Protein AF-A0A976MBS7-F1 (afdb_monomer)

Structure (mmCIF, N/CA/C/O backbone):
data_AF-A0A976MBS7-F1
#
_entry.id   AF-A0A976MBS7-F1
#
loop_
_atom_site.group_PDB
_atom_site.id
_atom_site.type_symbol
_atom_site.label_atom_id
_atom_site.label_alt_id
_atom_site.label_comp_id
_atom_site.label_asym_id
_atom_site.label_entity_id
_atom_site.label_seq_id
_atom_site.pdbx_PDB_ins_code
_atom_site.Cartn_x
_atom_site.Cartn_y
_atom_site.Cartn_z
_atom_site.occupancy
_atom_site.B_iso_or_equiv
_atom_site.auth_seq_id
_atom_site.auth_comp_id
_atom_site.auth_asym_id
_atom_site.auth_atom_id
_atom_site.pdbx_PDB_model_num
ATOM 1 N N . MET A 1 1 ? -6.441 -20.162 18.521 1.00 56.44 1 MET A N 1
ATOM 2 C CA . MET A 1 1 ? -5.835 -18.874 18.130 1.00 56.44 1 MET A CA 1
ATOM 3 C C . MET A 1 1 ? -5.917 -18.747 16.623 1.00 56.44 1 MET A C 1
ATOM 5 O O . MET A 1 1 ? -5.759 -19.756 15.942 1.00 56.44 1 MET A O 1
ATOM 9 N N . VAL A 1 2 ? -6.228 -17.555 16.116 1.00 63.91 2 VAL A N 1
ATOM 10 C CA . VAL A 1 2 ? -6.140 -17.270 14.678 1.00 63.91 2 VAL A CA 1
ATOM 11 C C . VAL A 1 2 ? -4.655 -17.136 14.343 1.00 63.91 2 VAL A C 1
ATOM 13 O O . VAL A 1 2 ? -3.927 -16.467 15.068 1.00 63.91 2 VAL A O 1
ATOM 16 N N . LYS A 1 3 ? -4.183 -17.809 13.291 1.00 85.62 3 LYS A N 1
ATOM 17 C CA . LYS A 1 3 ? -2.804 -17.638 12.819 1.00 85.62 3 LYS A CA 1
ATOM 18 C C . LYS A 1 3 ? -2.683 -16.241 12.200 1.00 85.62 3 LYS A C 1
ATOM 20 O O . LYS A 1 3 ? -3.357 -15.978 11.205 1.00 85.62 3 LYS A O 1
ATOM 25 N N . THR A 1 4 ? -1.820 -15.391 12.754 1.00 92.75 4 THR A N 1
ATOM 26 C CA . THR A 1 4 ? -1.431 -14.120 12.128 1.00 92.75 4 THR A CA 1
ATOM 27 C C . THR A 1 4 ? -0.795 -14.405 10.771 1.00 92.75 4 THR A C 1
ATOM 29 O O . THR A 1 4 ? 0.198 -15.126 10.680 1.00 92.75 4 THR A O 1
ATOM 32 N N . GLN A 1 5 ? -1.384 -13.869 9.707 1.00 95.19 5 GLN A N 1
ATOM 33 C CA . GLN A 1 5 ? -0.867 -14.032 8.351 1.00 95.19 5 GLN A CA 1
ATOM 34 C C . GLN A 1 5 ? 0.217 -12.997 8.063 1.00 95.19 5 GLN A C 1
ATOM 36 O O . GLN A 1 5 ? 0.127 -11.854 8.507 1.00 95.19 5 GLN A O 1
ATOM 41 N N . VAL A 1 6 ? 1.217 -13.377 7.277 1.00 94.25 6 VAL A N 1
ATOM 42 C CA . VAL A 1 6 ? 2.341 -12.508 6.915 1.00 94.25 6 VAL A CA 1
ATOM 43 C C . VAL A 1 6 ? 2.214 -12.119 5.455 1.00 94.25 6 VAL A C 1
ATOM 45 O O . VAL A 1 6 ? 2.270 -12.980 4.573 1.00 94.25 6 VAL A O 1
ATOM 48 N N . TYR A 1 7 ? 2.015 -10.828 5.201 1.00 96.56 7 TYR A N 1
ATOM 49 C CA . TYR A 1 7 ? 1.936 -10.285 3.851 1.00 96.56 7 TYR A CA 1
ATOM 50 C C . TYR A 1 7 ? 3.220 -9.536 3.523 1.00 96.56 7 TYR A C 1
ATOM 52 O O . TYR A 1 7 ? 3.713 -8.746 4.328 1.00 96.56 7 TYR A O 1
ATOM 60 N N . GLY A 1 8 ? 3.753 -9.780 2.331 1.00 94.69 8 GLY A N 1
ATOM 61 C CA . GLY A 1 8 ? 4.863 -9.000 1.808 1.00 94.69 8 GLY A CA 1
ATOM 62 C C . GLY A 1 8 ? 4.405 -7.599 1.398 1.00 94.69 8 GLY A C 1
ATOM 63 O O . GLY A 1 8 ? 3.598 -7.481 0.476 1.00 94.69 8 GLY A O 1
ATOM 64 N N . HIS A 1 9 ? 4.910 -6.559 2.063 1.00 93.00 9 HIS A N 1
ATOM 65 C CA . HIS A 1 9 ? 4.640 -5.159 1.720 1.00 93.00 9 HIS A CA 1
ATOM 66 C C . HIS A 1 9 ? 5.314 -4.817 0.391 1.00 93.00 9 HIS A C 1
ATOM 68 O O . HIS A 1 9 ? 6.539 -4.899 0.268 1.00 93.00 9 HIS A O 1
ATOM 74 N N . ARG A 1 10 ? 4.504 -4.491 -0.625 1.00 94.56 10 ARG A N 1
ATOM 75 C CA . ARG A 1 10 ? 4.943 -4.336 -2.026 1.00 94.56 10 ARG A CA 1
ATOM 76 C C . ARG A 1 10 ? 5.760 -5.538 -2.506 1.00 94.56 10 ARG A C 1
ATOM 78 O O . ARG A 1 10 ? 6.745 -5.399 -3.240 1.00 94.56 10 ARG A O 1
ATOM 85 N N . GLY A 1 11 ? 5.384 -6.728 -2.027 1.00 94.25 11 GLY A N 1
ATOM 86 C CA . GLY A 1 11 ? 6.194 -7.941 -2.094 1.00 94.25 11 GLY A CA 1
ATOM 87 C C . GLY A 1 11 ? 7.294 -7.953 -1.031 1.00 94.25 11 GLY A C 1
ATOM 88 O O . GLY A 1 11 ? 7.032 -8.070 0.156 1.00 94.25 11 GLY A O 1
ATOM 89 N N . MET A 1 12 ? 8.547 -7.886 -1.455 1.00 90.44 12 MET A N 1
ATOM 90 C CA . MET A 1 12 ? 9.716 -7.735 -0.576 1.00 90.44 12 MET A CA 1
ATOM 91 C C . MET A 1 12 ? 10.612 -6.590 -1.068 1.00 90.44 12 MET A C 1
ATOM 93 O O . MET A 1 12 ? 11.836 -6.665 -0.963 1.00 90.44 12 MET A O 1
ATOM 97 N N . GLY A 1 13 ? 10.008 -5.588 -1.712 1.00 85.25 13 GLY A N 1
ATOM 98 C CA . GLY A 1 13 ? 10.719 -4.494 -2.365 1.00 85.25 13 GLY A CA 1
ATOM 99 C C . GLY A 1 13 ? 10.601 -3.166 -1.616 1.00 85.25 13 GLY A C 1
ATOM 100 O O . GLY A 1 13 ? 9.753 -2.995 -0.744 1.00 85.25 13 GLY A O 1
ATOM 101 N N . CYS A 1 14 ? 11.447 -2.199 -1.973 1.00 81.50 14 CYS A N 1
ATOM 102 C CA . CYS A 1 14 ? 11.386 -0.839 -1.440 1.00 81.50 14 CYS A CA 1
ATOM 103 C C . CYS A 1 14 ? 11.585 0.199 -2.549 1.00 81.50 14 CYS A C 1
ATOM 105 O O . CYS A 1 14 ? 12.132 -0.092 -3.611 1.00 81.50 14 CYS A O 1
ATOM 107 N N . SER A 1 15 ? 11.116 1.409 -2.261 1.00 69.81 15 SER A N 1
ATOM 108 C CA . SER A 1 15 ? 10.878 2.498 -3.205 1.00 69.81 15 SER A CA 1
ATOM 109 C C . SER A 1 15 ? 11.949 3.593 -3.186 1.00 69.81 15 SER A C 1
ATOM 111 O O . SER A 1 15 ? 11.993 4.445 -4.066 1.00 69.81 15 SER A O 1
ATOM 113 N N . THR A 1 16 ? 12.776 3.651 -2.144 1.00 77.19 16 THR A N 1
ATOM 114 C CA . THR A 1 16 ? 13.622 4.818 -1.868 1.00 77.19 16 THR A CA 1
ATOM 115 C C . THR A 1 16 ? 15.057 4.409 -1.597 1.00 77.19 16 THR A C 1
ATOM 117 O O . THR A 1 16 ? 15.324 3.326 -1.072 1.00 77.19 16 THR A O 1
ATOM 120 N N . ALA A 1 17 ? 15.977 5.338 -1.855 1.00 81.81 17 ALA A N 1
ATOM 121 C CA . ALA A 1 17 ? 17.291 5.300 -1.232 1.00 81.81 17 ALA A CA 1
ATOM 122 C C . ALA A 1 17 ? 17.166 5.285 0.298 1.00 81.81 17 ALA A C 1
ATOM 124 O O . ALA A 1 17 ? 16.093 5.522 0.866 1.00 81.81 17 ALA A O 1
ATOM 125 N N . LEU A 1 18 ? 18.279 4.996 0.972 1.00 84.00 18 LEU A N 1
ATOM 126 C CA . LEU A 1 18 ? 18.343 4.992 2.435 1.00 84.00 18 LEU A CA 1
ATOM 127 C C . LEU A 1 18 ? 17.437 3.936 3.093 1.00 84.00 18 LEU A C 1
ATOM 129 O O . LEU A 1 18 ? 17.128 4.016 4.276 1.00 84.00 18 LEU A O 1
ATOM 133 N N . ARG A 1 19 ? 16.996 2.925 2.347 1.00 82.19 19 ARG A N 1
ATOM 134 C CA . ARG A 1 19 ? 16.325 1.739 2.881 1.00 82.19 19 ARG A CA 1
ATOM 135 C C . ARG A 1 19 ? 16.887 0.521 2.175 1.00 82.19 19 ARG A C 1
ATOM 137 O O . ARG A 1 19 ? 17.154 0.563 0.978 1.00 82.19 19 ARG A O 1
ATOM 144 N N . PHE A 1 20 ? 17.104 -0.553 2.924 1.00 79.88 20 PHE A N 1
ATOM 145 C CA . PHE A 1 20 ? 17.613 -1.782 2.336 1.00 79.88 20 PHE A CA 1
ATOM 146 C C . PHE A 1 20 ? 16.508 -2.480 1.541 1.00 79.88 20 PHE A C 1
ATOM 148 O O . PHE A 1 20 ? 15.419 -2.719 2.065 1.00 79.88 20 PHE A O 1
ATOM 155 N N . SER A 1 21 ? 16.806 -2.823 0.291 1.00 83.00 21 SER A N 1
ATOM 156 C CA . SER A 1 21 ? 16.008 -3.739 -0.516 1.00 83.00 21 SER A CA 1
ATOM 157 C C . SER A 1 21 ? 16.881 -4.420 -1.560 1.00 83.00 21 SER A C 1
ATOM 159 O O . SER A 1 21 ? 17.772 -3.801 -2.135 1.00 83.00 21 SER A O 1
ATOM 161 N N . LEU A 1 22 ? 16.592 -5.690 -1.833 1.00 85.69 22 LEU A N 1
ATOM 162 C CA . LEU A 1 22 ? 17.223 -6.451 -2.915 1.00 85.69 22 LEU A CA 1
ATOM 163 C C . LEU A 1 22 ? 16.411 -6.411 -4.213 1.00 85.69 22 LEU A C 1
ATOM 165 O O . LEU A 1 22 ? 16.929 -6.753 -5.275 1.00 85.69 22 LEU A O 1
ATOM 169 N N . TYR A 1 23 ? 15.143 -6.002 -4.133 1.00 91.44 23 TYR A N 1
ATOM 170 C CA . TYR A 1 23 ? 14.194 -6.064 -5.240 1.00 91.44 23 TYR A CA 1
ATOM 171 C C . TYR A 1 23 ? 13.462 -4.722 -5.401 1.00 91.44 23 TYR A C 1
ATOM 173 O O . TYR A 1 23 ? 13.240 -4.027 -4.400 1.00 91.44 23 TYR A O 1
ATOM 181 N N . PRO A 1 24 ? 13.066 -4.336 -6.626 1.00 93.06 24 PRO A N 1
ATOM 182 C CA . PRO A 1 24 ? 12.170 -3.200 -6.819 1.00 93.06 24 PRO A CA 1
ATOM 183 C C . PRO A 1 24 ? 10.833 -3.465 -6.128 1.00 93.06 24 PRO A C 1
ATOM 185 O O . PRO A 1 24 ? 10.329 -4.591 -6.165 1.00 93.06 24 PRO A O 1
ATOM 188 N N . GLU A 1 25 ? 10.244 -2.445 -5.510 1.00 92.81 25 GLU A N 1
ATOM 189 C CA . GLU A 1 25 ? 8.869 -2.539 -5.013 1.00 92.81 25 GLU A CA 1
ATOM 190 C C . GLU A 1 25 ? 7.876 -2.925 -6.112 1.00 92.81 25 GLU A C 1
ATOM 192 O O . GLU A 1 25 ? 8.109 -2.643 -7.288 1.00 92.81 25 GLU A O 1
ATOM 197 N N . ASN A 1 26 ? 6.747 -3.528 -5.724 1.00 96.62 26 ASN A N 1
ATOM 198 C CA . ASN A 1 26 ? 5.596 -3.692 -6.616 1.00 96.62 26 ASN A CA 1
ATOM 199 C C . ASN A 1 26 ? 5.955 -4.401 -7.945 1.00 96.62 26 ASN A C 1
ATOM 201 O O . ASN A 1 26 ? 5.368 -4.137 -8.990 1.00 96.62 26 ASN A O 1
ATOM 205 N N . SER A 1 27 ? 6.951 -5.293 -7.907 1.00 97.31 27 SER A N 1
ATOM 206 C CA . SER A 1 27 ? 7.478 -6.022 -9.064 1.00 97.31 27 SER A CA 1
ATOM 207 C C . SER A 1 27 ? 7.113 -7.503 -9.004 1.00 97.31 27 SER A C 1
ATOM 209 O O . SER A 1 27 ? 6.975 -8.086 -7.921 1.00 97.31 27 SER A O 1
ATOM 211 N N . LEU A 1 28 ? 7.027 -8.160 -10.164 1.00 98.25 28 LEU A N 1
ATOM 212 C CA . LEU A 1 28 ? 6.802 -9.606 -10.221 1.00 98.25 28 LEU A CA 1
ATOM 213 C C . LEU A 1 28 ? 7.961 -10.357 -9.554 1.00 98.25 28 LEU A C 1
ATOM 215 O O . LEU A 1 28 ? 7.749 -11.410 -8.944 1.00 98.25 28 LEU A O 1
ATOM 219 N N . THR A 1 29 ? 9.179 -9.817 -9.634 1.00 97.44 29 THR A N 1
ATOM 220 C CA . THR A 1 29 ? 10.335 -10.348 -8.904 1.00 97.44 29 THR A CA 1
ATOM 221 C C . THR A 1 29 ? 10.123 -10.284 -7.385 1.00 97.44 29 THR A C 1
ATOM 223 O O . THR A 1 29 ? 10.248 -11.310 -6.713 1.00 97.44 29 THR A O 1
ATOM 226 N N . ALA A 1 30 ? 9.727 -9.135 -6.828 1.00 96.38 30 ALA A N 1
ATOM 227 C CA . ALA A 1 30 ? 9.493 -8.992 -5.389 1.00 96.38 30 ALA A CA 1
ATOM 228 C C . ALA A 1 30 ? 8.358 -9.896 -4.875 1.00 96.38 30 ALA A C 1
ATOM 230 O O . ALA A 1 30 ? 8.484 -10.489 -3.801 1.00 96.38 30 ALA A O 1
ATOM 231 N N . PHE A 1 31 ? 7.280 -10.065 -5.646 1.00 98.25 31 PHE A N 1
ATOM 232 C CA . PHE A 1 31 ? 6.194 -10.992 -5.303 1.00 98.25 31 PHE A CA 1
ATOM 233 C C . PHE A 1 31 ? 6.635 -12.460 -5.352 1.00 98.25 31 PHE A C 1
ATOM 235 O O . PHE A 1 31 ? 6.291 -13.236 -4.459 1.00 98.25 31 PHE A O 1
ATOM 242 N N . SER A 1 32 ? 7.453 -12.842 -6.341 1.00 97.81 32 SER A N 1
ATOM 243 C CA . SER A 1 32 ? 8.029 -14.195 -6.411 1.00 97.81 32 SER A CA 1
ATOM 244 C C . SER A 1 32 ? 8.887 -14.482 -5.180 1.00 97.81 32 SER A C 1
ATOM 246 O O . SER A 1 32 ? 8.762 -15.540 -4.568 1.00 97.81 32 SER A O 1
ATOM 248 N N . LYS A 1 33 ? 9.689 -13.502 -4.747 1.00 96.38 33 LYS A N 1
ATOM 249 C CA . LYS A 1 33 ? 10.531 -13.625 -3.554 1.00 96.38 33 LYS A CA 1
ATOM 250 C C . LYS A 1 33 ? 9.721 -13.693 -2.262 1.00 96.38 33 LYS A C 1
ATOM 252 O O . LYS A 1 33 ? 10.075 -14.488 -1.393 1.00 96.38 33 LYS A O 1
ATOM 257 N N . ALA A 1 34 ? 8.614 -12.957 -2.150 1.00 96.50 34 ALA A N 1
ATOM 258 C CA . ALA A 1 34 ? 7.684 -13.104 -1.027 1.00 96.50 34 ALA A CA 1
ATOM 259 C C . ALA A 1 34 ? 7.134 -14.538 -0.935 1.00 96.50 34 ALA A C 1
ATOM 261 O O . ALA A 1 34 ? 7.187 -15.153 0.133 1.00 96.50 34 ALA A O 1
ATOM 262 N N . LEU A 1 35 ? 6.680 -15.095 -2.064 1.00 97.62 35 LEU A N 1
ATOM 263 C CA . LEU A 1 35 ? 6.181 -16.470 -2.148 1.00 97.62 35 LEU A CA 1
ATOM 264 C C . LEU A 1 35 ? 7.262 -17.502 -1.787 1.00 97.62 35 LEU A C 1
ATOM 266 O O . LEU A 1 35 ? 7.017 -18.377 -0.960 1.00 97.62 35 LEU A O 1
ATOM 270 N N . GLU A 1 36 ? 8.465 -17.382 -2.356 1.00 97.06 36 GLU A N 1
ATOM 271 C CA . GLU A 1 36 ? 9.608 -18.268 -2.069 1.00 97.06 36 GLU A CA 1
ATOM 272 C C . GLU A 1 36 ? 9.975 -18.287 -0.576 1.00 97.06 36 GLU A C 1
ATOM 274 O O . GLU A 1 36 ? 10.359 -19.328 -0.040 1.00 97.06 36 GLU A O 1
ATOM 279 N N . ASN A 1 37 ? 9.829 -17.150 0.113 1.00 95.06 37 ASN A N 1
ATOM 280 C CA . ASN A 1 37 ? 10.105 -17.028 1.547 1.00 95.06 37 ASN A CA 1
ATOM 281 C C . ASN A 1 37 ? 8.903 -17.384 2.439 1.00 95.06 37 ASN A C 1
ATOM 283 O O . ASN A 1 37 ? 9.017 -17.333 3.664 1.00 95.06 37 ASN A O 1
ATOM 287 N N . GLY A 1 38 ? 7.783 -17.816 1.852 1.00 96.19 38 GLY A N 1
ATOM 288 C CA . GLY A 1 38 ? 6.640 -18.373 2.570 1.00 96.19 38 GLY A CA 1
ATOM 289 C C . GLY A 1 38 ? 5.626 -17.350 3.073 1.00 96.19 38 GLY A C 1
ATOM 290 O O . GLY A 1 38 ? 4.930 -17.653 4.041 1.00 96.19 38 GLY A O 1
ATOM 291 N N . ALA A 1 39 ? 5.540 -16.167 2.454 1.00 96.19 39 ALA A N 1
ATOM 292 C CA . ALA A 1 39 ? 4.447 -15.235 2.724 1.00 96.19 39 ALA A CA 1
ATOM 293 C C . ALA A 1 39 ? 3.082 -15.902 2.481 1.00 96.19 39 ALA A C 1
ATOM 295 O O . ALA A 1 39 ? 2.911 -16.655 1.521 1.00 96.19 39 ALA A O 1
ATOM 296 N N . ASP A 1 40 ? 2.094 -15.585 3.322 1.00 97.56 40 ASP A N 1
ATOM 297 C CA . ASP A 1 40 ? 0.708 -16.009 3.100 1.00 97.56 40 ASP A CA 1
ATOM 298 C C . ASP A 1 40 ? 0.052 -15.170 1.980 1.00 97.56 40 ASP A C 1
ATOM 300 O O . ASP A 1 40 ? -0.875 -15.624 1.311 1.00 97.56 40 ASP A O 1
ATOM 304 N N . GLY A 1 41 ? 0.532 -13.943 1.761 1.00 98.12 41 GLY A N 1
ATOM 305 C CA . GLY A 1 41 ? 0.040 -13.038 0.728 1.00 98.12 41 GLY A CA 1
ATOM 306 C C . GLY A 1 41 ? 0.992 -11.885 0.437 1.00 98.12 41 GLY A C 1
ATOM 307 O O . GLY A 1 41 ? 2.095 -11.808 0.979 1.00 98.12 41 GLY A O 1
ATOM 308 N N . VAL A 1 42 ? 0.563 -10.976 -0.426 1.00 98.19 42 VAL A N 1
ATOM 309 C CA . VAL A 1 42 ? 1.268 -9.728 -0.723 1.00 98.19 42 VAL A CA 1
ATOM 310 C C . VAL A 1 42 ? 0.294 -8.564 -0.711 1.00 98.19 42 VAL A C 1
ATOM 312 O O . VAL A 1 42 ? -0.886 -8.696 -1.039 1.00 98.19 42 VAL A O 1
ATOM 315 N N . GLU A 1 43 ? 0.811 -7.420 -0.309 1.00 97.94 43 GLU A N 1
ATOM 316 C CA . GLU A 1 43 ? 0.165 -6.130 -0.453 1.00 97.94 43 GLU A CA 1
ATOM 317 C C . GLU A 1 43 ? 0.886 -5.352 -1.549 1.00 97.94 43 GLU A C 1
ATOM 319 O O . GLU A 1 43 ? 2.095 -5.517 -1.726 1.00 97.94 43 GLU A O 1
ATOM 324 N N . PHE A 1 44 ? 0.135 -4.585 -2.335 1.00 98.00 44 PHE A N 1
ATOM 325 C CA . PHE A 1 44 ? 0.697 -3.745 -3.381 1.00 98.00 44 PHE A CA 1
ATOM 326 C C . PHE A 1 44 ? -0.259 -2.631 -3.792 1.00 98.00 44 PHE A C 1
ATOM 328 O O . PHE A 1 44 ? -1.473 -2.698 -3.594 1.00 98.00 44 PHE A O 1
ATOM 335 N N . ASP A 1 45 ? 0.320 -1.635 -4.444 1.00 97.94 45 ASP A N 1
ATOM 336 C CA . ASP A 1 45 ? -0.331 -0.399 -4.849 1.00 97.94 45 ASP A CA 1
ATOM 337 C C . ASP A 1 45 ? -0.776 -0.438 -6.306 1.00 97.94 45 ASP A C 1
ATOM 339 O O . ASP A 1 45 ? -0.011 -0.877 -7.165 1.00 97.94 45 ASP A O 1
ATOM 343 N N . VAL A 1 46 ? -1.962 0.092 -6.613 1.00 98.75 46 VAL A N 1
ATOM 344 C CA . VAL A 1 46 ? -2.433 0.225 -7.997 1.00 98.75 46 VAL A CA 1
ATOM 345 C C . VAL A 1 46 ? -2.879 1.636 -8.361 1.00 98.75 46 VAL A C 1
ATOM 347 O O . VAL A 1 46 ? -3.518 2.339 -7.574 1.00 98.75 46 VAL A O 1
ATOM 350 N N . PHE A 1 47 ? -2.595 2.016 -9.606 1.00 98.44 47 PHE A N 1
ATOM 351 C CA . PHE A 1 47 ? -3.061 3.242 -10.253 1.00 98.44 47 PHE A CA 1
ATOM 352 C C . PHE A 1 47 ? -3.744 2.918 -11.580 1.00 98.44 47 PHE A C 1
ATOM 354 O O . PHE A 1 47 ? -3.418 1.927 -12.226 1.00 98.44 47 PHE A O 1
ATOM 361 N N . LEU A 1 48 ? -4.654 3.794 -12.017 1.00 98.38 48 LEU A N 1
ATOM 362 C CA . LEU A 1 48 ? -5.226 3.748 -13.362 1.00 98.38 48 LEU A CA 1
ATOM 363 C C . LEU A 1 48 ? -4.539 4.793 -14.250 1.00 98.38 48 LEU A C 1
ATOM 365 O O . LEU A 1 48 ? -4.645 5.995 -13.989 1.00 98.38 48 LEU A O 1
ATOM 369 N N . THR A 1 49 ? -3.863 4.361 -15.312 1.00 98.00 49 THR A N 1
ATOM 370 C CA . THR A 1 49 ? -3.175 5.269 -16.249 1.00 98.00 49 THR A CA 1
ATOM 371 C C . THR A 1 49 ? -4.163 5.993 -17.174 1.00 98.00 49 THR A C 1
ATOM 373 O O . THR A 1 49 ? -5.364 5.703 -17.192 1.00 98.00 49 THR A O 1
ATOM 376 N N . ASP A 1 50 ? -3.698 6.983 -17.942 1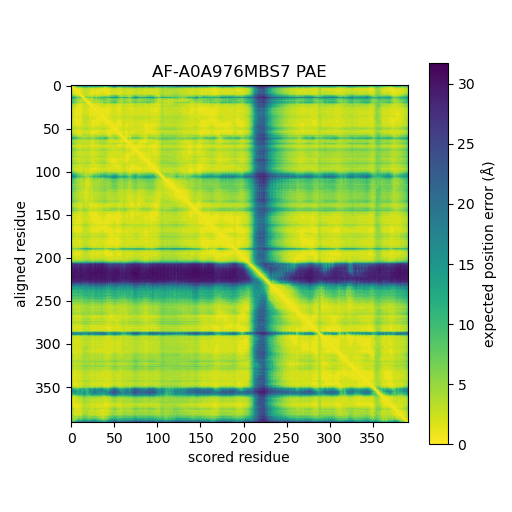.00 96.44 50 ASP A N 1
ATOM 377 C CA . ASP A 1 50 ? -4.509 7.644 -18.981 1.00 96.44 50 ASP A CA 1
ATOM 378 C C . ASP A 1 50 ? -4.738 6.738 -20.203 1.00 96.44 50 ASP A C 1
ATOM 380 O O . ASP A 1 50 ? -5.618 7.013 -21.018 1.00 96.44 50 ASP A O 1
ATOM 384 N N . LEU A 1 51 ? -3.999 5.629 -20.296 1.00 97.25 51 LEU A N 1
ATOM 385 C CA . LEU A 1 51 ? -4.198 4.580 -21.295 1.00 97.25 51 LEU A CA 1
ATOM 386 C C . LEU A 1 51 ? -5.241 3.534 -20.870 1.00 97.25 51 LEU A C 1
ATOM 388 O O . LEU A 1 51 ? -5.599 2.673 -21.668 1.00 97.25 51 LEU A O 1
ATOM 392 N N . GLY A 1 52 ? -5.766 3.623 -19.642 1.00 97.56 52 GLY A N 1
ATOM 393 C CA . GLY A 1 52 ? -6.763 2.686 -19.117 1.00 97.56 52 GLY A CA 1
ATOM 394 C C . GLY A 1 52 ? -6.173 1.402 -18.527 1.00 97.56 52 GLY A C 1
ATOM 395 O O . GLY A 1 52 ? -6.911 0.448 -18.303 1.00 97.56 52 GLY A O 1
ATOM 396 N N . GLU A 1 53 ? -4.868 1.375 -18.258 1.00 98.31 53 GLU A N 1
ATOM 397 C CA . GLU A 1 53 ? -4.179 0.234 -17.653 1.00 98.31 53 GLU A CA 1
ATOM 398 C C . GLU A 1 53 ? -4.190 0.362 -16.127 1.00 98.31 53 GLU A C 1
ATOM 400 O O . GLU A 1 53 ? -3.904 1.436 -15.586 1.00 98.31 53 GLU A O 1
ATOM 405 N N . VAL A 1 54 ? -4.496 -0.731 -15.422 1.00 98.75 54 VAL A N 1
ATOM 406 C CA . VAL A 1 54 ? -4.327 -0.802 -13.966 1.00 98.75 54 VAL A CA 1
ATOM 407 C C . VAL A 1 54 ? -2.921 -1.316 -13.679 1.00 98.75 54 VAL A C 1
ATOM 409 O O . VAL A 1 54 ? -2.653 -2.512 -13.791 1.00 98.75 54 VAL A O 1
ATOM 412 N N . VAL A 1 55 ? -2.020 -0.398 -13.340 1.00 98.75 55 VAL A N 1
ATOM 413 C CA . VAL A 1 55 ? -0.589 -0.667 -13.144 1.00 98.75 55 VAL A CA 1
ATOM 414 C C . VAL A 1 55 ? -0.230 -0.752 -11.667 1.00 98.75 55 VAL A C 1
ATOM 416 O O . VAL A 1 55 ? -0.855 -0.092 -10.836 1.00 98.75 55 VAL A O 1
ATOM 419 N N . VAL A 1 56 ? 0.793 -1.546 -11.353 1.00 98.50 56 VAL A N 1
ATOM 420 C CA . VAL A 1 56 ? 1.203 -1.897 -9.989 1.00 98.50 56 VAL A CA 1
ATOM 421 C C . VAL A 1 56 ? 2.465 -1.117 -9.607 1.00 98.50 56 VAL A C 1
ATOM 423 O O . VAL A 1 56 ? 3.560 -1.424 -10.072 1.00 98.50 56 VAL A O 1
ATOM 426 N N . CYS A 1 57 ? 2.316 -0.058 -8.806 1.00 95.62 57 CYS A N 1
ATOM 427 C CA . CYS A 1 57 ? 3.403 0.828 -8.362 1.00 95.62 57 CYS A CA 1
ATOM 428 C C . CYS A 1 57 ? 2.913 1.770 -7.254 1.00 95.62 57 CYS A C 1
ATOM 430 O O . CYS A 1 57 ? 1.756 2.180 -7.275 1.00 95.62 57 CYS A O 1
ATOM 432 N N . HIS A 1 58 ? 3.784 2.175 -6.323 1.00 93.38 58 HIS A N 1
ATOM 433 C CA . HIS A 1 58 ? 3.411 3.094 -5.243 1.00 93.38 58 HIS A CA 1
ATOM 434 C C . HIS A 1 58 ? 3.421 4.567 -5.679 1.00 93.38 58 HIS A C 1
ATOM 436 O O . HIS A 1 58 ? 2.590 5.369 -5.245 1.00 93.38 58 HIS A O 1
ATOM 442 N N . GLY A 1 59 ? 4.395 4.933 -6.520 1.00 90.94 59 GLY A N 1
ATOM 443 C CA . GLY A 1 59 ? 4.708 6.318 -6.871 1.00 90.94 59 GLY A CA 1
ATOM 444 C C . GLY A 1 59 ? 5.221 7.160 -5.700 1.00 90.94 59 GLY A C 1
ATOM 445 O O . GLY A 1 59 ? 5.243 6.739 -4.543 1.00 90.94 59 GLY A O 1
ATOM 446 N N . PHE A 1 60 ? 5.646 8.388 -5.984 1.00 88.75 60 PHE A N 1
ATOM 447 C CA . PHE A 1 60 ? 6.066 9.328 -4.946 1.00 88.75 60 PHE A CA 1
ATOM 448 C C . PHE A 1 60 ? 4.892 10.205 -4.466 1.00 88.75 60 PHE A C 1
ATOM 450 O O . PHE A 1 60 ? 4.212 10.825 -5.290 1.00 88.75 60 PHE A O 1
ATOM 457 N N . PRO A 1 61 ? 4.610 10.281 -3.152 1.00 83.94 61 PRO A N 1
ATOM 458 C CA . PRO A 1 61 ? 3.569 11.158 -2.618 1.00 83.94 61 PRO A CA 1
ATOM 459 C C . PRO A 1 61 ? 3.791 12.646 -2.958 1.00 83.94 61 PRO A C 1
ATOM 461 O O . PRO A 1 61 ? 4.925 13.065 -3.167 1.00 83.94 61 PRO A O 1
ATOM 464 N N . PRO A 1 62 ? 2.734 13.482 -2.962 1.00 79.56 62 PRO A N 1
ATOM 465 C CA . PRO A 1 62 ? 1.331 13.140 -2.700 1.00 79.56 62 PRO A CA 1
ATOM 466 C C . PRO A 1 62 ? 0.544 12.718 -3.955 1.00 79.56 62 PRO A C 1
ATOM 468 O O . PRO A 1 62 ? -0.571 12.204 -3.834 1.00 79.56 62 PRO A O 1
ATOM 471 N N . LEU A 1 63 ? 1.108 12.932 -5.149 1.00 82.81 63 LEU A N 1
ATOM 472 C CA . LEU A 1 63 ? 0.430 12.720 -6.437 1.00 82.81 63 LEU A CA 1
ATOM 473 C C . LEU A 1 63 ? 0.729 11.356 -7.076 1.00 82.81 63 LEU A C 1
ATOM 475 O O . LEU A 1 63 ? 0.208 11.063 -8.149 1.00 82.81 63 LEU A O 1
ATOM 479 N N . GLY A 1 64 ? 1.556 10.523 -6.439 1.00 91.06 64 GLY A N 1
ATOM 480 C CA . GLY A 1 64 ? 2.004 9.261 -7.021 1.00 91.06 64 GLY A CA 1
ATOM 481 C C . GLY A 1 64 ? 2.920 9.502 -8.218 1.00 91.06 64 GLY A C 1
ATOM 482 O O . GLY A 1 64 ? 2.665 8.973 -9.293 1.00 91.06 64 GLY A O 1
ATOM 483 N N . CYS A 1 65 ? 3.941 10.350 -8.072 1.00 94.81 65 CYS A N 1
ATOM 484 C CA . CYS A 1 65 ? 4.833 10.694 -9.178 1.00 94.81 65 CYS A CA 1
ATOM 485 C C . CYS A 1 65 ? 5.711 9.502 -9.595 1.00 94.81 65 CYS A C 1
ATOM 487 O O . CYS A 1 65 ? 6.246 8.790 -8.744 1.00 94.81 65 CYS A O 1
ATOM 489 N N . ALA A 1 66 ? 5.892 9.310 -10.901 1.00 95.06 66 ALA A N 1
ATOM 490 C CA . ALA A 1 66 ? 6.569 8.146 -11.478 1.00 95.06 66 ALA A CA 1
ATOM 491 C C . ALA A 1 66 ? 8.100 8.170 -11.308 1.00 95.06 66 ALA A C 1
ATOM 493 O O . ALA A 1 66 ? 8.723 7.115 -11.196 1.00 95.06 66 ALA A O 1
ATOM 494 N N . TYR A 1 67 ? 8.706 9.363 -11.263 1.00 93.00 67 TYR A N 1
ATOM 495 C CA . TYR A 1 67 ? 10.158 9.568 -11.392 1.00 93.00 67 TYR A CA 1
ATOM 496 C C . TYR A 1 67 ? 11.022 8.785 -10.388 1.00 93.00 67 TYR A C 1
ATOM 498 O O . TYR A 1 67 ? 12.177 8.464 -10.679 1.00 93.00 67 TYR A O 1
ATOM 506 N N . LEU A 1 68 ? 10.485 8.504 -9.196 1.00 89.81 68 LEU A N 1
ATOM 507 C CA . LEU A 1 68 ? 11.237 7.864 -8.123 1.00 89.81 68 LEU A CA 1
ATOM 508 C C . LEU A 1 68 ? 11.544 6.397 -8.450 1.00 89.81 68 LEU A C 1
ATOM 510 O O . LEU A 1 68 ? 12.692 5.975 -8.345 1.00 89.81 68 LEU A O 1
ATOM 514 N N . ASN A 1 69 ? 10.537 5.641 -8.888 1.00 90.19 69 ASN A N 1
ATOM 515 C CA . ASN A 1 69 ? 10.632 4.184 -9.036 1.00 90.19 69 ASN A CA 1
ATOM 516 C C . ASN A 1 69 ? 10.721 3.731 -10.491 1.00 90.19 69 ASN A C 1
ATOM 518 O O . ASN A 1 69 ? 11.121 2.601 -10.747 1.00 90.19 69 ASN A O 1
ATOM 522 N N . LEU A 1 70 ? 10.323 4.582 -11.436 1.00 95.69 70 LEU A N 1
ATOM 523 C CA . LEU A 1 70 ? 10.100 4.190 -12.821 1.00 95.69 70 LEU A CA 1
ATOM 524 C C . LEU A 1 70 ? 11.018 4.958 -13.773 1.00 95.69 70 LEU A C 1
ATOM 526 O O . LEU A 1 70 ? 11.351 6.125 -13.550 1.00 95.69 70 LEU A O 1
ATOM 530 N N . LEU A 1 71 ? 11.389 4.287 -14.858 1.00 97.38 71 LEU A N 1
ATOM 531 C CA . LEU A 1 71 ? 12.146 4.826 -15.981 1.00 97.38 71 LEU A CA 1
ATOM 532 C C . LEU A 1 71 ? 11.331 4.664 -17.267 1.00 97.38 71 LEU A C 1
ATOM 534 O O . LEU A 1 71 ? 10.683 3.636 -17.477 1.00 97.38 71 LEU A O 1
ATOM 538 N N . ASP A 1 72 ? 11.376 5.674 -18.128 1.00 98.12 72 ASP A N 1
ATOM 539 C CA . ASP A 1 72 ? 10.808 5.621 -19.471 1.00 98.12 72 ASP A CA 1
ATOM 540 C C . ASP A 1 72 ? 11.754 4.828 -20.380 1.00 98.12 72 ASP A C 1
ATOM 542 O O . ASP A 1 72 ? 12.957 5.079 -20.406 1.00 98.12 72 ASP A O 1
ATOM 546 N N . TYR A 1 73 ? 11.217 3.856 -21.110 1.00 98.12 73 TYR A N 1
ATOM 547 C CA . TYR A 1 73 ? 11.939 3.045 -22.088 1.00 98.12 73 TYR A CA 1
ATOM 548 C C . TYR A 1 73 ? 11.269 3.073 -23.473 1.00 98.12 73 TYR A C 1
ATOM 550 O O . TYR A 1 73 ? 11.543 2.237 -24.336 1.00 98.12 73 TYR A O 1
ATOM 558 N N . SER A 1 74 ? 10.388 4.043 -23.724 1.00 96.69 74 SER A N 1
ATOM 559 C CA . SER A 1 74 ? 9.639 4.180 -24.980 1.00 96.69 74 SER A C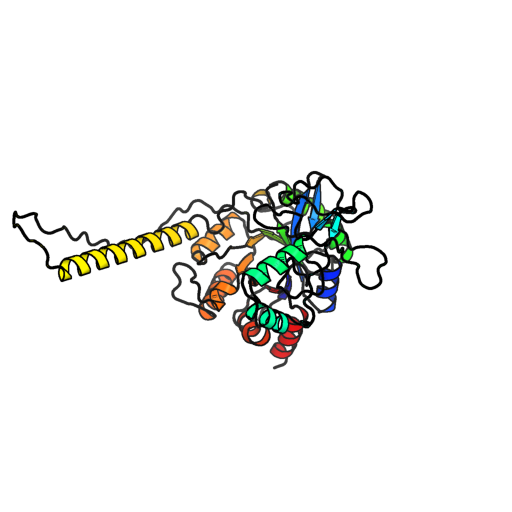A 1
ATOM 560 C C . SER A 1 74 ? 10.527 4.362 -26.216 1.00 96.69 74 SER A C 1
ATOM 562 O O . SER A 1 74 ? 10.159 3.922 -27.305 1.00 96.69 74 SER A O 1
ATOM 564 N N . SER A 1 75 ? 11.717 4.946 -26.053 1.00 96.62 75 SER A N 1
ATOM 565 C CA . SER A 1 75 ? 12.712 5.140 -27.118 1.00 96.62 75 SER A CA 1
ATOM 566 C C . SER A 1 75 ? 13.684 3.963 -27.293 1.00 96.62 75 SER A C 1
ATOM 568 O O . SER A 1 75 ? 14.512 3.984 -28.203 1.00 96.62 75 SER A O 1
ATOM 570 N N . GLY A 1 76 ? 13.626 2.952 -26.416 1.00 95.88 76 GLY A N 1
ATOM 571 C CA . GLY A 1 76 ? 14.648 1.905 -26.304 1.00 95.88 76 GLY A CA 1
ATOM 572 C C . GLY A 1 76 ? 15.888 2.314 -25.494 1.00 95.88 76 GLY A C 1
ATOM 573 O O . GLY A 1 76 ? 16.836 1.534 -25.389 1.00 95.88 76 GLY A O 1
ATOM 574 N N . GLN A 1 77 ? 15.891 3.511 -24.900 1.00 97.00 77 GLN A N 1
ATOM 575 C CA . GLN A 1 77 ? 16.890 3.976 -23.933 1.00 97.00 77 GLN A CA 1
ATOM 576 C C . GLN A 1 77 ? 16.202 4.349 -22.619 1.00 97.00 77 GLN A C 1
ATOM 578 O O . GLN A 1 77 ? 15.072 4.827 -22.636 1.00 97.00 77 GLN A O 1
ATOM 583 N N . LEU A 1 78 ? 16.874 4.111 -21.488 1.00 98.00 78 LEU A N 1
ATOM 584 C CA . LEU A 1 78 ? 16.336 4.430 -20.166 1.00 98.00 78 LEU A CA 1
ATOM 585 C C . LEU A 1 78 ? 16.434 5.930 -19.889 1.00 98.00 78 LEU A C 1
ATOM 587 O O . LEU A 1 78 ? 17.526 6.485 -19.769 1.00 98.00 78 LEU A O 1
ATOM 591 N N . GLU A 1 79 ? 15.282 6.562 -19.724 1.00 97.38 79 GLU A N 1
ATOM 592 C CA . GLU A 1 79 ? 15.133 7.981 -19.431 1.00 97.38 79 GLU A CA 1
ATOM 593 C C . GLU A 1 79 ? 14.360 8.199 -18.125 1.00 97.38 79 GLU A C 1
ATOM 595 O O . GLU A 1 79 ? 13.602 7.346 -17.666 1.00 97.38 79 GLU A O 1
ATOM 600 N N . GLN A 1 80 ? 14.579 9.347 -17.482 1.00 96.38 80 GLN A N 1
ATOM 601 C CA . GLN A 1 80 ? 13.816 9.714 -16.289 1.00 96.38 80 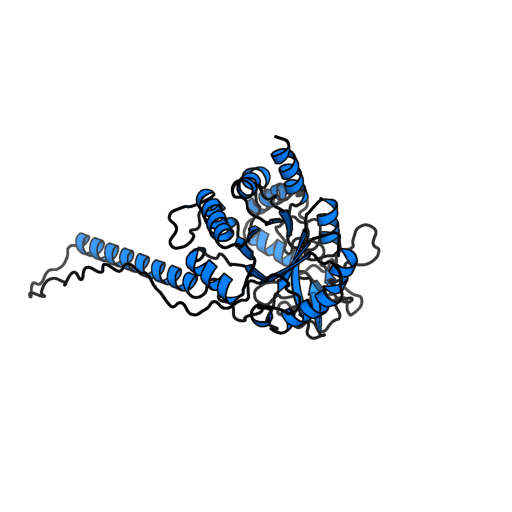GLN A CA 1
ATOM 602 C C . GLN A 1 80 ? 12.466 10.299 -16.703 1.00 96.38 80 GLN A C 1
ATOM 604 O O . GLN A 1 80 ? 12.393 11.103 -17.633 1.00 96.38 80 GLN A O 1
ATOM 609 N N . PHE A 1 81 ? 11.413 9.978 -15.956 1.00 96.38 81 PHE A N 1
ATOM 610 C CA . PHE A 1 81 ? 10.170 10.737 -16.056 1.00 96.38 81 PHE A CA 1
ATOM 611 C C . PHE A 1 81 ? 10.315 12.134 -15.432 1.00 96.38 81 PHE A C 1
ATOM 613 O O . PHE A 1 81 ? 11.088 12.306 -14.483 1.00 96.38 81 PHE A O 1
ATOM 620 N N . PRO A 1 82 ? 9.536 13.129 -15.899 1.00 95.62 82 PRO A N 1
ATOM 621 C CA . PRO A 1 82 ? 9.401 14.408 -15.210 1.00 95.62 82 PRO A CA 1
ATOM 622 C C . PRO A 1 82 ? 9.012 14.220 -13.738 1.00 95.62 82 PRO A C 1
ATOM 624 O O . PRO A 1 82 ? 8.215 13.343 -13.396 1.00 95.62 82 PRO A O 1
ATOM 627 N N . ARG A 1 83 ? 9.563 15.057 -12.852 1.00 93.56 83 ARG A N 1
ATOM 628 C CA . ARG A 1 83 ? 9.365 14.934 -11.394 1.00 93.56 83 ARG A CA 1
ATOM 629 C C . ARG A 1 83 ? 7.920 15.158 -10.944 1.00 93.56 83 ARG A C 1
ATOM 631 O O . ARG A 1 83 ? 7.511 14.681 -9.890 1.00 93.56 83 ARG A O 1
ATOM 638 N N . ASP A 1 84 ? 7.153 15.880 -11.742 1.00 94.31 84 ASP A N 1
ATOM 639 C CA . ASP A 1 84 ? 5.748 16.202 -11.527 1.00 94.31 84 ASP A CA 1
ATOM 640 C C . ASP A 1 84 ? 4.786 15.249 -12.254 1.00 94.31 84 ASP A C 1
ATOM 642 O O . ASP A 1 84 ? 3.572 15.363 -12.087 1.00 94.31 84 ASP A O 1
ATOM 646 N N . LEU A 1 85 ? 5.293 14.281 -13.028 1.00 96.38 85 LEU A N 1
ATOM 647 C CA . LEU A 1 85 ? 4.445 13.329 -13.736 1.00 96.38 85 LEU A CA 1
ATOM 648 C C . LEU A 1 85 ? 3.872 12.287 -12.769 1.00 96.38 85 LEU A C 1
ATOM 650 O O . LEU A 1 85 ? 4.592 11.401 -12.304 1.00 96.38 85 LEU A O 1
ATOM 654 N N . SER A 1 86 ? 2.565 12.356 -12.509 1.00 96.62 86 SER A N 1
ATOM 655 C CA . SER A 1 86 ? 1.822 11.294 -11.820 1.00 96.62 86 SER A CA 1
ATOM 656 C C . SER A 1 86 ? 1.749 10.023 -12.671 1.00 96.62 86 SER A C 1
ATOM 658 O O . SER A 1 86 ? 1.598 10.093 -13.892 1.00 96.62 86 SER A O 1
ATOM 660 N N . ILE A 1 87 ? 1.768 8.858 -12.018 1.00 97.19 87 ILE A N 1
ATOM 661 C CA . ILE A 1 87 ? 1.504 7.555 -12.645 1.00 97.19 87 ILE A CA 1
ATOM 662 C C . ILE A 1 87 ? 0.139 7.549 -13.350 1.00 97.19 87 ILE A C 1
ATOM 664 O O . ILE A 1 87 ? 0.000 6.963 -14.423 1.00 97.19 87 ILE A O 1
ATOM 668 N N . GLU A 1 88 ? -0.860 8.260 -12.810 1.00 96.31 88 GLU A N 1
ATOM 669 C CA . GLU A 1 88 ? -2.180 8.369 -13.444 1.00 96.31 88 GLU A CA 1
ATOM 670 C C . GLU A 1 88 ? -2.106 9.009 -14.833 1.00 96.31 88 GLU A C 1
ATOM 672 O O . GLU A 1 88 ? -2.962 8.730 -15.668 1.00 96.31 88 GLU A O 1
ATOM 677 N N . ASN A 1 89 ? -1.089 9.839 -15.083 1.00 97.12 89 ASN A N 1
ATOM 678 C CA . ASN A 1 89 ? -0.907 10.597 -16.316 1.00 97.12 89 ASN A CA 1
ATOM 679 C C . ASN A 1 89 ? 0.120 9.981 -17.271 1.00 97.12 89 ASN A C 1
ATOM 681 O O . ASN A 1 89 ? 0.534 10.635 -18.232 1.00 97.12 89 ASN A O 1
ATOM 685 N N . LEU A 1 90 ? 0.547 8.738 -17.027 1.00 96.75 90 LEU A N 1
ATOM 686 C CA . LEU A 1 90 ? 1.395 8.019 -17.969 1.00 96.75 90 LEU A CA 1
ATOM 687 C C . LEU A 1 90 ? 0.685 7.885 -19.322 1.00 96.75 90 LEU A C 1
ATOM 689 O O . LEU A 1 90 ? -0.462 7.446 -19.410 1.00 96.75 90 LEU A O 1
ATOM 693 N N . LYS A 1 91 ? 1.409 8.272 -20.376 1.00 94.50 91 LYS A N 1
ATOM 694 C CA . LYS A 1 91 ? 0.999 8.167 -21.789 1.00 94.50 91 LYS A CA 1
ATOM 695 C C . LYS A 1 91 ? 1.827 7.142 -22.563 1.00 94.50 91 LYS A C 1
ATOM 697 O O . LYS A 1 91 ? 1.754 7.080 -23.787 1.00 94.50 91 LYS A O 1
ATOM 702 N N . VAL A 1 92 ? 2.635 6.378 -21.843 1.00 96.44 92 VAL A N 1
ATOM 703 C CA . VAL A 1 92 ? 3.428 5.265 -22.352 1.00 96.44 92 VAL A CA 1
ATOM 704 C C . VAL A 1 92 ? 2.844 3.980 -21.779 1.00 96.44 92 VAL A C 1
ATOM 706 O O . VAL A 1 92 ? 2.452 3.956 -20.614 1.00 96.44 92 VAL A O 1
ATOM 709 N N . SER A 1 93 ? 2.754 2.953 -22.619 1.00 97.44 93 SER A N 1
ATOM 710 C CA . SER A 1 93 ? 2.268 1.623 -22.237 1.00 97.44 93 SER A CA 1
ATOM 711 C C . SER A 1 93 ? 3.165 1.009 -21.164 1.00 97.44 93 SER A C 1
ATOM 713 O O . SER A 1 93 ? 4.376 1.263 -21.153 1.00 97.44 93 SER A O 1
ATOM 715 N N . HIS A 1 94 ? 2.591 0.194 -20.278 1.00 98.19 94 HIS A N 1
ATOM 716 C CA . HIS A 1 94 ? 3.307 -0.386 -19.138 1.00 98.19 94 HIS A CA 1
ATOM 717 C C . HIS A 1 94 ? 4.567 -1.187 -19.549 1.00 98.19 94 HIS A C 1
ATOM 719 O O . HIS A 1 94 ? 5.596 -1.120 -18.876 1.00 98.19 94 HIS A O 1
ATOM 725 N N . ASP A 1 95 ? 4.543 -1.855 -20.710 1.00 97.56 95 ASP A N 1
ATOM 726 C CA . ASP A 1 95 ? 5.669 -2.613 -21.283 1.00 97.56 95 ASP A CA 1
ATOM 727 C C . ASP A 1 95 ? 6.849 -1.725 -21.731 1.00 97.56 95 ASP A C 1
ATOM 729 O O . ASP A 1 95 ? 7.960 -2.210 -21.963 1.00 97.56 95 ASP A O 1
ATOM 733 N N . LYS A 1 96 ? 6.625 -0.412 -21.852 1.00 98.19 96 LYS A N 1
ATOM 734 C CA . LYS A 1 96 ? 7.647 0.611 -22.123 1.00 98.19 96 LYS A CA 1
ATOM 735 C C . LYS A 1 96 ? 8.092 1.352 -20.871 1.00 98.19 96 LYS A C 1
ATOM 737 O O . LYS A 1 96 ? 8.869 2.295 -20.979 1.00 98.19 96 LYS A O 1
ATOM 742 N N . VAL A 1 97 ? 7.650 0.920 -19.698 1.00 98.44 97 VAL A N 1
ATOM 743 C CA . VAL A 1 97 ? 8.088 1.460 -18.415 1.00 98.44 97 VAL A CA 1
ATOM 744 C C . VAL A 1 97 ? 8.927 0.411 -17.701 1.00 98.44 97 VAL A C 1
ATOM 746 O O . VAL A 1 97 ? 8.564 -0.762 -17.652 1.00 98.44 97 VAL A O 1
ATOM 749 N N . VAL A 1 98 ? 10.073 0.823 -17.168 1.00 98.12 98 VAL A N 1
ATOM 750 C CA . VAL A 1 98 ? 11.027 -0.057 -16.484 1.00 98.12 98 VAL A CA 1
ATOM 751 C C . VAL A 1 98 ? 11.079 0.278 -15.002 1.00 98.12 98 VAL A C 1
ATOM 753 O O . VAL A 1 98 ? 11.145 1.449 -14.628 1.00 98.12 98 VAL A O 1
ATOM 756 N N . GLN A 1 99 ? 11.095 -0.755 -14.162 1.00 96.19 99 GLN A N 1
ATOM 757 C CA . GLN A 1 99 ? 11.368 -0.617 -12.736 1.00 96.19 99 GLN A CA 1
ATOM 758 C C . GLN A 1 99 ? 12.833 -0.224 -12.528 1.00 96.19 99 GLN A C 1
ATOM 760 O O . GLN A 1 99 ? 13.754 -0.864 -13.047 1.00 96.19 99 GLN A O 1
ATOM 765 N N . ARG A 1 100 ? 13.070 0.830 -11.751 1.00 94.25 100 ARG A N 1
ATOM 766 C CA . ARG A 1 100 ? 14.415 1.249 -11.355 1.00 94.25 100 ARG A CA 1
ATOM 767 C C . ARG A 1 100 ? 15.052 0.175 -10.473 1.00 94.25 100 ARG A C 1
ATOM 769 O O . ARG A 1 100 ? 14.385 -0.455 -9.653 1.00 94.25 100 ARG A O 1
ATOM 776 N N . ALA A 1 101 ? 16.357 -0.032 -10.631 1.00 91.69 101 ALA A N 1
ATOM 777 C CA . ALA A 1 101 ? 17.106 -0.902 -9.735 1.00 91.69 101 ALA A CA 1
ATOM 778 C C . ALA A 1 101 ? 17.030 -0.365 -8.294 1.00 91.69 101 ALA A C 1
ATOM 780 O O . ALA A 1 101 ? 17.193 0.842 -8.095 1.00 91.69 101 ALA A O 1
ATOM 781 N N . PRO A 1 102 ? 16.796 -1.232 -7.291 1.00 87.69 102 PRO A N 1
ATOM 782 C CA . PRO A 1 102 ? 16.763 -0.801 -5.904 1.00 87.69 102 PRO A CA 1
ATOM 783 C C . PRO A 1 102 ? 18.117 -0.209 -5.525 1.00 87.69 102 PRO A C 1
ATOM 785 O O . PRO A 1 102 ? 19.174 -0.659 -5.977 1.00 87.69 102 PRO A O 1
ATOM 788 N N . TRP A 1 103 ? 18.085 0.818 -4.686 1.00 84.50 103 TRP A N 1
ATOM 789 C CA . TRP A 1 103 ? 19.308 1.424 -4.194 1.00 84.50 103 TRP A CA 1
ATOM 790 C C . TRP A 1 103 ? 20.014 0.480 -3.213 1.00 84.50 103 TRP A C 1
ATOM 792 O O . TRP A 1 103 ? 19.390 -0.075 -2.309 1.00 84.50 103 TRP A O 1
ATOM 802 N N . THR A 1 104 ? 21.330 0.331 -3.355 1.00 75.75 104 THR A N 1
ATOM 803 C CA . THR A 1 104 ? 22.154 -0.496 -2.463 1.00 75.75 104 THR A CA 1
ATOM 804 C C . THR A 1 104 ? 23.362 0.294 -1.970 1.00 75.75 104 THR A C 1
ATOM 806 O O . THR A 1 104 ? 24.116 0.828 -2.786 1.00 75.75 104 THR A O 1
ATOM 809 N N . HIS A 1 105 ? 23.602 0.319 -0.655 1.00 76.06 105 HIS A N 1
ATOM 810 C CA . HIS A 1 105 ? 24.833 0.880 -0.094 1.00 76.06 105 HIS A CA 1
ATOM 811 C C . HIS A 1 105 ? 25.955 -0.161 -0.103 1.00 76.06 105 HIS A C 1
ATOM 813 O O . HIS A 1 105 ? 25.772 -1.285 0.370 1.00 76.06 105 HIS A O 1
ATOM 819 N N . LYS A 1 106 ? 27.156 0.217 -0.555 1.00 72.75 106 LYS A N 1
ATOM 820 C CA . LYS A 1 106 ? 28.343 -0.641 -0.420 1.00 72.75 106 LYS A CA 1
ATOM 821 C C . LYS A 1 106 ? 28.634 -0.864 1.070 1.00 72.75 106 LYS A C 1
ATOM 823 O O . LYS A 1 106 ? 28.993 0.073 1.773 1.00 72.75 106 LYS A O 1
ATOM 828 N N . GLY A 1 107 ? 28.464 -2.097 1.544 1.00 69.06 107 GLY A N 1
ATOM 829 C CA . GLY A 1 107 ? 28.703 -2.478 2.942 1.00 69.06 107 GLY A CA 1
ATOM 830 C C . GLY A 1 107 ? 27.450 -2.693 3.796 1.00 69.06 107 GLY A C 1
ATOM 831 O O . GLY A 1 107 ? 27.607 -3.030 4.962 1.00 69.06 107 GLY A O 1
ATOM 832 N N . ALA A 1 108 ? 26.239 -2.543 3.242 1.00 77.25 108 ALA A N 1
ATOM 833 C CA . ALA A 1 108 ? 25.006 -2.965 3.908 1.00 77.25 108 ALA A CA 1
ATOM 834 C C . ALA A 1 108 ? 24.302 -4.060 3.093 1.00 77.25 108 ALA A C 1
ATOM 836 O O . ALA A 1 108 ? 23.926 -3.857 1.940 1.00 77.25 108 ALA A O 1
ATOM 837 N N . THR A 1 109 ? 24.128 -5.222 3.711 1.00 78.25 109 THR A N 1
ATOM 838 C CA . THR A 1 109 ? 23.464 -6.414 3.161 1.00 78.25 109 THR A CA 1
ATOM 839 C C . THR A 1 109 ? 22.197 -6.789 3.929 1.00 78.25 109 THR A C 1
ATOM 841 O O . THR A 1 109 ? 21.503 -7.733 3.556 1.00 78.25 109 THR A O 1
ATOM 844 N N . THR A 1 110 ? 21.886 -6.042 4.990 1.00 77.31 110 THR A N 1
ATOM 845 C CA . THR A 1 110 ? 20.690 -6.202 5.819 1.00 77.31 110 THR A CA 1
ATOM 846 C C . THR A 1 110 ? 20.073 -4.844 6.162 1.00 77.31 110 THR A C 1
ATOM 848 O O . THR A 1 110 ? 20.731 -3.801 6.089 1.00 77.31 110 THR A O 1
ATOM 851 N N . SER A 1 111 ? 18.803 -4.844 6.581 1.00 76.50 111 SER A N 1
ATOM 852 C CA . SER A 1 111 ? 18.121 -3.627 7.045 1.00 76.50 111 SER A CA 1
ATOM 853 C C . SER A 1 111 ? 18.763 -3.013 8.296 1.00 76.50 111 SER A C 1
ATOM 855 O O . SER A 1 111 ? 18.741 -1.789 8.439 1.00 76.50 111 SER A O 1
ATOM 857 N N . ASP A 1 112 ? 19.365 -3.822 9.172 1.00 76.75 112 ASP A N 1
ATOM 858 C CA . ASP A 1 112 ? 20.033 -3.347 10.391 1.00 76.75 112 ASP A CA 1
ATOM 859 C C . ASP A 1 112 ? 21.362 -2.659 10.075 1.00 76.75 112 ASP A C 1
ATOM 861 O O . ASP A 1 112 ? 21.610 -1.543 10.534 1.00 76.75 112 ASP A O 1
ATOM 865 N N . GLU A 1 113 ? 22.188 -3.276 9.223 1.00 82.44 113 GLU A N 1
ATOM 866 C CA . GLU A 1 113 ? 23.422 -2.658 8.723 1.00 82.44 113 GLU A CA 1
ATOM 867 C C . GLU A 1 113 ? 23.116 -1.339 8.014 1.00 82.44 113 GLU A C 1
ATOM 869 O O . GLU A 1 113 ? 23.783 -0.330 8.239 1.00 82.44 113 GLU A O 1
ATOM 874 N N . MET A 1 114 ? 22.055 -1.320 7.206 1.00 83.56 114 MET A N 1
ATOM 875 C CA . MET A 1 114 ? 21.632 -0.114 6.514 1.00 83.56 114 MET A CA 1
ATOM 876 C C . MET A 1 114 ? 21.172 0.975 7.490 1.00 83.56 114 MET A C 1
ATOM 878 O O . MET A 1 114 ? 21.569 2.130 7.358 1.00 83.56 114 MET A O 1
ATOM 882 N N . SER A 1 115 ? 20.391 0.611 8.510 1.00 82.50 115 SER A N 1
ATOM 883 C CA . SER A 1 115 ? 19.962 1.540 9.563 1.00 82.50 115 SER A CA 1
ATOM 884 C C . SER A 1 115 ? 21.156 2.132 10.319 1.00 82.50 115 SER A C 1
ATOM 886 O O . SER A 1 115 ? 21.175 3.332 10.601 1.00 82.50 115 SER A O 1
ATOM 888 N N . HIS A 1 116 ? 22.182 1.319 10.588 1.00 84.50 116 HIS A N 1
ATOM 889 C CA . HIS A 1 116 ? 23.425 1.775 11.204 1.00 84.50 116 HIS A CA 1
ATOM 890 C C . HIS A 1 116 ? 24.170 2.781 10.317 1.00 84.50 116 HIS A C 1
ATOM 892 O O . HIS A 1 116 ? 24.523 3.856 10.803 1.00 84.50 116 HIS A O 1
ATOM 898 N N . VAL A 1 117 ? 24.335 2.487 9.022 1.00 87.12 117 VAL A N 1
ATOM 899 C CA 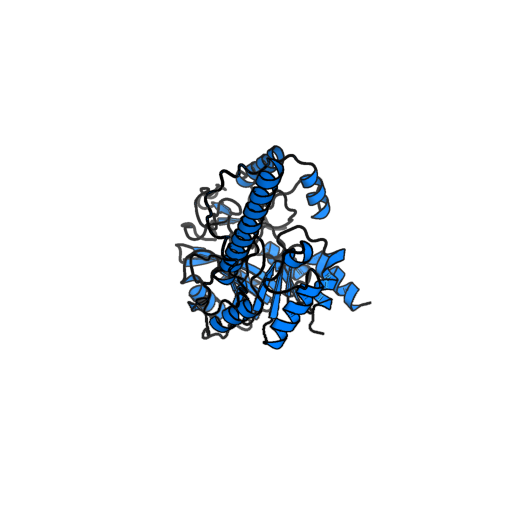. VAL A 1 117 ? 24.961 3.407 8.056 1.00 87.12 117 VAL A CA 1
ATOM 900 C C . VAL A 1 117 ? 24.222 4.748 8.029 1.00 87.12 117 VAL A C 1
ATOM 902 O O . VAL A 1 117 ? 24.843 5.791 8.207 1.00 87.12 117 VAL A O 1
ATOM 905 N N . ILE A 1 118 ? 22.892 4.744 7.894 1.00 86.75 118 ILE A N 1
ATOM 906 C CA . ILE A 1 118 ? 22.089 5.982 7.822 1.00 86.75 118 ILE A CA 1
ATOM 907 C C . ILE A 1 118 ? 22.250 6.836 9.078 1.00 86.75 118 ILE A C 1
ATOM 909 O O . ILE A 1 118 ? 22.279 8.064 8.979 1.00 86.75 118 ILE A O 1
ATOM 913 N N . SER A 1 119 ? 22.351 6.200 10.251 1.00 88.56 119 SER A N 1
ATOM 914 C CA . SER A 1 119 ? 22.488 6.902 11.533 1.00 88.56 119 SER A CA 1
ATOM 915 C C . SER A 1 119 ? 23.789 7.701 11.653 1.00 88.56 119 SER A C 1
ATOM 917 O O . SER A 1 119 ? 23.862 8.620 12.466 1.00 88.56 119 SER A O 1
ATOM 919 N N . GLN A 1 120 ? 24.794 7.372 10.836 1.00 91.38 120 GLN A N 1
ATOM 920 C CA . GLN A 1 120 ? 26.091 8.047 10.805 1.00 91.38 120 GLN A CA 1
ATOM 921 C C . GLN A 1 120 ? 26.147 9.191 9.787 1.00 91.38 120 GLN A C 1
ATOM 923 O O . GLN A 1 120 ? 27.050 10.020 9.865 1.00 91.38 120 GLN A O 1
ATOM 928 N N . LEU A 1 121 ? 25.197 9.251 8.851 1.00 91.12 121 LEU A N 1
ATOM 929 C CA . LEU A 1 121 ? 25.162 10.280 7.818 1.00 91.12 121 LEU A CA 1
ATOM 930 C C . LEU A 1 121 ? 24.570 11.588 8.356 1.00 91.12 121 LEU A C 1
ATOM 932 O O . LEU A 1 121 ? 23.607 11.606 9.130 1.00 91.12 121 LEU A O 1
ATOM 936 N N . SER A 1 122 ? 25.098 12.709 7.885 1.00 95.62 122 SER A N 1
ATOM 937 C CA . SER A 1 122 ? 24.465 14.019 8.002 1.00 95.62 122 SER A CA 1
ATOM 938 C C . SER A 1 122 ? 23.218 14.117 7.115 1.00 95.62 122 SER A C 1
ATOM 940 O O . SER A 1 122 ? 22.977 13.303 6.222 1.00 95.62 122 SER A O 1
ATOM 942 N N . GLU A 1 123 ? 22.397 15.139 7.350 1.00 94.62 123 GLU A N 1
ATOM 943 C CA . GLU A 1 123 ? 21.235 15.416 6.498 1.00 94.62 123 GLU A CA 1
ATOM 944 C C . GLU A 1 123 ? 21.641 15.742 5.054 1.00 94.62 123 GLU A C 1
ATOM 946 O O . GLU A 1 123 ? 21.015 15.251 4.120 1.00 94.62 123 GLU A O 1
ATOM 951 N N . ALA A 1 124 ? 22.729 16.493 4.866 1.00 95.75 124 ALA A N 1
ATOM 952 C CA . ALA A 1 124 ? 23.239 16.829 3.540 1.00 95.75 124 ALA A CA 1
ATOM 953 C C . ALA A 1 124 ? 23.679 15.581 2.754 1.00 95.75 124 ALA A C 1
ATOM 955 O O . ALA A 1 124 ? 23.345 15.455 1.578 1.00 95.75 124 ALA A O 1
ATOM 956 N N . GLU A 1 125 ? 24.366 14.638 3.407 1.00 93.75 12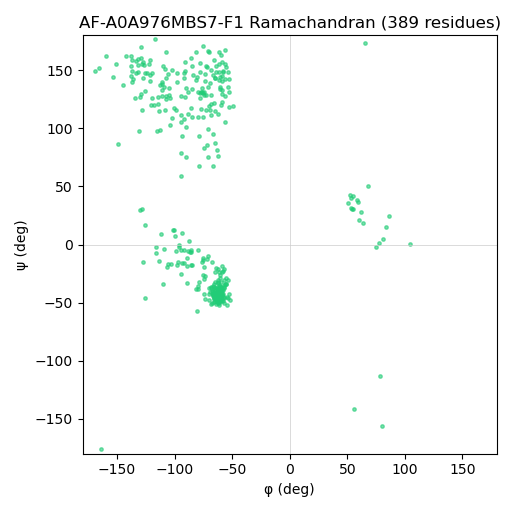5 GLU A N 1
ATOM 957 C CA . GLU A 1 125 ? 24.777 13.372 2.782 1.00 93.75 125 GLU A CA 1
ATOM 958 C C . GLU A 1 125 ? 23.570 12.502 2.416 1.00 93.75 125 GLU A C 1
ATOM 960 O O . GLU A 1 125 ? 23.527 11.937 1.325 1.00 93.75 125 GLU A O 1
ATOM 965 N N . ARG A 1 126 ? 22.554 12.427 3.288 1.00 92.25 126 ARG A N 1
ATOM 966 C CA . ARG A 1 126 ? 21.303 11.715 2.979 1.00 92.25 126 ARG A CA 1
ATOM 967 C C . ARG A 1 126 ? 20.607 12.298 1.752 1.00 92.25 126 ARG A C 1
ATOM 969 O O . ARG A 1 126 ? 20.280 11.547 0.837 1.00 92.25 126 ARG A O 1
ATOM 976 N N . ASN A 1 127 ? 20.449 13.619 1.707 1.00 93.00 127 ASN A N 1
ATOM 977 C CA . ASN A 1 127 ? 19.814 14.307 0.582 1.00 93.00 127 ASN A CA 1
ATOM 978 C C . ASN A 1 127 ? 20.594 14.092 -0.725 1.00 93.00 127 ASN A C 1
ATOM 980 O O . ASN A 1 127 ? 19.994 13.914 -1.783 1.00 93.00 127 ASN A O 1
ATOM 984 N N . GLN A 1 128 ? 21.929 14.070 -0.659 1.00 92.88 128 GLN A N 1
ATOM 985 C CA . GLN A 1 128 ? 22.764 13.774 -1.821 1.00 92.88 128 GLN A CA 1
ATOM 986 C C . GLN A 1 128 ? 22.527 12.348 -2.343 1.00 92.88 128 GLN A C 1
ATOM 988 O O . GLN A 1 128 ? 22.322 12.169 -3.540 1.00 92.88 128 GLN A O 1
ATOM 993 N N . LEU A 1 129 ? 22.517 11.338 -1.467 1.00 90.81 129 LEU A N 1
ATOM 994 C CA . LEU A 1 129 ? 22.293 9.941 -1.864 1.00 90.81 129 LEU A CA 1
ATOM 995 C C . LEU A 1 129 ? 20.893 9.712 -2.449 1.00 90.81 129 LEU A C 1
ATOM 997 O O . LEU A 1 129 ? 20.730 8.933 -3.390 1.00 90.81 129 LEU A O 1
ATOM 1001 N N . GLU A 1 130 ? 19.879 10.384 -1.903 1.00 90.44 130 GLU A N 1
ATOM 1002 C CA . GLU A 1 130 ? 18.526 10.370 -2.464 1.00 90.44 130 GLU A CA 1
ATOM 1003 C C . GLU A 1 130 ? 18.493 10.974 -3.872 1.00 90.44 130 GLU A C 1
ATOM 1005 O O . GLU A 1 130 ? 17.892 10.390 -4.776 1.00 90.44 130 GLU A O 1
ATOM 1010 N N . GLU A 1 131 ? 19.180 12.096 -4.090 1.00 91.94 131 GLU A N 1
ATOM 1011 C CA . GLU A 1 131 ? 19.259 12.736 -5.404 1.00 91.94 131 GLU A CA 1
ATOM 1012 C C . GLU A 1 131 ? 20.035 11.880 -6.418 1.00 91.94 131 GLU A C 1
ATOM 1014 O O . GLU A 1 131 ? 19.604 11.736 -7.564 1.00 91.94 131 GLU A O 1
ATOM 1019 N N . GLU A 1 132 ? 21.129 11.236 -6.005 1.00 91.31 132 GLU A N 1
ATOM 1020 C CA . GLU A 1 132 ? 21.873 10.274 -6.832 1.00 91.31 132 GLU A CA 1
ATOM 1021 C C . GLU A 1 132 ? 20.993 9.088 -7.256 1.00 91.31 132 GLU A C 1
ATOM 1023 O O . GLU A 1 132 ? 21.010 8.669 -8.416 1.00 91.31 132 GLU A O 1
ATOM 1028 N N . TYR A 1 133 ? 20.173 8.562 -6.341 1.00 89.75 133 TYR A N 1
ATOM 1029 C CA . TYR A 1 133 ? 19.222 7.500 -6.662 1.00 89.75 133 TYR A CA 1
ATOM 1030 C C . TYR A 1 133 ? 18.168 7.962 -7.668 1.00 89.75 133 TYR A C 1
ATOM 1032 O O . TYR A 1 133 ? 17.975 7.313 -8.701 1.00 89.75 133 TYR A O 1
ATOM 1040 N N . VAL A 1 134 ? 17.520 9.095 -7.392 1.00 89.06 134 VAL A N 1
ATOM 1041 C CA . VAL A 1 134 ? 16.455 9.660 -8.228 1.00 89.06 134 VAL A CA 1
ATOM 1042 C C . VAL A 1 134 ? 16.948 9.964 -9.646 1.00 89.06 134 VAL A C 1
ATOM 1044 O O . VAL A 1 134 ? 16.241 9.705 -10.623 1.00 89.06 134 VAL A O 1
ATOM 1047 N N . THR A 1 135 ? 18.173 10.473 -9.771 1.00 91.31 135 THR A N 1
ATOM 1048 C CA . THR A 1 135 ? 18.767 10.849 -11.061 1.00 91.31 135 THR A CA 1
ATOM 1049 C C . THR A 1 135 ? 19.461 9.697 -11.789 1.00 91.31 135 THR A C 1
ATOM 1051 O O . THR A 1 135 ? 19.858 9.846 -12.949 1.00 91.31 135 THR A O 1
ATOM 1054 N N . SER A 1 136 ? 19.580 8.521 -11.167 1.00 91.56 136 SER A N 1
ATOM 1055 C CA . SER A 1 136 ? 20.122 7.344 -11.846 1.00 91.56 136 SER A CA 1
ATOM 1056 C C . SER A 1 136 ? 19.280 6.974 -13.083 1.00 91.56 136 SER A C 1
ATOM 1058 O O . SER A 1 136 ? 18.146 7.418 -13.260 1.00 91.56 136 SER A O 1
ATOM 1060 N N . LYS A 1 137 ? 19.828 6.164 -13.985 1.00 95.56 137 LYS A N 1
ATOM 1061 C CA . LYS A 1 137 ? 19.094 5.586 -15.130 1.00 95.56 137 LYS A CA 1
ATOM 1062 C C . LYS A 1 137 ? 19.291 4.072 -15.183 1.00 95.56 137 LYS A C 1
ATOM 1064 O O . LYS A 1 137 ? 19.357 3.470 -16.247 1.00 95.56 137 LYS A O 1
ATOM 1069 N N . VAL A 1 138 ? 19.474 3.465 -14.012 1.00 94.38 138 VAL A N 1
ATOM 1070 C CA . VAL A 1 138 ? 19.753 2.035 -13.882 1.00 94.38 138 VAL A CA 1
ATOM 1071 C C . VAL A 1 138 ? 18.427 1.302 -13.717 1.00 94.38 138 VAL A C 1
ATOM 1073 O O . VAL A 1 138 ? 17.778 1.410 -12.679 1.00 94.38 138 VAL A O 1
ATOM 1076 N N . GLY A 1 139 ? 18.019 0.580 -14.758 1.00 95.56 139 GLY A N 1
ATOM 1077 C CA . GLY A 1 139 ? 16.867 -0.318 -14.720 1.00 95.56 139 GLY A CA 1
ATOM 1078 C C . GLY A 1 139 ? 17.210 -1.635 -14.031 1.00 95.56 139 GLY A C 1
ATOM 1079 O O . GLY A 1 139 ? 18.348 -2.104 -14.100 1.00 95.56 139 GLY A O 1
ATOM 1080 N N . TYR A 1 140 ? 16.229 -2.237 -13.367 1.00 96.19 140 TYR A N 1
ATOM 1081 C CA . TYR A 1 140 ? 16.383 -3.545 -12.746 1.00 96.19 140 TYR A CA 1
ATOM 1082 C C . TYR A 1 140 ? 16.327 -4.657 -13.796 1.00 96.19 140 TYR A C 1
ATOM 1084 O O . TYR A 1 140 ? 15.406 -4.695 -14.610 1.00 96.19 140 TYR A O 1
ATOM 1092 N N . VAL A 1 141 ? 17.286 -5.581 -13.750 1.00 96.94 141 VAL A N 1
ATOM 1093 C CA . VAL A 1 141 ? 17.292 -6.806 -14.561 1.00 96.94 141 VAL A CA 1
ATOM 1094 C C . VAL A 1 141 ? 17.141 -7.988 -13.604 1.00 96.94 141 VAL A C 1
ATOM 1096 O O . VAL A 1 141 ? 18.032 -8.190 -12.772 1.00 96.94 141 VAL A O 1
ATOM 1099 N N . PRO A 1 142 ? 16.037 -8.753 -13.676 1.00 95.88 142 PRO A N 1
ATOM 1100 C CA . PRO A 1 142 ? 15.851 -9.934 -12.843 1.00 95.88 142 PRO A CA 1
ATOM 1101 C C . PRO A 1 142 ? 16.968 -10.958 -13.037 1.00 95.88 142 PRO A C 1
ATOM 1103 O O . PRO A 1 142 ? 17.520 -11.103 -14.129 1.00 95.88 142 PRO A O 1
ATOM 1106 N N . GLU A 1 143 ? 17.278 -11.709 -11.983 1.00 93.69 143 GLU A N 1
ATOM 1107 C CA . GLU A 1 143 ? 18.274 -12.777 -12.052 1.00 93.69 143 GLU A CA 1
ATOM 1108 C C . GLU A 1 143 ? 17.914 -13.794 -13.150 1.00 93.69 143 GLU A C 1
ATOM 1110 O O . GLU A 1 143 ? 16.793 -14.296 -13.212 1.00 93.69 143 GLU A O 1
ATOM 1115 N N . GLY A 1 144 ? 18.870 -14.080 -14.038 1.00 94.31 144 GLY A N 1
ATOM 1116 C CA . GLY A 1 144 ? 18.667 -14.984 -15.174 1.00 94.31 144 GLY A CA 1
ATOM 1117 C C . GLY A 1 144 ? 17.894 -14.384 -16.359 1.00 94.31 144 GLY A C 1
ATOM 1118 O O . GLY A 1 144 ? 17.692 -15.088 -17.347 1.00 94.31 144 GLY A O 1
ATOM 1119 N N . SER A 1 145 ? 17.491 -13.110 -16.298 1.00 95.44 145 SER A N 1
ATOM 1120 C CA . SER A 1 145 ? 16.878 -12.386 -17.418 1.00 95.44 145 SER A CA 1
ATOM 1121 C C . SER A 1 145 ? 17.925 -11.653 -18.261 1.00 95.44 145 SER A C 1
ATOM 1123 O O . SER A 1 145 ? 18.942 -11.184 -17.752 1.00 95.44 145 SER A O 1
ATOM 1125 N N . SER A 1 146 ? 17.652 -11.512 -19.559 1.00 95.12 146 SER A N 1
ATOM 1126 C CA . SER A 1 146 ? 18.378 -10.603 -20.456 1.00 95.12 146 SER A CA 1
ATOM 1127 C C . SER A 1 146 ? 17.652 -9.272 -20.689 1.00 95.12 146 SER A C 1
ATOM 1129 O O . SER A 1 146 ? 18.194 -8.413 -21.377 1.00 95.12 146 SER A O 1
ATOM 1131 N N . ASP A 1 147 ? 16.429 -9.115 -20.170 1.00 96.69 147 ASP A N 1
ATOM 1132 C CA . ASP A 1 147 ? 15.613 -7.900 -20.290 1.00 96.69 147 ASP A CA 1
ATOM 1133 C C . ASP A 1 147 ? 15.254 -7.318 -18.913 1.00 96.69 147 ASP A C 1
ATOM 1135 O O . ASP A 1 147 ? 15.285 -8.016 -17.892 1.00 96.69 147 ASP A O 1
ATOM 1139 N N . TYR A 1 148 ? 14.914 -6.031 -18.902 1.00 98.06 148 TYR A N 1
ATOM 1140 C CA . TYR A 1 148 ? 14.511 -5.289 -17.714 1.00 98.06 148 TYR A CA 1
ATOM 1141 C C . TYR A 1 148 ? 13.151 -5.743 -17.164 1.00 98.06 148 TYR A C 1
ATOM 1143 O O . TYR A 1 148 ? 12.248 -6.116 -17.912 1.00 98.06 148 TYR A O 1
ATOM 1151 N N . GLU A 1 149 ? 12.971 -5.625 -15.847 1.00 97.56 149 GLU A N 1
ATOM 1152 C CA . GLU A 1 149 ? 11.660 -5.756 -15.204 1.00 97.56 149 GLU A CA 1
ATOM 1153 C C . GLU A 1 149 ? 10.775 -4.565 -15.606 1.00 97.56 149 GLU A C 1
ATOM 1155 O O . GLU A 1 149 ? 11.119 -3.401 -15.367 1.00 97.56 149 GLU A O 1
ATOM 1160 N N . ARG A 1 150 ? 9.635 -4.860 -16.235 1.00 98.06 150 ARG A N 1
ATOM 1161 C CA . ARG A 1 150 ? 8.652 -3.857 -16.665 1.00 98.06 150 ARG A CA 1
ATOM 1162 C C . ARG A 1 150 ? 7.736 -3.434 -15.519 1.00 98.06 150 ARG A C 1
ATOM 1164 O O . ARG A 1 150 ? 7.679 -4.102 -14.489 1.00 98.06 150 ARG A O 1
ATOM 1171 N N . LEU A 1 151 ? 7.009 -2.334 -15.709 1.00 98.31 151 LEU A N 1
ATOM 1172 C CA . LEU A 1 151 ? 5.898 -1.957 -14.837 1.00 98.31 151 LEU A CA 1
ATOM 1173 C C . LEU A 1 151 ? 4.784 -3.014 -14.956 1.00 98.31 151 LEU A C 1
ATOM 1175 O O . LEU A 1 151 ? 4.209 -3.143 -16.040 1.00 98.31 151 LEU A O 1
ATOM 1179 N N . PRO A 1 152 ? 4.466 -3.770 -13.891 1.00 98.56 152 PRO A N 1
ATOM 1180 C CA . PRO A 1 152 ? 3.456 -4.813 -13.990 1.00 98.56 152 PRO A CA 1
ATOM 1181 C C . PRO A 1 152 ? 2.049 -4.223 -14.070 1.00 98.56 152 PRO A C 1
ATOM 1183 O O . PRO A 1 152 ? 1.741 -3.214 -13.428 1.00 98.56 152 PRO A O 1
ATOM 1186 N N . THR A 1 153 ? 1.171 -4.896 -14.801 1.00 98.88 153 THR A N 1
ATOM 1187 C CA . THR A 1 153 ? -0.282 -4.720 -14.694 1.00 98.88 153 THR A CA 1
ATOM 1188 C C . THR A 1 153 ? -0.859 -5.594 -13.585 1.00 98.88 153 THR A C 1
ATOM 1190 O O . THR A 1 153 ? -0.259 -6.585 -13.158 1.00 98.88 153 THR A O 1
ATOM 1193 N N . LEU A 1 154 ? -2.060 -5.249 -13.119 1.00 98.88 154 LEU A N 1
ATOM 1194 C CA . LEU A 1 154 ? -2.792 -6.074 -12.163 1.00 98.88 154 LEU A CA 1
ATOM 1195 C C . LEU A 1 154 ? -3.124 -7.460 -12.740 1.00 98.88 154 LEU A C 1
ATOM 1197 O O . LEU A 1 154 ? -3.028 -8.458 -12.023 1.00 98.88 154 LEU A O 1
ATOM 1201 N N . GLU A 1 155 ? -3.476 -7.535 -14.027 1.00 98.62 155 GLU A N 1
ATOM 1202 C CA . GLU A 1 155 ? -3.665 -8.801 -14.736 1.00 98.62 155 GLU A CA 1
ATOM 1203 C C . GLU A 1 155 ? -2.437 -9.712 -14.639 1.00 98.62 155 GLU A C 1
ATOM 1205 O O . GLU A 1 155 ? -2.577 -10.853 -14.204 1.00 98.62 155 GLU A O 1
ATOM 1210 N N . GLU A 1 156 ? -1.239 -9.219 -14.967 1.00 98.75 156 GLU A N 1
ATOM 1211 C CA . GLU A 1 156 ? -0.006 -10.023 -14.931 1.00 98.75 156 GLU A CA 1
ATOM 1212 C C . GLU A 1 156 ? 0.301 -10.555 -13.523 1.00 98.75 156 GLU A C 1
ATOM 1214 O O . GLU A 1 156 ? 0.765 -11.690 -13.359 1.00 98.75 156 GLU A O 1
ATOM 1219 N N . VAL A 1 157 ? 0.014 -9.759 -12.486 1.00 98.75 157 VAL A N 1
ATOM 1220 C CA . VAL A 1 157 ? 0.143 -10.203 -11.091 1.00 98.75 157 VAL A CA 1
ATOM 1221 C C . VAL A 1 157 ? -0.799 -11.376 -10.814 1.00 98.75 157 VAL A C 1
ATOM 1223 O O . VAL A 1 157 ? -0.361 -12.414 -10.306 1.00 98.75 157 VAL A O 1
ATOM 1226 N N . PHE A 1 158 ? -2.080 -11.258 -11.166 1.00 98.69 158 PHE A N 1
ATOM 1227 C CA . PHE A 1 158 ? -3.052 -12.326 -10.930 1.00 98.69 158 PHE A CA 1
ATOM 1228 C C . PHE A 1 158 ? -2.800 -13.570 -11.785 1.00 98.69 158 PHE A C 1
ATOM 1230 O O . PHE A 1 158 ? -2.920 -14.681 -11.270 1.00 98.69 158 PHE A O 1
ATOM 1237 N N . GLU A 1 159 ? -2.378 -13.420 -13.039 1.00 98.19 159 GLU A N 1
ATOM 1238 C CA . GLU A 1 159 ? -1.992 -14.541 -13.904 1.00 98.19 159 GLU A CA 1
ATOM 1239 C C . GLU A 1 159 ? -0.842 -15.351 -13.301 1.00 98.19 159 GLU A C 1
ATOM 1241 O O . GLU A 1 159 ? -0.866 -16.585 -13.294 1.00 98.19 159 GLU A O 1
ATOM 1246 N N . LYS A 1 160 ? 0.167 -14.668 -12.752 1.00 98.12 160 LYS A N 1
ATOM 1247 C CA . LYS A 1 160 ? 1.370 -15.328 -12.238 1.00 98.12 160 LYS A CA 1
ATOM 1248 C C . LYS A 1 160 ? 1.175 -15.936 -10.849 1.00 98.12 160 LYS A C 1
ATOM 1250 O O . LYS A 1 160 ? 1.715 -17.020 -10.570 1.00 98.12 160 LYS A O 1
ATOM 1255 N N . PHE A 1 161 ? 0.431 -15.254 -9.978 1.00 98.19 161 PHE A N 1
ATOM 1256 C CA . PHE A 1 161 ? 0.363 -15.569 -8.547 1.00 98.19 161 PHE A CA 1
ATOM 1257 C C . PHE A 1 161 ? -1.015 -16.016 -8.048 1.00 98.19 161 PHE A C 1
ATOM 1259 O O . PHE A 1 161 ? -1.120 -16.458 -6.901 1.00 98.19 161 PHE A O 1
ATOM 1266 N N . GLY A 1 162 ? -2.059 -15.945 -8.877 1.00 97.38 162 GLY A N 1
ATOM 1267 C CA . GLY A 1 162 ? -3.397 -16.424 -8.534 1.00 97.38 162 GLY A CA 1
ATOM 1268 C C . GLY A 1 162 ? -3.376 -17.874 -8.044 1.00 97.38 162 GLY A C 1
ATOM 1269 O O . GLY A 1 162 ? -2.729 -18.740 -8.634 1.00 97.38 162 GLY A O 1
ATOM 1270 N N . GLY A 1 163 ? -4.032 -18.132 -6.911 1.00 96.06 163 GLY A N 1
ATOM 1271 C CA . GLY A 1 163 ? -4.044 -19.443 -6.250 1.00 96.06 163 GLY A CA 1
ATOM 1272 C C . GLY A 1 163 ? -2.756 -19.822 -5.503 1.00 96.06 163 GLY A C 1
ATOM 1273 O O . GLY A 1 163 ? -2.718 -20.884 -4.885 1.00 96.06 163 GLY A O 1
ATOM 1274 N N . LYS A 1 164 ? -1.712 -18.981 -5.534 1.00 97.25 164 LYS A N 1
ATOM 1275 C CA . LYS A 1 164 ? -0.446 -19.184 -4.798 1.00 97.25 164 LYS A CA 1
ATOM 1276 C C . LYS A 1 164 ? -0.276 -18.199 -3.644 1.00 97.25 164 LYS A C 1
ATOM 1278 O O . LYS A 1 164 ? 0.315 -18.553 -2.631 1.00 97.25 164 LYS A O 1
ATOM 1283 N N . LEU A 1 165 ? -0.777 -16.978 -3.815 1.00 98.00 165 LEU A N 1
ATOM 1284 C CA . LEU A 1 165 ? -0.747 -15.905 -2.827 1.00 98.00 165 LEU A CA 1
ATOM 1285 C C . LEU A 1 165 ? -2.151 -15.344 -2.609 1.00 98.00 165 LEU A C 1
ATOM 1287 O O . LEU A 1 165 ? -3.018 -15.436 -3.480 1.00 98.00 165 LEU A O 1
ATOM 1291 N N . LYS A 1 166 ? -2.335 -14.730 -1.443 1.00 98.56 166 LYS A N 1
ATOM 1292 C CA . LYS A 1 166 ? -3.445 -13.822 -1.152 1.00 98.56 166 LYS A CA 1
ATOM 1293 C C . LYS A 1 166 ? -3.056 -12.383 -1.474 1.00 98.56 166 LYS A C 1
ATOM 1295 O O . LYS A 1 166 ? -1.869 -12.055 -1.461 1.00 98.56 166 LYS A O 1
ATOM 1300 N N . PHE A 1 167 ? -4.039 -11.524 -1.716 1.00 98.75 167 PHE A N 1
ATOM 1301 C CA . PHE A 1 167 ? -3.796 -10.178 -2.228 1.00 98.75 167 PHE A CA 1
ATOM 1302 C C . PHE A 1 167 ? -4.519 -9.099 -1.424 1.00 98.75 167 PHE A C 1
ATOM 1304 O O . PHE A 1 167 ? -5.740 -9.128 -1.271 1.00 98.75 167 PHE A O 1
ATOM 1311 N N . ASN A 1 168 ? -3.756 -8.108 -0.973 1.00 98.81 168 ASN A N 1
ATOM 1312 C CA . ASN A 1 168 ? -4.278 -6.801 -0.599 1.00 98.81 168 ASN A CA 1
ATOM 1313 C C . ASN A 1 168 ? -3.983 -5.811 -1.734 1.00 98.81 168 ASN A C 1
ATOM 1315 O O . ASN A 1 168 ? -2.825 -5.450 -1.934 1.00 98.81 168 ASN A O 1
ATOM 1319 N N . VAL A 1 169 ? -5.015 -5.384 -2.461 1.00 98.81 169 VAL A N 1
ATOM 1320 C CA . VAL A 1 169 ? -4.885 -4.409 -3.555 1.00 98.81 169 VAL A CA 1
ATOM 1321 C C . VAL A 1 169 ? -5.171 -3.011 -3.010 1.00 98.81 169 VAL A C 1
ATOM 1323 O O . VAL A 1 169 ? -6.331 -2.674 -2.761 1.00 98.81 169 VAL A O 1
ATOM 1326 N N . GLU A 1 170 ? -4.137 -2.192 -2.819 1.00 98.56 170 GLU A N 1
ATOM 1327 C CA . GLU A 1 170 ? -4.289 -0.816 -2.347 1.00 98.56 170 GLU A CA 1
ATOM 1328 C C . GLU A 1 170 ? -4.566 0.157 -3.508 1.00 98.56 170 GLU A C 1
ATOM 1330 O O . GLU A 1 170 ? -3.735 0.363 -4.391 1.00 98.56 170 GLU A O 1
ATOM 1335 N N . LEU A 1 171 ? -5.730 0.813 -3.499 1.00 98.56 171 LEU A N 1
ATOM 1336 C CA . LEU A 1 171 ? -6.092 1.824 -4.493 1.00 98.56 171 LEU A CA 1
ATOM 1337 C C . LEU A 1 171 ? -5.409 3.162 -4.198 1.00 98.56 171 LEU A C 1
ATOM 1339 O O . LEU A 1 171 ? -5.594 3.741 -3.118 1.00 98.56 171 LEU A O 1
ATOM 1343 N N . LYS A 1 172 ? -4.698 3.698 -5.192 1.00 96.75 172 LYS A N 1
ATOM 1344 C CA . LYS A 1 172 ? -4.018 4.999 -5.145 1.00 96.75 172 LYS A CA 1
ATOM 1345 C C . LYS A 1 172 ? -4.588 5.975 -6.187 1.00 96.75 172 LYS A C 1
ATOM 1347 O O . LYS A 1 172 ? -5.483 5.648 -6.960 1.00 96.75 172 LYS A O 1
ATOM 1352 N N . GLY A 1 173 ? -4.089 7.212 -6.180 1.00 95.06 173 GLY A N 1
ATOM 1353 C CA . GLY A 1 173 ? -4.476 8.238 -7.154 1.00 95.06 173 GLY A CA 1
ATOM 1354 C C . GLY A 1 173 ? -5.803 8.948 -6.862 1.00 95.06 173 GLY A C 1
ATOM 1355 O O . GLY A 1 173 ? -6.240 9.078 -5.717 1.00 95.06 173 GLY A O 1
ATOM 1356 N N . THR A 1 174 ? -6.415 9.489 -7.905 1.00 95.75 174 THR A N 1
ATOM 1357 C CA . THR A 1 174 ? -7.582 10.379 -7.859 1.00 95.75 174 THR A CA 1
ATOM 1358 C C . THR A 1 174 ? -8.733 9.911 -8.746 1.00 95.75 174 THR A C 1
ATOM 1360 O O . THR A 1 174 ? -9.870 10.353 -8.573 1.00 95.75 174 THR A O 1
ATOM 1363 N N . LYS A 1 175 ? -8.474 8.974 -9.659 1.00 96.69 175 LYS A N 1
ATOM 1364 C CA . LYS A 1 175 ? -9.465 8.379 -10.556 1.00 96.69 175 LYS A CA 1
ATOM 1365 C C . LYS A 1 175 ? -10.430 7.449 -9.812 1.00 96.69 175 LYS A C 1
ATOM 1367 O O . LYS A 1 175 ? -10.143 6.276 -9.594 1.00 96.69 175 LYS A O 1
ATOM 1372 N N . VAL A 1 176 ? -11.624 7.950 -9.484 1.00 96.25 176 VAL A N 1
ATOM 1373 C CA . VAL A 1 176 ? -12.702 7.198 -8.795 1.00 96.25 176 VAL A CA 1
ATOM 1374 C C . VAL A 1 176 ? -13.147 5.919 -9.515 1.00 96.25 176 VAL A C 1
ATOM 1376 O O . VAL A 1 176 ? -13.716 5.022 -8.896 1.00 96.25 176 VAL A O 1
ATOM 1379 N N . GLN A 1 177 ? -12.892 5.817 -10.820 1.00 97.06 177 GLN A N 1
ATOM 1380 C CA . GLN A 1 177 ? -13.183 4.630 -11.618 1.00 97.06 177 GLN A CA 1
ATOM 1381 C C . GLN A 1 177 ? -12.182 3.484 -11.398 1.00 97.06 177 GLN A C 1
ATOM 1383 O O . GLN A 1 177 ? -12.497 2.352 -11.755 1.00 97.06 177 GLN A O 1
ATOM 1388 N N . LEU A 1 178 ? -11.013 3.741 -10.790 1.00 98.50 178 LEU A N 1
ATOM 1389 C CA . LEU A 1 178 ? -9.973 2.733 -10.555 1.00 98.50 178 LEU A CA 1
ATOM 1390 C C . LEU A 1 178 ? -10.536 1.486 -9.863 1.00 98.50 178 LEU A C 1
ATOM 1392 O O . LEU A 1 178 ? -10.311 0.376 -10.331 1.00 98.50 178 LEU A O 1
ATOM 1396 N N . GLY A 1 179 ? -11.321 1.657 -8.796 1.00 98.31 179 GLY A N 1
ATOM 1397 C CA . GLY A 1 179 ? -11.911 0.525 -8.081 1.00 98.31 179 GLY A CA 1
ATOM 1398 C C . GLY A 1 179 ? -12.830 -0.337 -8.959 1.00 98.31 179 GLY A C 1
ATOM 1399 O O . GLY A 1 179 ? -12.840 -1.560 -8.838 1.00 98.31 179 GLY A O 1
ATOM 1400 N N . VAL A 1 180 ? -13.572 0.285 -9.880 1.00 98.25 180 VAL A N 1
ATOM 1401 C CA . VAL A 1 180 ? -14.447 -0.427 -10.824 1.00 98.25 180 VAL A CA 1
ATOM 1402 C C . VAL A 1 180 ? -13.620 -1.208 -11.845 1.00 98.25 180 VAL A C 1
ATOM 1404 O O . VAL A 1 180 ? -13.957 -2.354 -12.142 1.00 98.25 180 VAL A O 1
ATOM 1407 N N . GLU A 1 181 ? -12.526 -0.633 -12.351 1.00 98.75 181 GLU A N 1
ATOM 1408 C CA . GLU A 1 181 ? -11.605 -1.350 -13.241 1.00 98.75 181 GLU A CA 1
ATOM 1409 C C . GLU A 1 181 ? -10.931 -2.527 -12.522 1.00 98.75 181 GLU A C 1
ATOM 1411 O O . GLU A 1 181 ? -10.919 -3.634 -13.053 1.00 98.75 181 GLU A O 1
ATOM 1416 N N . VAL A 1 182 ? -10.498 -2.351 -11.269 1.00 98.81 182 VAL A N 1
ATOM 1417 C CA . VAL A 1 182 ? -9.964 -3.443 -10.435 1.00 98.81 182 VAL A CA 1
ATOM 1418 C C . VAL A 1 182 ? -10.975 -4.586 -10.290 1.00 98.81 182 VAL A C 1
ATOM 1420 O O . VAL A 1 182 ? -10.616 -5.745 -10.494 1.00 98.81 182 VAL A O 1
ATOM 1423 N N . LEU A 1 183 ? -12.253 -4.300 -10.010 1.00 98.56 183 LEU A N 1
ATOM 1424 C CA . LEU A 1 183 ? -13.288 -5.342 -9.930 1.00 98.56 183 LEU A CA 1
ATOM 1425 C C . LEU A 1 183 ? -13.498 -6.071 -11.263 1.00 98.56 183 LEU A C 1
ATOM 1427 O O . LEU A 1 183 ? -13.643 -7.295 -11.272 1.00 98.56 183 LEU A O 1
ATOM 1431 N N . LYS A 1 184 ? -13.490 -5.352 -12.394 1.00 98.50 184 LYS A N 1
ATOM 1432 C CA . LYS A 1 184 ? -13.582 -5.981 -13.723 1.00 98.50 184 LYS A CA 1
ATOM 1433 C C . LYS A 1 184 ? -12.426 -6.945 -13.963 1.00 98.50 184 LYS A C 1
ATOM 1435 O O . LYS A 1 184 ? -12.646 -7.990 -14.567 1.00 98.50 184 LYS A O 1
ATOM 1440 N N . ILE A 1 185 ? -11.225 -6.603 -13.501 1.00 98.69 185 ILE A N 1
ATOM 1441 C CA . ILE A 1 185 ? -10.043 -7.459 -13.605 1.00 98.69 185 ILE A CA 1
ATOM 1442 C C . ILE A 1 185 ? -10.208 -8.688 -12.717 1.00 98.69 185 ILE A C 1
ATOM 1444 O O . ILE A 1 185 ? -10.121 -9.799 -13.229 1.00 98.69 185 ILE A O 1
ATOM 1448 N N . ILE A 1 186 ? -10.546 -8.508 -11.434 1.00 98.62 186 ILE A N 1
ATOM 1449 C CA . ILE A 1 186 ? -10.779 -9.612 -10.486 1.00 98.62 186 ILE A CA 1
ATOM 1450 C C . ILE A 1 186 ? -11.795 -10.617 -11.051 1.00 98.62 186 ILE A C 1
ATOM 1452 O O . ILE A 1 186 ? -11.562 -11.821 -10.990 1.00 98.62 186 ILE A O 1
ATOM 1456 N N . LYS A 1 187 ? -12.880 -10.142 -11.679 1.00 97.94 187 LYS A N 1
ATOM 1457 C CA . LYS A 1 187 ? -13.928 -10.983 -12.287 1.00 97.94 187 LYS A CA 1
ATOM 1458 C C . LYS A 1 187 ? -13.423 -11.944 -13.372 1.00 97.94 187 LYS A C 1
ATOM 1460 O O . LYS A 1 187 ? -14.087 -12.942 -13.641 1.00 97.94 187 LYS A O 1
ATOM 1465 N N . LYS A 1 188 ? -12.289 -11.646 -14.019 1.00 97.81 188 LYS A N 1
ATOM 1466 C CA . LYS A 1 188 ? -11.692 -12.499 -15.063 1.00 97.81 188 LYS A CA 1
ATOM 1467 C C . LYS A 1 188 ? -11.024 -13.752 -14.483 1.00 97.81 188 LYS A C 1
ATOM 1469 O O . LYS A 1 188 ? -10.798 -14.706 -15.224 1.00 97.81 188 LYS A O 1
ATOM 1474 N N . PHE A 1 189 ? -10.705 -13.756 -13.189 1.00 97.25 189 PHE A N 1
ATOM 1475 C CA . PHE A 1 189 ? -9.945 -14.817 -12.537 1.00 97.25 189 PHE A CA 1
ATOM 1476 C C . PHE A 1 189 ? -10.819 -15.614 -11.570 1.00 97.25 189 PHE A C 1
ATOM 1478 O O . PHE A 1 189 ? -11.622 -15.068 -10.816 1.00 97.25 189 PHE A O 1
ATOM 1485 N N . ASN A 1 190 ? -10.621 -16.931 -11.552 1.00 90.00 190 ASN A N 1
ATOM 1486 C CA . ASN A 1 190 ? -11.298 -17.821 -10.615 1.00 90.00 190 ASN A CA 1
ATOM 1487 C C . ASN A 1 190 ? -10.451 -18.001 -9.348 1.00 90.00 190 ASN A C 1
ATOM 1489 O O . ASN A 1 190 ? -9.234 -18.143 -9.435 1.00 90.00 190 ASN A O 1
ATOM 1493 N N . ASN A 1 191 ? -11.102 -18.095 -8.184 1.00 84.69 191 ASN A N 1
ATOM 1494 C CA . ASN A 1 191 ? -10.475 -18.449 -6.900 1.00 84.69 191 ASN A CA 1
ATOM 1495 C C . ASN A 1 191 ? -9.343 -17.508 -6.431 1.00 84.69 191 ASN A C 1
ATOM 1497 O O . ASN A 1 191 ? -8.371 -17.967 -5.829 1.00 84.69 191 ASN A O 1
ATOM 1501 N N . LEU A 1 192 ? -9.460 -16.200 -6.677 1.00 95.88 192 LEU A N 1
ATOM 1502 C CA . LEU A 1 192 ? -8.585 -15.215 -6.034 1.00 95.88 192 LEU A CA 1
ATOM 1503 C C . LEU A 1 192 ? -9.001 -15.000 -4.570 1.00 95.88 192 LEU A C 1
ATOM 1505 O O . LEU A 1 192 ? -10.169 -14.739 -4.289 1.00 95.88 192 LEU A O 1
ATOM 1509 N N . ASP A 1 193 ? -8.038 -15.064 -3.647 1.00 97.69 193 ASP A N 1
ATOM 1510 C CA . ASP A 1 193 ? -8.199 -14.589 -2.265 1.00 97.69 193 ASP A CA 1
ATOM 1511 C C . ASP A 1 193 ? -7.696 -13.141 -2.217 1.00 97.69 193 ASP A C 1
ATOM 1513 O O . ASP A 1 193 ? -6.492 -12.886 -2.152 1.00 97.69 193 ASP A O 1
ATOM 1517 N N . VAL A 1 194 ? -8.622 -12.197 -2.388 1.00 98.44 194 VAL A N 1
ATOM 1518 C CA . VAL A 1 194 ? -8.324 -10.775 -2.583 1.00 98.44 194 VAL A CA 1
ATOM 1519 C C . VAL A 1 194 ? -9.248 -9.899 -1.751 1.00 98.44 194 VAL A C 1
ATOM 1521 O O . VAL A 1 194 ? -10.446 -10.163 -1.642 1.00 98.44 194 VAL A O 1
ATOM 1524 N N . PHE A 1 195 ? -8.700 -8.818 -1.208 1.00 98.75 195 PHE A N 1
ATOM 1525 C CA . PHE A 1 195 ? -9.464 -7.690 -0.691 1.00 98.75 195 PHE A CA 1
ATOM 1526 C C . PHE A 1 195 ? -8.868 -6.375 -1.199 1.00 98.75 195 PHE A C 1
ATOM 1528 O O . PHE A 1 195 ? -7.706 -6.312 -1.604 1.00 98.75 195 PHE A O 1
ATOM 1535 N N . ILE A 1 196 ? -9.692 -5.329 -1.206 1.00 98.88 196 ILE A N 1
ATOM 1536 C CA . ILE A 1 196 ? -9.322 -4.007 -1.716 1.00 98.88 196 ILE A CA 1
ATOM 1537 C C . ILE A 1 196 ? -9.190 -3.046 -0.546 1.00 98.88 196 ILE A C 1
ATOM 1539 O O . ILE A 1 196 ? -10.046 -3.004 0.339 1.00 98.88 196 ILE A O 1
ATOM 1543 N N . SER A 1 197 ? -8.134 -2.247 -0.552 1.00 98.75 197 SER A N 1
ATOM 1544 C CA . SER A 1 197 ? -7.848 -1.303 0.514 1.00 98.75 197 SER A CA 1
ATOM 1545 C C . SER A 1 197 ? -7.510 0.082 -0.027 1.00 98.75 197 SER A C 1
ATOM 1547 O O . SER A 1 197 ? -7.225 0.239 -1.209 1.00 98.75 197 SER A O 1
ATOM 1549 N N . SER A 1 198 ? -7.624 1.127 0.792 1.00 97.94 198 SER A N 1
ATOM 1550 C CA . SER A 1 198 ? -7.133 2.465 0.433 1.00 97.94 198 SER A CA 1
ATOM 1551 C C . SER A 1 198 ? -7.066 3.380 1.655 1.00 97.94 198 SER A C 1
ATOM 1553 O O . SER A 1 198 ? -7.886 3.255 2.568 1.00 97.94 198 SER A O 1
ATOM 1555 N N . PHE A 1 199 ? -6.157 4.361 1.646 1.00 96.12 199 PHE A N 1
ATOM 1556 C CA . PHE A 1 199 ? -6.270 5.555 2.501 1.00 96.12 199 PHE A CA 1
ATOM 1557 C C . PHE A 1 199 ? -7.328 6.546 1.990 1.00 96.12 199 PHE A C 1
ATOM 1559 O O . PHE A 1 199 ? -7.688 7.493 2.693 1.00 96.12 199 PHE A O 1
ATOM 1566 N N . ARG A 1 200 ? -7.806 6.388 0.751 1.00 95.88 200 ARG A N 1
ATOM 1567 C CA . ARG A 1 200 ? -8.650 7.378 0.083 1.00 95.88 200 ARG A CA 1
ATOM 1568 C C . ARG A 1 200 ? -10.131 7.082 0.245 1.00 95.88 200 ARG A C 1
ATOM 1570 O O . ARG A 1 200 ? -10.785 6.547 -0.645 1.00 95.88 200 ARG A O 1
ATOM 1577 N N . TRP A 1 201 ? -10.637 7.427 1.419 1.00 96.94 201 TRP A N 1
ATOM 1578 C CA . TRP A 1 201 ? -12.042 7.355 1.792 1.00 96.94 201 TRP A CA 1
ATOM 1579 C C . TRP A 1 201 ? -12.422 8.612 2.573 1.00 96.94 201 TRP A C 1
ATOM 1581 O O . TRP A 1 201 ? -11.585 9.231 3.228 1.00 96.94 201 TRP A O 1
ATOM 1591 N N . ILE A 1 202 ? -13.700 8.985 2.518 1.00 97.00 202 ILE A N 1
ATOM 1592 C CA . ILE A 1 202 ? -14.241 10.136 3.253 1.00 97.00 202 ILE A CA 1
ATOM 1593 C C . ILE A 1 202 ? -15.108 9.599 4.397 1.00 97.00 202 ILE A C 1
ATOM 1595 O O . ILE A 1 202 ? -15.982 8.765 4.142 1.00 97.00 202 ILE A O 1
ATOM 1599 N N . PRO A 1 203 ? -14.938 10.000 5.663 1.00 95.31 203 PRO A N 1
ATOM 1600 C CA . PRO A 1 203 ? -15.772 9.476 6.745 1.00 95.31 203 PRO A CA 1
ATOM 1601 C C . PRO A 1 203 ? -17.224 10.007 6.681 1.00 95.31 203 PRO A C 1
ATOM 1603 O O . PRO A 1 203 ? -17.536 10.909 5.899 1.00 95.31 203 PRO A O 1
ATOM 1606 N N . PRO A 1 204 ? -18.183 9.426 7.425 1.00 94.06 204 PRO A N 1
ATOM 1607 C CA . PRO A 1 204 ? -19.483 10.065 7.642 1.00 94.06 204 PRO A CA 1
ATOM 1608 C C . PRO A 1 204 ? -19.326 11.356 8.464 1.00 94.06 204 PRO A C 1
ATOM 1610 O O . PRO A 1 204 ? -18.327 11.539 9.161 1.00 94.06 204 PR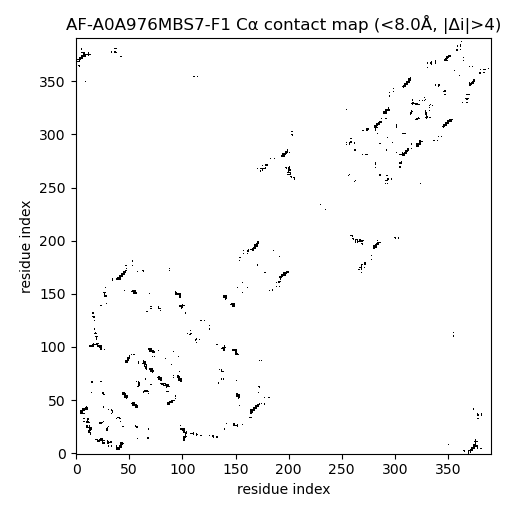O A O 1
ATOM 1613 N N . GLN A 1 205 ? -20.303 12.264 8.383 1.00 91.56 205 GLN A N 1
ATOM 1614 C CA . GLN A 1 205 ? -20.290 13.489 9.187 1.00 91.56 205 GLN A CA 1
ATOM 1615 C C . GLN A 1 205 ? -20.261 13.135 10.677 1.00 91.56 205 GLN A C 1
ATOM 1617 O O . GLN A 1 205 ? -21.042 12.302 11.120 1.00 91.56 205 GLN A O 1
ATOM 1622 N N . LEU A 1 206 ? -19.377 13.774 11.445 1.00 86.94 206 LEU A N 1
ATOM 1623 C CA . LEU A 1 206 ? -19.296 13.568 12.889 1.00 86.94 206 LEU A CA 1
ATOM 1624 C C . LEU A 1 206 ? -20.554 14.150 13.557 1.00 86.94 206 LEU A C 1
ATOM 1626 O O . LEU A 1 206 ? -20.753 15.365 13.537 1.00 86.94 206 LEU A O 1
ATOM 1630 N N . THR A 1 207 ? -21.425 13.292 14.098 1.00 69.38 207 THR A N 1
ATOM 1631 C CA . THR A 1 207 ? -22.730 13.704 14.652 1.00 69.38 207 THR A CA 1
ATOM 1632 C C . THR A 1 207 ? -22.752 13.881 16.169 1.00 69.38 207 THR A C 1
ATOM 1634 O O . THR A 1 207 ? -23.670 14.520 16.676 1.00 69.38 207 THR A O 1
ATOM 1637 N N . VAL A 1 208 ? -21.778 13.340 16.910 1.00 58.66 208 VAL A N 1
ATOM 1638 C CA . VAL A 1 208 ? -21.734 13.432 18.378 1.00 58.66 208 VAL A CA 1
ATOM 1639 C C . VAL A 1 208 ? -20.333 13.809 18.824 1.00 58.66 208 VAL A C 1
ATOM 1641 O O . VAL A 1 208 ? -19.362 13.145 18.480 1.00 58.66 208 VAL A O 1
ATOM 1644 N N . ILE A 1 209 ? -20.247 14.867 19.620 1.00 54.69 209 ILE A N 1
ATOM 1645 C CA . ILE A 1 209 ? -19.039 15.236 20.334 1.00 54.69 209 ILE A CA 1
ATOM 1646 C C . ILE A 1 209 ? -19.359 15.085 21.822 1.00 54.69 209 ILE A C 1
ATOM 1648 O O . ILE A 1 209 ? -19.968 15.974 22.414 1.00 54.69 209 ILE A O 1
ATOM 1652 N N . ASN A 1 210 ? -18.979 13.965 22.440 1.00 44.53 210 ASN A N 1
ATOM 1653 C CA . ASN A 1 210 ? -18.985 13.853 23.901 1.00 44.53 210 ASN A CA 1
ATOM 1654 C C . ASN A 1 210 ? -17.743 14.566 24.455 1.00 44.53 210 ASN A C 1
ATOM 1656 O O . ASN A 1 210 ? -16.838 13.940 24.997 1.00 44.53 210 ASN A O 1
ATOM 1660 N N . PHE A 1 211 ? -17.679 15.893 24.322 1.00 46.56 211 PHE A N 1
ATOM 1661 C CA . PHE A 1 211 ? -16.797 16.657 25.195 1.00 46.56 211 PHE A CA 1
ATOM 1662 C C . PHE A 1 211 ? -17.531 16.816 26.522 1.00 46.56 211 PHE A C 1
ATOM 1664 O O . PHE A 1 211 ? -18.509 17.556 26.611 1.00 46.56 211 PHE A O 1
ATOM 1671 N N . ASN A 1 212 ? -17.055 16.135 27.565 1.00 38.25 212 ASN A N 1
ATOM 1672 C CA . ASN A 1 212 ? -17.377 16.504 28.941 1.00 38.25 212 ASN A CA 1
ATOM 1673 C C . ASN A 1 212 ? -16.806 17.904 29.207 1.00 38.25 212 ASN A C 1
ATOM 1675 O O . ASN A 1 212 ? -15.719 18.066 29.755 1.00 38.25 212 ASN A O 1
ATOM 1679 N N . SER A 1 213 ? -17.523 18.941 28.783 1.00 37.53 213 SER A N 1
ATOM 1680 C CA . SER A 1 213 ? -17.209 20.321 29.112 1.00 37.53 213 SER A CA 1
ATOM 1681 C C . SER A 1 213 ? -17.935 20.691 30.403 1.00 37.53 213 SER A C 1
ATOM 1683 O O . SER A 1 213 ? -18.927 21.421 30.384 1.00 37.53 213 SER A O 1
ATOM 1685 N N . ASN A 1 214 ? -17.435 20.211 31.543 1.00 32.00 214 ASN A N 1
ATOM 1686 C CA . ASN A 1 214 ? -17.694 20.892 32.811 1.00 32.00 214 ASN A CA 1
ATOM 1687 C C . ASN A 1 214 ? -16.890 22.198 32.801 1.00 32.00 214 ASN A C 1
ATOM 1689 O O . ASN A 1 214 ? -15.824 22.310 33.398 1.00 32.00 214 ASN A O 1
ATOM 1693 N N . HIS A 1 215 ? -17.374 23.182 32.044 1.00 41.94 215 HIS A N 1
ATOM 1694 C CA . HIS A 1 215 ? -16.922 24.553 32.191 1.00 41.94 215 HIS A CA 1
ATOM 1695 C C . HIS A 1 215 ? -17.633 25.141 33.403 1.00 41.94 215 HIS A C 1
ATOM 1697 O O . HIS A 1 215 ? -18.731 25.687 33.289 1.00 41.94 215 HIS A O 1
ATOM 1703 N N . ASP A 1 216 ? -16.974 25.064 34.557 1.00 33.22 216 ASP A N 1
ATOM 1704 C CA . ASP A 1 216 ? -17.207 26.040 35.610 1.00 33.22 216 ASP A CA 1
ATOM 1705 C C . ASP A 1 216 ? -16.936 27.424 35.012 1.00 33.22 216 ASP A C 1
ATOM 1707 O O . ASP A 1 216 ? -15.796 27.823 34.752 1.00 33.22 216 ASP A O 1
ATOM 1711 N N . LYS A 1 217 ? -18.016 28.161 34.741 1.00 35.03 217 LYS A N 1
ATOM 1712 C CA . LYS A 1 217 ? -17.953 29.599 34.508 1.00 35.03 217 LYS A CA 1
ATOM 1713 C C . LYS A 1 217 ? -17.501 30.241 35.817 1.00 35.03 217 LYS A C 1
ATOM 1715 O O . LYS A 1 217 ? -18.324 30.647 36.633 1.00 35.03 217 LYS A O 1
ATOM 1720 N N . LEU A 1 218 ? -16.191 30.349 36.021 1.00 39.31 218 LEU A N 1
ATOM 1721 C CA . LEU A 1 218 ? -15.649 31.322 36.959 1.00 39.31 218 LEU A CA 1
ATOM 1722 C C . LEU A 1 218 ? -15.955 32.701 36.376 1.00 39.31 218 LEU A C 1
ATOM 1724 O O . LEU A 1 218 ? -15.243 33.204 35.507 1.00 39.31 218 LEU A O 1
ATOM 1728 N N . ASN A 1 219 ? -17.071 33.276 36.825 1.00 38.69 219 ASN A N 1
ATOM 1729 C CA . ASN A 1 219 ? -17.334 34.699 36.699 1.00 38.69 219 ASN A CA 1
ATOM 1730 C C . ASN A 1 219 ? -16.083 35.425 37.208 1.00 38.69 219 ASN A C 1
ATOM 1732 O O . ASN A 1 219 ? -15.684 35.230 38.358 1.00 38.69 219 ASN A O 1
ATOM 1736 N N . GLY A 1 220 ? -15.437 36.207 36.341 1.00 43.78 220 GLY A N 1
ATOM 1737 C CA . GLY A 1 220 ? -14.355 37.088 36.768 1.00 43.78 220 GLY A CA 1
ATOM 1738 C C . GLY A 1 220 ? -14.839 37.974 37.922 1.00 43.78 220 GLY A C 1
ATOM 1739 O O . GLY A 1 220 ? -16.036 38.278 37.988 1.00 43.78 220 GLY A O 1
ATOM 1740 N N . PRO A 1 221 ? -13.951 38.360 38.854 1.00 43.66 221 PRO A N 1
ATOM 1741 C CA . PRO A 1 221 ? -14.349 39.212 39.962 1.00 43.66 221 PRO A CA 1
ATOM 1742 C C . PRO A 1 221 ? -14.942 40.525 39.420 1.00 43.66 221 PRO A C 1
ATOM 1744 O O . PRO A 1 221 ? -14.537 40.972 38.340 1.00 43.66 221 PRO A O 1
ATOM 1747 N N . PRO A 1 222 ? -15.902 41.142 40.135 1.00 41.75 222 PRO A N 1
ATOM 1748 C CA . PRO A 1 222 ? -16.471 42.421 39.737 1.00 41.75 222 PRO A CA 1
ATOM 1749 C C . PRO A 1 222 ? -15.349 43.433 39.517 1.00 41.75 222 PRO A C 1
ATOM 1751 O O . PRO A 1 222 ? -14.406 43.508 40.307 1.00 41.75 222 PRO A O 1
ATOM 1754 N N . VAL A 1 223 ? -15.444 44.193 38.429 1.00 47.38 223 VAL A N 1
ATOM 1755 C CA . VAL A 1 223 ? -14.501 45.267 38.123 1.00 47.38 223 VAL A CA 1
ATOM 1756 C C . VAL A 1 223 ? -14.768 46.416 39.092 1.00 47.38 223 VAL A C 1
ATOM 1758 O O . VAL A 1 223 ? -15.522 47.333 38.782 1.00 47.38 223 VAL A O 1
ATOM 1761 N N . ASP A 1 224 ? -14.169 46.349 40.277 1.00 47.44 224 ASP A N 1
ATOM 1762 C CA . ASP A 1 224 ? -14.044 47.502 41.161 1.00 47.44 224 ASP A CA 1
ATOM 1763 C C . ASP A 1 224 ? -12.764 48.272 40.822 1.00 47.44 224 ASP A C 1
ATOM 1765 O O . ASP A 1 224 ? -11.677 47.708 40.680 1.00 47.44 224 ASP A O 1
ATOM 1769 N N . ASN A 1 225 ? -12.928 49.589 40.678 1.00 49.34 225 ASN A N 1
ATOM 1770 C CA . ASN A 1 225 ? -11.909 50.583 40.343 1.00 49.34 225 ASN A CA 1
ATOM 1771 C C . ASN A 1 225 ? -10.792 50.669 41.401 1.00 49.34 225 ASN A C 1
ATOM 1773 O O . ASN A 1 225 ? -10.708 51.633 42.163 1.00 49.34 225 ASN A O 1
ATOM 1777 N N . PHE A 1 226 ? -9.880 49.703 41.406 1.00 48.31 226 PHE A N 1
ATOM 1778 C CA . PHE A 1 226 ? -8.585 49.823 42.064 1.00 48.31 226 PHE A CA 1
ATOM 1779 C C . PHE A 1 226 ? -7.476 49.787 41.015 1.00 48.31 226 PHE A C 1
ATOM 1781 O O . PHE A 1 226 ? -7.389 48.860 40.214 1.00 48.31 226 PHE A O 1
ATOM 1788 N N . ASN A 1 227 ? -6.603 50.799 41.040 1.00 51.31 227 ASN A N 1
ATOM 1789 C CA . ASN A 1 227 ? -5.343 50.842 40.291 1.00 51.31 227 ASN A CA 1
ATOM 1790 C C . ASN A 1 227 ? -4.373 49.770 40.827 1.00 51.31 227 ASN A C 1
ATOM 1792 O O . ASN A 1 227 ? -3.353 50.077 41.443 1.00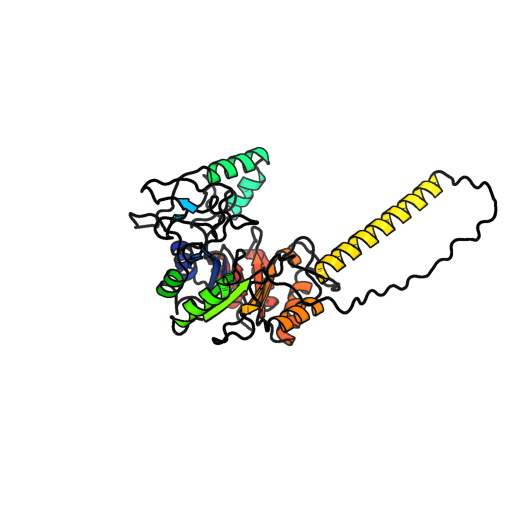 51.31 227 ASN A O 1
ATOM 1796 N N . TYR A 1 228 ? -4.709 48.500 40.627 1.00 53.09 228 TYR A N 1
ATOM 1797 C CA . TYR A 1 228 ? -3.853 47.374 40.949 1.00 53.09 228 TYR A CA 1
ATOM 1798 C C . TYR A 1 228 ? -2.901 47.140 39.776 1.00 53.09 228 TYR A C 1
ATOM 1800 O O . TYR A 1 228 ? -3.315 46.721 38.696 1.00 53.09 228 TYR A O 1
ATOM 1808 N N . ARG A 1 229 ? -1.615 47.441 39.975 1.00 57.16 229 ARG A N 1
ATOM 1809 C CA . ARG A 1 229 ? -0.554 46.975 39.078 1.00 57.16 229 ARG A CA 1
ATOM 1810 C C . ARG A 1 229 ? -0.095 45.608 39.589 1.00 57.16 229 ARG A C 1
ATOM 1812 O O . ARG A 1 229 ? 0.457 45.570 40.692 1.00 57.16 229 ARG A O 1
ATOM 1819 N N . PRO A 1 230 ? -0.348 44.508 38.860 1.00 61.47 230 PRO A N 1
ATOM 1820 C CA . PRO A 1 230 ? 0.091 43.188 39.287 1.00 61.47 230 PRO A CA 1
ATOM 1821 C C . PRO A 1 230 ? 1.615 43.158 39.455 1.00 61.47 230 PRO A C 1
ATOM 1823 O O . PRO A 1 230 ? 2.358 43.845 38.754 1.00 61.47 230 PRO A O 1
ATOM 1826 N N . THR A 1 231 ? 2.095 42.394 40.437 1.00 76.25 231 THR A N 1
ATOM 1827 C CA . THR A 1 231 ? 3.534 42.148 40.577 1.00 76.25 231 THR A CA 1
ATOM 1828 C C . THR A 1 231 ? 4.031 41.381 39.349 1.00 76.25 231 THR A C 1
ATOM 1830 O O . THR A 1 231 ? 3.273 40.623 38.743 1.00 76.25 231 THR A O 1
ATOM 1833 N N . LYS A 1 232 ? 5.317 41.517 38.992 1.00 79.00 232 LYS A N 1
ATOM 1834 C CA . LYS A 1 232 ? 5.914 40.758 37.872 1.00 79.00 232 LYS A CA 1
ATOM 1835 C C . LYS A 1 232 ? 5.697 39.241 37.996 1.00 79.00 232 LYS A C 1
ATOM 1837 O O . LYS A 1 232 ? 5.591 38.547 36.993 1.00 79.00 232 LYS A O 1
ATOM 1842 N N . GLU A 1 233 ? 5.622 38.737 39.226 1.00 80.38 233 GLU A N 1
ATOM 1843 C CA . GLU A 1 233 ? 5.355 37.329 39.546 1.00 80.38 233 GLU A CA 1
ATOM 1844 C C . GLU A 1 233 ? 3.906 36.928 39.231 1.00 80.38 233 GLU A C 1
ATOM 1846 O O . GLU A 1 233 ? 3.679 35.878 38.634 1.00 80.38 233 GLU A O 1
ATOM 1851 N N . LEU A 1 234 ? 2.928 37.781 39.558 1.00 80.75 234 LEU A N 1
ATOM 1852 C CA . LEU A 1 234 ? 1.521 37.543 39.234 1.00 80.75 234 LEU A CA 1
ATOM 1853 C C . LEU A 1 234 ? 1.256 37.661 37.724 1.00 80.75 234 LEU A C 1
ATOM 1855 O O . LEU A 1 234 ? 0.497 36.867 37.174 1.00 80.75 234 LEU A O 1
ATOM 1859 N N . GLU A 1 235 ? 1.911 38.601 37.034 1.00 83.19 235 GLU A N 1
ATOM 1860 C CA . GLU A 1 235 ? 1.862 38.690 35.565 1.00 83.19 235 GLU A CA 1
ATOM 1861 C C . GLU A 1 235 ? 2.430 37.425 34.903 1.00 83.19 235 GLU A C 1
ATOM 1863 O O . GLU A 1 235 ? 1.852 36.915 33.941 1.00 83.19 235 GLU A O 1
ATOM 1868 N N . ALA A 1 236 ? 3.535 36.885 35.428 1.00 83.62 236 ALA A N 1
ATOM 1869 C CA . ALA A 1 236 ? 4.125 35.645 34.934 1.00 83.62 236 ALA A CA 1
ATOM 1870 C C . ALA A 1 236 ? 3.201 34.430 35.145 1.00 83.62 236 ALA A C 1
ATOM 1872 O O . ALA A 1 236 ? 3.029 33.642 34.214 1.00 83.62 236 ALA A O 1
ATOM 1873 N N . ASP A 1 237 ? 2.562 34.303 36.315 1.00 87.81 237 ASP A N 1
ATOM 1874 C CA . ASP A 1 237 ? 1.602 33.224 36.609 1.00 87.81 237 ASP A CA 1
ATOM 1875 C C . ASP A 1 237 ? 0.355 33.291 35.709 1.00 87.81 237 ASP A C 1
ATOM 1877 O O . ASP A 1 237 ? -0.068 32.280 35.143 1.00 87.81 237 ASP A O 1
ATOM 1881 N N . ILE A 1 238 ? -0.204 34.491 35.499 1.00 86.12 238 ILE A N 1
ATOM 1882 C CA . ILE A 1 238 ? -1.338 34.699 34.585 1.00 86.12 238 ILE A CA 1
ATOM 1883 C C . ILE A 1 238 ? -0.955 34.302 33.154 1.00 86.12 238 ILE A C 1
ATOM 1885 O O . ILE A 1 238 ? -1.694 33.563 32.499 1.00 86.12 238 ILE A O 1
ATOM 1889 N N . ASN A 1 239 ? 0.210 34.746 32.672 1.00 88.06 239 ASN A N 1
ATOM 1890 C CA . ASN A 1 239 ? 0.688 34.413 31.331 1.00 88.06 239 ASN A CA 1
ATOM 1891 C C . ASN A 1 239 ? 0.919 32.906 31.159 1.00 88.06 239 ASN A C 1
ATOM 1893 O O . ASN A 1 239 ? 0.550 32.353 30.122 1.00 88.06 239 ASN A O 1
ATOM 1897 N N . LEU A 1 240 ? 1.467 32.229 32.171 1.00 90.25 240 LEU A N 1
ATOM 1898 C CA . LEU A 1 240 ? 1.653 30.779 32.151 1.00 90.25 240 LEU A CA 1
ATOM 1899 C C . LEU A 1 240 ? 0.308 30.042 32.064 1.00 90.25 240 LEU A C 1
ATOM 1901 O O . LEU A 1 240 ? 0.145 29.173 31.210 1.00 90.25 240 LEU A O 1
ATOM 1905 N N . LYS A 1 241 ? -0.686 30.429 32.873 1.00 90.75 241 LYS A N 1
ATOM 1906 C CA . LYS A 1 241 ? -2.037 29.836 32.837 1.00 90.75 241 LYS A CA 1
ATOM 1907 C C . LYS A 1 241 ? -2.736 30.044 31.494 1.00 90.75 241 LYS A C 1
ATOM 1909 O O . LYS A 1 241 ? -3.383 29.125 30.994 1.00 90.75 241 LYS A O 1
ATOM 1914 N N . LEU A 1 242 ? -2.596 31.227 30.893 1.00 88.56 242 LEU A N 1
ATOM 1915 C CA . LEU A 1 242 ? -3.126 31.507 29.555 1.00 88.56 242 LEU A CA 1
ATOM 1916 C C . LEU A 1 242 ? -2.439 30.650 28.484 1.00 88.56 242 LEU A C 1
ATOM 1918 O O . LEU A 1 242 ? -3.116 30.109 27.612 1.00 88.56 242 LEU A O 1
ATOM 1922 N N . GLN A 1 243 ? -1.116 30.481 28.564 1.00 88.94 243 GLN A N 1
ATOM 1923 C CA . GLN A 1 243 ? -0.374 29.600 27.657 1.00 88.94 243 GLN A CA 1
ATOM 1924 C C . GLN A 1 243 ? -0.786 28.133 27.808 1.00 88.94 243 GLN A C 1
ATOM 1926 O O . GLN A 1 243 ? -0.951 27.452 26.799 1.00 88.94 243 GLN A O 1
ATOM 1931 N N . MET A 1 244 ? -0.974 27.648 29.039 1.00 88.94 244 MET A N 1
ATOM 1932 C CA . MET A 1 244 ? -1.439 26.282 29.303 1.00 88.94 244 MET A CA 1
ATOM 1933 C C . MET A 1 244 ? -2.837 26.047 28.729 1.00 88.94 244 MET A C 1
ATOM 1935 O O . MET A 1 244 ? -3.020 25.103 27.968 1.00 88.94 244 MET A O 1
ATOM 1939 N N . ARG A 1 245 ? -3.790 26.954 28.988 1.00 89.25 245 ARG A N 1
ATOM 1940 C CA . ARG A 1 245 ? -5.148 26.861 28.427 1.00 89.25 245 ARG A CA 1
ATOM 1941 C C . ARG A 1 245 ? -5.136 26.843 26.901 1.00 89.25 245 ARG A C 1
ATOM 1943 O O . ARG A 1 245 ? -5.831 26.039 26.293 1.00 89.25 245 ARG A O 1
ATOM 1950 N N . LYS A 1 246 ? -4.330 27.709 26.282 1.00 89.19 246 LYS A N 1
ATOM 1951 C CA . LYS A 1 246 ? -4.205 27.746 24.824 1.00 89.19 246 LYS A CA 1
ATOM 1952 C C . LYS A 1 246 ? -3.685 26.416 24.269 1.00 89.19 246 LYS A C 1
ATOM 1954 O O . LYS A 1 246 ? -4.211 25.939 23.274 1.00 89.19 246 LYS A O 1
ATOM 1959 N N . ARG A 1 247 ? -2.696 25.796 24.926 1.00 87.25 247 ARG A N 1
ATOM 1960 C CA . ARG A 1 247 ? -2.194 24.468 24.532 1.00 87.25 247 ARG A CA 1
ATOM 1961 C C . ARG A 1 247 ? -3.274 23.391 24.638 1.00 87.25 247 ARG A C 1
ATOM 1963 O O . ARG A 1 247 ? -3.418 22.615 23.705 1.00 87.25 247 ARG A O 1
ATOM 1970 N N . GLU A 1 248 ? -4.053 23.383 25.718 1.00 87.25 248 GLU A N 1
ATOM 1971 C CA . GLU A 1 248 ? -5.175 22.445 25.885 1.00 87.25 248 GLU A CA 1
ATOM 1972 C C . GLU A 1 248 ? -6.259 22.632 24.807 1.00 87.25 248 GLU A C 1
ATOM 1974 O O . GLU A 1 248 ? -6.827 21.659 24.311 1.00 87.25 248 GLU A O 1
ATOM 1979 N N . GLU A 1 249 ? -6.562 23.878 24.433 1.00 87.88 249 GLU A N 1
ATOM 1980 C CA . GLU A 1 249 ? -7.489 24.190 23.337 1.00 87.88 249 GLU A CA 1
ATOM 1981 C C . GLU A 1 249 ? -6.935 23.725 21.980 1.00 87.88 249 GLU A C 1
ATOM 1983 O O . GLU A 1 249 ? -7.657 23.083 21.215 1.00 87.88 249 GLU A O 1
ATOM 1988 N N . ASP A 1 250 ? -5.654 23.984 21.703 1.00 88.19 250 ASP A N 1
ATOM 1989 C CA . ASP A 1 250 ? -4.977 23.553 20.475 1.00 88.19 250 ASP A CA 1
ATOM 1990 C C . ASP A 1 250 ? -4.945 22.013 20.359 1.00 88.19 250 ASP A C 1
ATOM 1992 O O . ASP A 1 250 ? -5.209 21.466 19.286 1.00 88.19 250 ASP A O 1
ATOM 1996 N N . GLU A 1 251 ? -4.683 21.299 21.460 1.00 86.69 251 GLU A N 1
ATOM 1997 C CA . GLU A 1 251 ? -4.723 19.831 21.521 1.00 86.69 251 GLU A CA 1
ATOM 1998 C C . GLU A 1 251 ? -6.128 19.292 21.231 1.00 86.69 251 GLU A C 1
ATOM 2000 O O . GLU A 1 251 ? -6.290 18.470 20.329 1.00 86.69 251 GLU A O 1
ATOM 2005 N N . LYS A 1 252 ? -7.170 19.821 21.885 1.00 87.12 252 LYS A N 1
ATOM 2006 C CA . LYS A 1 252 ? -8.564 19.419 21.612 1.00 87.12 252 LYS A CA 1
ATOM 2007 C C . LYS A 1 252 ? -8.973 19.653 20.162 1.00 87.12 252 LYS A C 1
ATOM 2009 O O . LYS A 1 252 ? -9.696 18.844 19.581 1.00 87.12 252 LYS A O 1
ATOM 2014 N N . MET A 1 253 ? -8.518 20.750 19.556 1.00 88.19 253 MET A N 1
ATOM 2015 C CA . MET A 1 253 ? -8.794 21.034 18.147 1.00 88.19 253 MET A CA 1
ATOM 2016 C C . MET A 1 253 ? -8.104 20.037 17.210 1.00 88.19 253 MET A C 1
ATOM 2018 O O . MET A 1 253 ? -8.698 19.654 16.199 1.00 88.19 253 MET A O 1
ATOM 2022 N N . LYS A 1 254 ? -6.893 19.574 17.547 1.00 88.94 254 LYS A N 1
ATOM 2023 C CA . LYS A 1 254 ? -6.218 18.494 16.813 1.00 88.94 254 LYS A CA 1
ATOM 2024 C C . LYS A 1 254 ? -6.963 17.168 16.940 1.00 88.94 254 LYS A C 1
ATOM 2026 O O . LYS A 1 254 ? -7.192 16.511 15.927 1.00 88.94 254 LYS A O 1
ATOM 2031 N N . GLU A 1 255 ? -7.377 16.792 18.148 1.00 90.81 255 GLU A N 1
ATOM 2032 C CA . GLU A 1 255 ? -8.154 15.567 18.378 1.00 90.81 255 GLU A CA 1
ATOM 2033 C C . GLU A 1 255 ? -9.471 15.590 17.595 1.00 90.81 255 GLU A C 1
ATOM 2035 O O . GLU A 1 255 ? -9.799 14.638 16.887 1.00 90.81 255 GLU A O 1
ATOM 2040 N N . LEU A 1 256 ? -10.183 16.720 17.628 1.00 90.88 256 LEU A N 1
ATOM 2041 C CA . LEU A 1 256 ? -11.409 16.910 16.857 1.00 90.88 256 LEU A CA 1
ATOM 2042 C C . LEU A 1 256 ? -11.166 16.824 15.344 1.00 90.88 256 LEU A C 1
ATOM 2044 O O . LEU A 1 256 ? -12.011 16.300 14.618 1.00 90.88 256 LEU A O 1
ATOM 2048 N N . ALA A 1 257 ? -10.033 17.329 14.848 1.00 91.75 257 ALA A N 1
ATOM 2049 C CA . ALA A 1 257 ? -9.678 17.210 13.437 1.00 91.75 257 ALA A CA 1
ATOM 2050 C C . ALA A 1 257 ? -9.462 15.744 13.029 1.00 91.75 257 ALA A C 1
ATOM 2052 O O . ALA A 1 257 ? -9.958 15.335 11.979 1.00 91.75 257 ALA A O 1
ATOM 2053 N N . ILE A 1 258 ? -8.800 14.951 13.880 1.00 92.62 258 ILE A N 1
ATOM 2054 C CA . ILE A 1 258 ? -8.595 13.511 13.668 1.00 92.62 258 ILE A CA 1
ATOM 2055 C C . ILE A 1 258 ? -9.935 12.767 13.687 1.00 92.62 258 ILE A C 1
ATOM 2057 O O . ILE A 1 258 ? -10.196 11.977 12.790 1.00 92.62 258 ILE A O 1
ATOM 2061 N N . GLU A 1 259 ? -10.814 13.043 14.652 1.00 93.50 259 GLU A N 1
ATOM 2062 C CA . GLU A 1 259 ? -12.166 12.464 14.700 1.00 93.50 259 GLU A CA 1
ATOM 2063 C C . GLU A 1 259 ? -12.992 12.819 13.455 1.00 93.50 259 GLU A C 1
ATOM 2065 O O . GLU A 1 259 ? -13.694 11.984 12.875 1.00 93.50 259 GLU A O 1
ATOM 2070 N N . LYS A 1 260 ? -12.900 14.071 13.001 1.00 93.19 260 LYS A N 1
ATOM 2071 C CA . LYS A 1 260 ? -13.656 14.559 11.848 1.00 93.19 260 LYS A CA 1
ATOM 2072 C C . LYS A 1 260 ? -13.200 13.897 10.552 1.00 93.19 260 LYS A C 1
ATOM 2074 O O . LYS A 1 260 ? -14.057 13.422 9.807 1.00 93.19 260 LYS A O 1
ATOM 2079 N N . ASP A 1 261 ? -11.896 13.887 10.290 1.00 92.75 261 ASP A N 1
ATOM 2080 C CA . ASP A 1 261 ? -11.312 13.355 9.061 1.00 92.75 261 ASP A CA 1
ATOM 2081 C C . ASP A 1 261 ? -9.903 12.780 9.295 1.00 92.75 261 ASP A C 1
ATOM 2083 O O . ASP A 1 261 ? -8.906 13.484 9.110 1.00 92.75 261 ASP A O 1
ATOM 2087 N N . PRO A 1 262 ? -9.801 11.494 9.691 1.00 92.50 262 PRO A N 1
ATOM 2088 C CA . PRO A 1 262 ? -8.521 10.878 10.046 1.00 92.50 262 PRO A CA 1
ATOM 2089 C C . PRO A 1 262 ? -7.498 10.878 8.904 1.00 92.50 262 PRO A C 1
ATOM 2091 O O . PRO A 1 262 ? -6.294 10.968 9.145 1.00 92.50 262 PRO A O 1
ATOM 2094 N N . ASN A 1 263 ? -7.973 10.781 7.658 1.00 92.94 263 ASN A N 1
ATOM 2095 C CA . ASN A 1 263 ? -7.119 10.643 6.481 1.00 92.94 263 ASN A CA 1
ATOM 2096 C C . ASN A 1 263 ? -7.020 11.915 5.639 1.00 92.94 263 ASN A C 1
ATOM 2098 O O . ASN A 1 263 ? -6.102 12.006 4.825 1.00 92.94 263 ASN A O 1
ATOM 2102 N N . GLN A 1 264 ? -7.932 12.878 5.820 1.00 92.25 264 GLN A N 1
ATOM 2103 C CA . GLN A 1 264 ? -7.987 14.128 5.050 1.00 92.25 264 GLN A CA 1
ATOM 2104 C C . GLN A 1 264 ? -7.993 13.863 3.544 1.00 92.25 264 GLN A C 1
ATOM 2106 O O . GLN A 1 264 ? -7.263 14.486 2.767 1.00 92.25 264 GLN A O 1
ATOM 2111 N N . SER A 1 265 ? -8.769 12.860 3.130 1.00 92.50 265 SER A N 1
ATOM 2112 C CA . SER A 1 265 ? -8.694 12.386 1.759 1.00 92.50 265 SER A CA 1
ATOM 2113 C C . SER A 1 265 ? -9.398 13.340 0.790 1.00 92.50 265 SER A C 1
ATOM 2115 O O . SER A 1 265 ? -10.559 13.687 1.013 1.00 92.50 265 SER A O 1
ATOM 2117 N N . PRO A 1 266 ? -8.760 13.722 -0.334 1.00 91.88 266 PRO A N 1
ATOM 2118 C CA . PRO A 1 266 ? -9.394 14.585 -1.330 1.00 91.88 266 PRO A CA 1
ATOM 2119 C C . PRO A 1 266 ? -10.440 13.853 -2.184 1.00 91.88 266 PRO A C 1
ATOM 2121 O O . PRO A 1 266 ? -11.162 14.487 -2.951 1.00 91.88 266 PRO A O 1
ATOM 2124 N N . VAL A 1 267 ? -10.499 12.521 -2.108 1.00 95.19 267 VAL A N 1
ATOM 2125 C CA . VAL A 1 267 ? -11.330 11.676 -2.968 1.00 95.19 267 VAL A CA 1
ATOM 2126 C C . VAL A 1 267 ? -11.737 10.406 -2.229 1.00 95.19 267 VAL A C 1
ATOM 2128 O O . VAL A 1 267 ? -11.051 9.947 -1.322 1.00 95.19 267 VAL A O 1
ATOM 2131 N N . ASP A 1 268 ? -12.851 9.815 -2.642 1.00 97.69 268 ASP A N 1
ATOM 2132 C CA . ASP A 1 268 ? -13.360 8.568 -2.086 1.00 97.69 268 ASP A CA 1
ATOM 2133 C C . ASP A 1 268 ? -13.276 7.452 -3.136 1.00 97.69 268 ASP A C 1
ATOM 2135 O O . ASP A 1 268 ? -14.117 7.366 -4.032 1.00 97.69 268 ASP A O 1
ATOM 2139 N N . LEU A 1 269 ? -12.228 6.628 -3.050 1.00 98.12 269 LEU A N 1
ATOM 2140 C CA . LEU A 1 269 ? -11.985 5.502 -3.957 1.00 98.12 269 LEU A CA 1
ATOM 2141 C C . LEU A 1 269 ? -12.729 4.228 -3.532 1.00 98.12 269 LEU A C 1
ATOM 2143 O O . LEU A 1 269 ? -12.894 3.325 -4.348 1.00 98.12 269 LEU A O 1
ATOM 2147 N N . LEU A 1 270 ? -13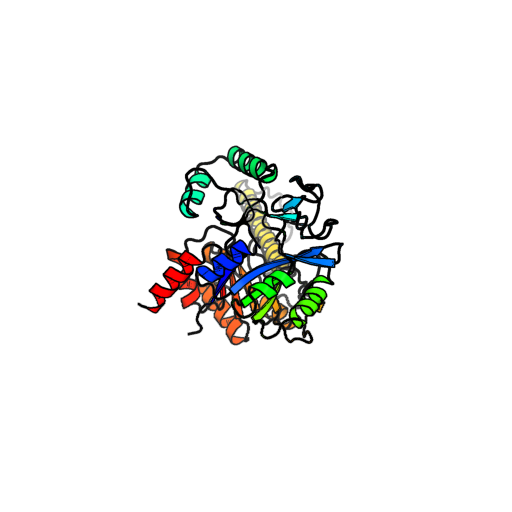.184 4.138 -2.277 1.00 98.38 270 LEU A N 1
ATOM 2148 C CA . LEU A 1 270 ? -13.846 2.937 -1.752 1.00 98.38 270 LEU A CA 1
ATOM 2149 C C . LEU A 1 270 ? -15.370 3.001 -1.859 1.00 98.38 270 LEU A C 1
ATOM 2151 O O . LEU A 1 270 ? -16.021 1.961 -1.951 1.00 98.38 270 LEU A O 1
ATOM 2155 N N . LYS A 1 271 ? -15.967 4.198 -1.888 1.00 97.81 271 LYS A N 1
ATOM 2156 C CA . LYS A 1 271 ? -17.429 4.362 -1.925 1.00 97.81 271 LYS A CA 1
ATOM 2157 C C . LYS A 1 271 ? -18.097 3.661 -3.103 1.00 97.81 271 LYS A C 1
ATOM 2159 O O . LYS A 1 271 ? -19.196 3.139 -2.937 1.00 97.81 271 LYS A O 1
ATOM 2164 N N . CYS A 1 272 ? -17.461 3.633 -4.274 1.00 96.56 272 CYS A N 1
ATOM 2165 C CA . CYS A 1 272 ? -18.004 2.947 -5.449 1.00 96.56 272 CYS A CA 1
ATOM 2166 C C . CYS A 1 272 ? -17.975 1.411 -5.332 1.00 96.56 272 CYS A C 1
ATOM 2168 O O . CYS A 1 272 ? -18.586 0.738 -6.158 1.00 96.56 272 CYS A O 1
ATOM 2170 N N . LEU A 1 273 ? -17.307 0.861 -4.310 1.00 98.44 273 LEU A N 1
ATOM 2171 C CA . LEU A 1 273 ? -17.112 -0.578 -4.104 1.00 98.44 273 LEU A CA 1
ATOM 2172 C C . LEU A 1 273 ? -17.908 -1.146 -2.927 1.00 98.44 273 LEU A C 1
ATOM 2174 O O . LEU A 1 273 ? -17.876 -2.359 -2.695 1.00 98.44 273 LEU A O 1
ATOM 2178 N N . VAL A 1 274 ? -18.608 -0.295 -2.174 1.00 98.06 274 VAL A N 1
ATOM 2179 C CA . VAL A 1 274 ? -19.449 -0.726 -1.052 1.00 98.06 274 VAL A CA 1
ATOM 2180 C C . VAL A 1 274 ? -20.510 -1.688 -1.577 1.00 98.06 274 VAL A C 1
ATOM 2182 O O . VAL A 1 274 ? -21.283 -1.333 -2.466 1.00 98.06 274 VAL A O 1
ATOM 2185 N N . LYS A 1 275 ? -20.545 -2.906 -1.019 1.00 96.56 275 LYS A N 1
ATOM 2186 C CA . LYS A 1 275 ? -21.430 -4.001 -1.462 1.00 96.56 275 LYS A CA 1
ATOM 2187 C C . LYS A 1 275 ? -21.292 -4.324 -2.956 1.00 96.56 275 LYS A C 1
ATOM 2189 O O . LYS A 1 275 ? -22.287 -4.531 -3.650 1.00 96.56 275 LYS A O 1
ATOM 2194 N N . ASN A 1 276 ? -20.055 -4.334 -3.453 1.00 97.69 276 ASN A N 1
ATOM 2195 C CA . ASN A 1 276 ? -19.756 -4.713 -4.832 1.00 97.69 276 ASN A CA 1
ATOM 2196 C C . ASN A 1 276 ? -20.292 -6.113 -5.190 1.00 97.69 276 ASN A C 1
ATOM 2198 O O . ASN A 1 276 ? -20.397 -6.995 -4.342 1.00 97.69 276 ASN A O 1
ATOM 2202 N N . GLU A 1 277 ? -20.579 -6.324 -6.479 1.00 96.44 277 GLU A N 1
ATOM 2203 C CA . GLU A 1 277 ? -21.225 -7.544 -6.995 1.00 96.44 277 GLU A CA 1
ATOM 2204 C C . GLU A 1 277 ? -20.422 -8.838 -6.785 1.00 96.44 277 GLU A C 1
ATOM 2206 O O . GLU A 1 277 ? -20.992 -9.928 -6.814 1.00 96.44 277 GLU A O 1
ATOM 2211 N N . LEU A 1 278 ? -19.108 -8.726 -6.573 1.00 97.00 278 LEU A N 1
ATOM 2212 C CA . LEU A 1 278 ? -18.210 -9.865 -6.380 1.00 97.00 278 LEU A CA 1
ATOM 2213 C C . LEU A 1 278 ? -18.041 -10.238 -4.900 1.00 97.00 278 LEU A C 1
ATOM 2215 O O . LEU A 1 278 ? -17.383 -11.230 -4.601 1.00 97.00 278 LEU A O 1
ATOM 2219 N N . ASN A 1 279 ? -18.626 -9.462 -3.977 1.00 97.12 279 ASN A N 1
ATOM 2220 C CA . ASN A 1 279 ? -18.403 -9.564 -2.532 1.00 97.12 279 ASN A CA 1
ATOM 2221 C C . ASN A 1 279 ? -16.914 -9.490 -2.142 1.00 97.12 279 ASN A C 1
ATOM 2223 O O . ASN A 1 279 ? -16.502 -10.084 -1.145 1.00 97.12 279 ASN A O 1
ATOM 2227 N N . VAL A 1 280 ? -16.101 -8.764 -2.919 1.00 98.31 280 VAL A N 1
ATOM 2228 C CA . VAL A 1 280 ? -14.692 -8.522 -2.587 1.00 98.31 280 VAL A CA 1
ATOM 2229 C C . VAL A 1 280 ? -14.648 -7.667 -1.317 1.00 98.31 280 VAL A C 1
ATOM 2231 O O . VAL A 1 280 ? -15.228 -6.574 -1.317 1.00 98.31 280 VAL A O 1
ATOM 2234 N N . PRO A 1 281 ? -13.997 -8.127 -0.234 1.00 98.69 281 PRO A N 1
ATOM 2235 C CA . PRO A 1 281 ? -13.953 -7.381 1.015 1.00 98.69 281 PRO A CA 1
ATOM 2236 C C . PRO A 1 281 ? -13.208 -6.052 0.872 1.00 98.69 281 PRO A C 1
ATOM 2238 O O . PRO A 1 281 ? -12.245 -5.947 0.110 1.00 98.69 281 PRO A O 1
ATOM 2241 N N . LEU A 1 282 ? -13.625 -5.057 1.656 1.00 98.81 282 LEU A N 1
ATOM 2242 C CA . LEU A 1 282 ? -12.958 -3.758 1.735 1.00 98.81 282 LEU A CA 1
ATOM 2243 C C . LEU A 1 282 ? -12.171 -3.610 3.041 1.00 98.81 282 LEU A C 1
ATOM 2245 O O . LEU A 1 282 ? -12.597 -4.098 4.093 1.00 98.81 282 LEU A O 1
ATOM 2249 N N . ALA A 1 283 ? -11.052 -2.895 2.968 1.00 98.69 283 ALA A N 1
ATOM 2250 C CA . ALA A 1 283 ? -10.212 -2.533 4.099 1.00 98.69 283 ALA A CA 1
ATOM 2251 C C . ALA A 1 283 ? -9.980 -1.017 4.160 1.00 98.69 283 ALA A C 1
ATOM 2253 O O . ALA A 1 283 ? -9.617 -0.383 3.168 1.00 98.69 283 ALA A O 1
ATOM 2254 N N . LEU A 1 284 ? -10.156 -0.434 5.345 1.00 98.50 284 LEU A N 1
ATOM 2255 C CA . LEU A 1 284 ? -9.917 0.990 5.586 1.00 98.50 284 LEU A CA 1
ATOM 2256 C C . LEU A 1 284 ? -8.500 1.189 6.119 1.00 98.50 284 LEU A C 1
ATOM 2258 O O . LEU A 1 284 ? -8.215 0.788 7.248 1.00 98.50 284 LEU A O 1
ATOM 2262 N N . LEU A 1 285 ? -7.616 1.812 5.335 1.00 97.31 285 LEU A N 1
ATOM 2263 C CA . LEU A 1 285 ? -6.309 2.220 5.853 1.00 97.31 285 LEU A CA 1
ATOM 2264 C C . LEU A 1 285 ? -6.477 3.511 6.638 1.00 97.31 285 LEU A C 1
ATOM 2266 O O . LEU A 1 285 ? -7.078 4.456 6.134 1.00 97.31 285 LEU A O 1
ATOM 2270 N N . PHE A 1 286 ? -5.935 3.560 7.848 1.00 95.06 286 PHE A N 1
ATOM 2271 C CA . PHE A 1 286 ? -5.892 4.761 8.675 1.00 95.06 286 PHE A CA 1
ATOM 2272 C C . PHE A 1 286 ? -4.484 5.333 8.653 1.00 95.06 286 PHE A C 1
ATOM 2274 O O . PHE A 1 286 ? -3.515 4.628 8.939 1.00 95.06 286 PHE A O 1
ATOM 2281 N N . ASN A 1 287 ? -4.363 6.612 8.308 1.00 84.75 287 ASN A N 1
ATOM 2282 C CA . ASN A 1 287 ? -3.094 7.313 8.409 1.00 84.75 287 ASN A CA 1
ATOM 2283 C C . ASN A 1 287 ? -2.760 7.578 9.886 1.00 84.75 287 ASN A C 1
ATOM 2285 O O . ASN A 1 287 ? -3.648 7.706 10.728 1.00 84.75 287 ASN A O 1
ATOM 2289 N N . GLN A 1 288 ? -1.472 7.702 10.200 1.00 68.69 288 GLN A N 1
ATOM 2290 C CA . GLN A 1 288 ? -1.035 8.192 11.496 1.00 68.69 288 GLN A CA 1
ATOM 2291 C C . GLN A 1 288 ? 0.011 9.291 11.355 1.00 68.69 288 GLN A C 1
ATOM 2293 O O . GLN A 1 288 ? 1.217 9.036 11.311 1.00 68.69 288 GLN A O 1
ATOM 2298 N N . ASN A 1 289 ? -0.459 10.532 11.443 1.00 63.41 289 ASN A N 1
ATOM 2299 C CA . ASN A 1 289 ? 0.423 11.676 11.642 1.00 63.41 289 ASN A CA 1
ATOM 2300 C C . ASN A 1 289 ? 0.799 11.799 13.136 1.00 63.41 289 ASN A C 1
ATOM 2302 O O . ASN A 1 289 ? 1.970 11.645 13.491 1.00 63.41 289 ASN A O 1
ATOM 2306 N N . GLU A 1 290 ? -0.178 11.924 14.043 1.00 71.50 290 GLU A N 1
ATOM 2307 C CA . GLU A 1 290 ? 0.062 12.097 15.494 1.00 71.50 290 GLU A CA 1
ATOM 2308 C C . GLU A 1 290 ? -0.668 11.050 16.359 1.00 71.50 290 GLU A C 1
ATOM 2310 O O . GLU A 1 290 ? -0.019 10.409 17.182 1.00 71.50 290 GLU A O 1
ATOM 2315 N N . SER A 1 291 ? -1.954 10.788 16.100 1.00 88.38 291 SER A N 1
ATOM 2316 C CA . SER A 1 291 ? -2.809 9.863 16.870 1.00 88.38 291 SER A CA 1
ATOM 2317 C C . SER A 1 291 ? -3.759 9.097 15.944 1.00 88.38 291 SER A C 1
ATOM 2319 O O . SER A 1 291 ? -3.975 9.513 14.805 1.00 88.38 291 SER A O 1
ATOM 2321 N N . LEU A 1 292 ? -4.325 7.989 16.423 1.00 94.50 292 LEU A N 1
ATOM 2322 C CA . LEU A 1 292 ? -5.430 7.288 15.757 1.00 94.50 292 LEU A CA 1
ATOM 2323 C C . LEU A 1 292 ? -6.784 7.804 16.281 1.00 94.50 292 LEU A C 1
ATOM 232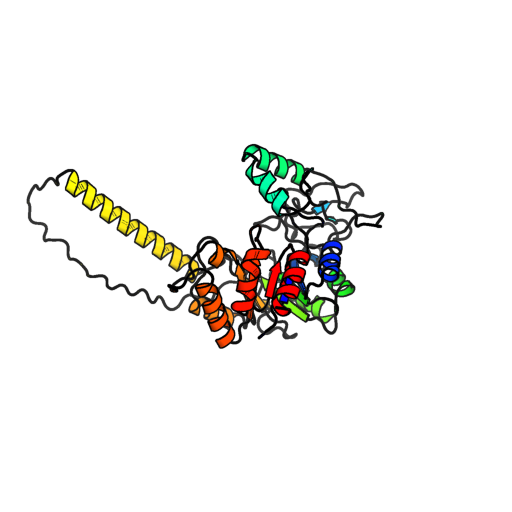5 O O . LEU A 1 292 ? -6.853 8.147 17.462 1.00 94.50 292 LEU A O 1
ATOM 2329 N N . PRO A 1 293 ? -7.857 7.837 15.462 1.00 95.19 293 PRO A N 1
ATOM 2330 C CA . PRO A 1 293 ? -9.196 8.208 15.936 1.00 95.19 293 PRO A CA 1
ATOM 2331 C C . PRO A 1 293 ? -9.698 7.235 17.010 1.00 95.19 293 PRO A C 1
ATOM 2333 O O . PRO A 1 293 ? -9.148 6.145 17.171 1.00 95.19 293 PRO A O 1
ATOM 2336 N N . SER A 1 294 ? -10.753 7.599 17.737 1.00 95.94 294 SER A N 1
ATOM 2337 C CA . SER A 1 294 ? -11.351 6.691 18.716 1.00 95.94 294 SER A CA 1
ATOM 2338 C C . SER A 1 294 ? -11.884 5.412 18.068 1.00 95.94 294 SER A C 1
ATOM 2340 O O . SER A 1 294 ? -12.231 5.363 16.884 1.00 95.94 294 SER A O 1
ATOM 2342 N N . ILE A 1 295 ? -11.972 4.350 18.869 1.00 97.25 295 ILE A N 1
ATOM 2343 C CA . ILE A 1 295 ? -12.472 3.043 18.425 1.00 97.25 295 ILE A CA 1
ATOM 2344 C C . ILE A 1 295 ? -13.913 3.155 17.911 1.00 97.25 295 ILE A C 1
ATOM 2346 O O . ILE A 1 295 ? -14.226 2.612 16.851 1.00 97.25 295 ILE A O 1
ATOM 2350 N N . ASP A 1 296 ? -14.767 3.908 18.607 1.00 95.88 296 ASP A N 1
ATOM 2351 C CA . ASP A 1 296 ? -16.153 4.146 18.191 1.00 95.88 296 ASP A CA 1
ATOM 2352 C C . ASP A 1 296 ? -16.214 4.817 16.819 1.00 95.88 296 ASP A C 1
ATOM 2354 O O . ASP A 1 296 ? -16.997 4.417 15.951 1.00 95.88 296 ASP A O 1
ATOM 2358 N N . ARG A 1 297 ? -15.324 5.785 16.580 1.00 95.50 297 ARG A N 1
ATOM 2359 C CA . ARG A 1 297 ? -15.229 6.450 15.288 1.00 95.50 297 ARG A CA 1
ATOM 2360 C C . ARG A 1 297 ? -14.756 5.518 14.185 1.00 95.50 297 ARG A C 1
ATOM 2362 O O . ARG A 1 297 ? -15.325 5.533 13.094 1.00 95.50 297 ARG A O 1
ATOM 2369 N N . MET A 1 298 ? -13.752 4.682 14.453 1.00 97.50 298 MET A N 1
ATOM 2370 C CA . MET A 1 298 ? -13.322 3.657 13.499 1.00 97.50 298 MET A CA 1
ATOM 2371 C C . MET A 1 298 ? -14.487 2.731 13.127 1.00 97.50 298 MET A C 1
ATOM 2373 O O . MET A 1 298 ? -14.707 2.488 11.943 1.00 97.50 298 MET A O 1
ATOM 2377 N N . LEU A 1 299 ? -15.268 2.265 14.108 1.00 97.94 299 LEU A N 1
ATOM 2378 C CA . LEU A 1 299 ? -16.415 1.377 13.883 1.00 97.94 299 LEU A CA 1
ATOM 2379 C C . LEU A 1 299 ? -17.542 2.051 13.084 1.00 97.94 299 LEU A C 1
ATOM 2381 O O . LEU A 1 299 ? -18.159 1.415 12.227 1.00 97.94 299 LEU A O 1
ATOM 2385 N N . GLU A 1 300 ? -17.794 3.341 13.310 1.00 97.00 300 GLU A N 1
ATOM 2386 C CA . GLU A 1 300 ? -18.745 4.119 12.510 1.00 97.00 300 GLU A CA 1
ATOM 2387 C C . GLU A 1 300 ? -18.324 4.175 11.031 1.00 97.00 300 GLU A C 1
ATOM 2389 O O . GLU A 1 300 ? -19.142 3.952 10.130 1.00 97.00 300 GLU A O 1
ATOM 2394 N N . ILE A 1 301 ? -17.037 4.425 10.772 1.00 97.69 301 ILE A N 1
ATOM 2395 C CA . ILE A 1 301 ? -16.482 4.459 9.414 1.00 97.69 301 ILE A CA 1
ATOM 2396 C C . ILE A 1 301 ? -16.531 3.056 8.795 1.00 97.69 301 ILE A C 1
ATOM 2398 O O . ILE A 1 301 ? -16.995 2.913 7.665 1.00 97.69 301 ILE A O 1
ATOM 2402 N N . VAL A 1 302 ? -16.149 2.012 9.537 1.00 98.56 302 VAL A N 1
ATOM 2403 C CA . VAL A 1 302 ? -16.259 0.613 9.091 1.00 98.56 302 VAL A CA 1
ATOM 2404 C C . VAL A 1 302 ? -17.682 0.290 8.641 1.00 98.56 302 VAL A C 1
ATOM 2406 O O . VAL A 1 302 ? -17.879 -0.236 7.545 1.00 98.56 302 VAL A O 1
ATOM 2409 N N . LYS A 1 303 ? -18.689 0.686 9.427 1.00 97.81 303 LYS A N 1
ATOM 2410 C CA . LYS A 1 303 ? -20.101 0.484 9.088 1.00 97.81 303 LYS A CA 1
ATOM 2411 C C . LYS A 1 303 ? -20.517 1.219 7.810 1.00 97.81 303 LYS A C 1
ATOM 2413 O O . LYS A 1 303 ? -21.301 0.672 7.038 1.00 97.81 303 LYS A O 1
ATOM 2418 N N . LYS A 1 304 ? -20.016 2.438 7.567 1.00 97.38 304 LYS A N 1
ATOM 2419 C CA . LYS A 1 304 ? -20.310 3.199 6.336 1.00 97.38 304 LYS A CA 1
ATOM 2420 C C . LYS A 1 304 ? -19.871 2.441 5.081 1.00 97.38 304 LYS A C 1
ATOM 2422 O O . LYS A 1 304 ? -20.590 2.467 4.084 1.00 97.38 304 LYS A O 1
ATOM 2427 N N . TYR A 1 305 ? -18.701 1.810 5.132 1.00 98.44 305 TYR A N 1
ATOM 2428 C CA . TYR A 1 305 ? -18.108 1.134 3.977 1.00 98.44 305 TYR A CA 1
ATOM 2429 C C . TYR A 1 305 ? -18.426 -0.357 3.895 1.00 98.44 305 TYR A C 1
ATOM 2431 O O . TYR A 1 305 ? -18.050 -0.982 2.909 1.00 98.44 305 TYR A O 1
ATOM 2439 N N . ASP A 1 306 ? -19.110 -0.919 4.898 1.00 98.00 306 ASP A N 1
ATOM 2440 C CA . ASP A 1 306 ? -19.260 -2.372 5.041 1.00 98.00 306 ASP A CA 1
ATOM 2441 C C . ASP A 1 306 ? -17.882 -3.069 5.003 1.00 98.00 306 ASP A C 1
ATOM 2443 O O . ASP A 1 306 ? -17.672 -4.080 4.333 1.00 98.00 306 ASP A O 1
ATOM 2447 N N . ALA A 1 307 ? -16.892 -2.441 5.653 1.00 98.62 307 ALA A N 1
ATOM 2448 C CA . ALA A 1 307 ? -15.504 -2.878 5.596 1.00 98.62 307 ALA A CA 1
ATOM 2449 C C . ALA A 1 307 ? -15.293 -4.120 6.471 1.00 98.62 307 ALA A C 1
ATOM 2451 O O . ALA A 1 307 ? -15.711 -4.170 7.626 1.00 98.62 307 ALA A O 1
ATOM 2452 N N . ALA A 1 308 ? -14.590 -5.112 5.933 1.00 98.62 308 ALA A N 1
ATOM 2453 C CA . ALA A 1 308 ? -14.240 -6.324 6.670 1.00 98.62 308 ALA A CA 1
ATOM 2454 C C . ALA A 1 308 ? -12.951 -6.155 7.487 1.00 98.62 308 ALA A C 1
ATOM 2456 O O . ALA A 1 308 ? -12.682 -6.949 8.391 1.00 98.62 308 ALA A O 1
ATOM 2457 N N . TYR A 1 309 ? -12.154 -5.136 7.159 1.00 98.62 309 TYR A N 1
ATOM 2458 C CA . TYR A 1 309 ? -10.848 -4.905 7.751 1.00 98.62 309 TYR A CA 1
ATOM 2459 C C . TYR A 1 309 ? -10.623 -3.427 8.082 1.00 98.62 309 TYR A C 1
ATOM 2461 O O . TYR A 1 309 ? -11.054 -2.532 7.348 1.00 98.62 309 TYR A O 1
ATOM 2469 N N . ILE A 1 310 ? -9.842 -3.182 9.129 1.00 98.31 310 ILE A N 1
ATOM 2470 C CA . ILE A 1 310 ? -9.068 -1.946 9.271 1.00 98.31 310 ILE A CA 1
ATOM 2471 C C . ILE A 1 310 ? -7.587 -2.255 9.066 1.00 98.31 310 ILE A C 1
ATOM 2473 O O . ILE A 1 310 ? -7.138 -3.360 9.364 1.00 98.31 310 ILE A O 1
ATOM 2477 N N . ASN A 1 311 ? -6.829 -1.281 8.574 1.00 97.00 311 ASN A N 1
ATOM 2478 C CA . ASN A 1 311 ? -5.387 -1.382 8.416 1.00 97.00 311 ASN A CA 1
ATOM 2479 C C . ASN A 1 311 ? -4.703 -0.170 9.064 1.00 97.00 311 ASN A C 1
ATOM 2481 O O . ASN A 1 311 ? -4.928 0.970 8.654 1.00 97.00 311 ASN A O 1
ATOM 2485 N N . ILE A 1 312 ? -3.906 -0.410 10.103 1.00 94.69 312 ILE A N 1
ATOM 2486 C CA . ILE A 1 312 ? -3.354 0.633 10.981 1.00 94.69 312 ILE A CA 1
ATOM 2487 C C . ILE A 1 312 ? -1.817 0.565 11.038 1.00 94.69 312 ILE A C 1
ATOM 2489 O O . ILE A 1 312 ? -1.244 -0.520 10.970 1.00 94.69 312 ILE A O 1
ATOM 2493 N N . PRO A 1 313 ? -1.115 1.696 11.191 1.00 91.81 313 PRO A N 1
ATOM 2494 C CA . PRO A 1 313 ? 0.338 1.695 11.310 1.00 91.81 313 PRO A CA 1
ATOM 2495 C C . PRO A 1 313 ? 0.766 1.163 12.669 1.00 91.81 313 PRO A C 1
ATOM 2497 O O . PRO A 1 313 ? 0.356 1.697 13.691 1.00 91.81 313 PRO A O 1
ATOM 2500 N N . ASP A 1 314 ? 1.668 0.193 12.709 1.00 88.88 314 ASP A N 1
ATOM 2501 C CA . ASP A 1 314 ? 2.231 -0.334 13.957 1.00 88.88 314 ASP A CA 1
ATOM 2502 C C . ASP A 1 314 ? 2.931 0.727 14.824 1.00 88.88 314 ASP A C 1
ATOM 2504 O O . ASP A 1 314 ? 3.011 0.611 16.048 1.00 88.88 314 ASP A O 1
ATOM 2508 N N . SER A 1 315 ? 3.376 1.825 14.213 1.00 87.12 315 SER A N 1
ATOM 2509 C CA . SER A 1 315 ? 4.084 2.883 14.912 1.00 87.12 315 SER A CA 1
ATOM 2510 C C . SER A 1 315 ? 3.282 3.507 16.047 1.00 87.12 315 SER A C 1
ATOM 2512 O O . SER A 1 315 ? 3.897 4.131 16.914 1.00 87.12 315 SER A O 1
ATOM 2514 N N . PHE A 1 316 ? 1.951 3.344 16.086 1.00 90.12 316 PHE A N 1
ATOM 2515 C CA . PHE A 1 316 ? 1.155 3.891 17.176 1.00 90.12 316 PHE A CA 1
ATOM 2516 C C . PHE A 1 316 ? 1.525 3.277 18.517 1.00 90.12 316 PHE A C 1
ATOM 2518 O O . PHE A 1 316 ? 1.823 4.000 19.463 1.00 90.12 316 PHE A O 1
ATOM 2525 N N . TRP A 1 317 ? 1.584 1.953 18.585 1.00 90.62 317 TRP A N 1
ATOM 2526 C CA . TRP A 1 317 ? 1.862 1.274 19.836 1.00 90.62 317 TRP A CA 1
ATOM 2527 C C . TRP A 1 317 ? 3.367 1.293 20.132 1.00 90.62 317 TRP A C 1
ATOM 2529 O O . TRP A 1 317 ? 3.753 1.534 21.272 1.00 90.62 317 TRP A O 1
ATOM 2539 N N . ILE A 1 318 ? 4.223 1.189 19.107 1.00 87.19 318 ILE A N 1
ATOM 2540 C CA . ILE A 1 318 ? 5.690 1.241 19.265 1.00 87.19 318 ILE A CA 1
ATOM 2541 C C . ILE A 1 318 ? 6.137 2.592 19.834 1.00 87.19 318 ILE A C 1
ATOM 2543 O O . ILE A 1 318 ? 6.947 2.662 20.756 1.00 87.19 318 ILE A O 1
ATOM 2547 N N . LYS A 1 319 ? 5.612 3.692 19.278 1.00 87.56 319 LYS A N 1
ATOM 2548 C CA . LYS A 1 319 ? 5.985 5.063 19.666 1.00 87.56 319 LYS A CA 1
ATOM 2549 C C . LYS A 1 319 ? 5.059 5.645 20.734 1.00 87.56 319 LYS A C 1
ATOM 2551 O O . LYS A 1 319 ? 5.137 6.840 20.999 1.00 87.56 319 LYS A O 1
ATOM 2556 N N . LYS A 1 320 ? 4.190 4.821 21.334 1.00 90.56 320 LYS A N 1
ATOM 2557 C CA . LYS A 1 320 ? 3.218 5.218 22.368 1.00 90.56 320 LYS A CA 1
ATOM 2558 C C . LYS A 1 320 ? 2.325 6.395 21.957 1.00 90.56 320 LYS A C 1
ATOM 2560 O O . LYS A 1 320 ? 1.929 7.203 22.792 1.00 90.56 320 LYS A O 1
ATOM 2565 N N . LYS A 1 321 ? 2.023 6.504 20.665 1.00 90.06 321 LYS A N 1
ATOM 2566 C CA . LYS A 1 321 ? 1.057 7.473 20.151 1.00 90.06 321 LYS A CA 1
ATOM 2567 C C . LYS A 1 321 ? -0.360 7.011 20.526 1.00 90.06 321 LYS A C 1
ATOM 2569 O O . LYS A 1 321 ? -0.634 5.809 20.456 1.00 90.06 321 LYS A O 1
ATOM 2574 N N . PRO A 1 322 ? -1.261 7.925 20.908 1.00 91.25 322 PRO A N 1
ATOM 2575 C CA . PRO A 1 322 ? -2.543 7.540 21.474 1.00 91.25 322 PRO A CA 1
ATOM 2576 C C . PRO A 1 322 ? -3.550 7.089 20.407 1.00 91.25 322 PRO A C 1
ATOM 2578 O O . PRO A 1 322 ? -3.488 7.480 19.236 1.00 91.25 322 PRO A O 1
ATOM 2581 N N . ILE A 1 323 ? -4.510 6.286 20.862 1.00 95.00 323 ILE A N 1
ATOM 2582 C CA . ILE A 1 323 ? -5.838 6.159 20.260 1.00 95.00 323 ILE A CA 1
ATOM 2583 C C . ILE A 1 323 ? -6.724 7.136 21.038 1.00 95.00 323 ILE A C 1
ATOM 2585 O O . ILE A 1 323 ? -6.716 7.107 22.269 1.00 95.00 323 ILE A O 1
ATOM 2589 N N . LEU A 1 324 ? -7.443 8.026 20.353 1.00 93.31 324 LEU A N 1
ATOM 2590 C CA . LEU A 1 324 ? -8.266 9.025 21.042 1.00 93.31 324 LEU A CA 1
ATOM 2591 C C . LEU A 1 324 ? -9.304 8.358 21.952 1.00 93.31 324 LEU A C 1
ATOM 2593 O O . LEU A 1 324 ? -9.890 7.331 21.603 1.00 93.31 324 LEU A O 1
ATOM 2597 N N . ASN A 1 325 ? -9.525 8.956 23.125 1.00 91.94 325 ASN A N 1
ATOM 2598 C CA . ASN A 1 325 ? -10.410 8.448 24.181 1.00 91.94 325 ASN A CA 1
ATOM 2599 C C . ASN A 1 325 ? -10.030 7.063 24.745 1.00 91.94 325 ASN A C 1
ATOM 2601 O O . ASN A 1 325 ? -10.871 6.398 25.350 1.00 91.94 325 ASN A O 1
ATOM 2605 N N . LEU A 1 326 ? -8.776 6.627 24.583 1.00 94.00 326 LEU A N 1
ATOM 2606 C CA . LEU A 1 326 ? -8.263 5.394 25.175 1.00 94.00 326 LEU A CA 1
ATOM 2607 C C . LEU A 1 326 ? -7.067 5.689 26.089 1.00 94.00 326 LEU A C 1
ATOM 2609 O O . LEU A 1 326 ? -6.035 6.174 25.639 1.00 94.00 326 LEU A O 1
ATOM 2613 N N . GLU A 1 327 ? -7.187 5.340 27.371 1.00 94.62 327 GLU A N 1
ATOM 2614 C CA . GLU A 1 327 ? -6.096 5.503 28.349 1.00 94.62 327 GLU A CA 1
ATOM 2615 C C . GLU A 1 327 ? -4.968 4.475 28.163 1.00 94.62 327 GLU A C 1
ATOM 2617 O O . GLU A 1 327 ? -3.817 4.718 28.530 1.00 94.62 327 GLU A O 1
ATOM 2622 N N . LEU A 1 328 ? -5.291 3.304 27.604 1.00 95.44 328 LEU A N 1
ATOM 2623 C CA . LEU A 1 328 ? -4.302 2.269 27.315 1.00 95.44 328 LEU A CA 1
ATOM 2624 C C . LEU A 1 328 ? -3.319 2.756 26.248 1.00 95.44 328 LEU A C 1
ATOM 2626 O O . LEU A 1 328 ? -3.695 3.404 25.273 1.00 95.44 328 LEU A O 1
ATOM 2630 N N . THR A 1 329 ? -2.055 2.364 26.396 1.00 94.12 329 THR A N 1
ATOM 2631 C CA . THR A 1 329 ? -0.980 2.669 25.441 1.00 94.12 329 THR A CA 1
ATOM 2632 C C . THR A 1 329 ? -0.222 1.399 25.057 1.00 94.12 329 THR A C 1
ATOM 2634 O O . THR A 1 329 ? -0.392 0.349 25.681 1.00 94.12 329 THR A O 1
ATOM 2637 N N . SER A 1 330 ? 0.643 1.499 24.046 1.00 92.00 330 SER A N 1
ATOM 2638 C CA . SER A 1 330 ? 1.577 0.433 23.652 1.00 92.00 330 SER A CA 1
ATOM 2639 C C . SER A 1 330 ? 0.866 -0.902 23.344 1.00 92.00 330 SER A C 1
ATOM 2641 O O . SER A 1 330 ? -0.212 -0.902 22.746 1.00 92.00 330 SER A O 1
ATOM 2643 N N . GLU A 1 331 ? 1.445 -2.039 23.727 1.00 94.00 331 GLU A N 1
ATOM 2644 C CA . GLU A 1 331 ? 0.923 -3.384 23.461 1.00 94.00 331 GLU A CA 1
ATOM 2645 C C . GLU A 1 331 ? -0.499 -3.572 24.014 1.00 94.00 331 GLU A C 1
ATOM 2647 O O . GLU A 1 331 ? -1.350 -4.176 23.362 1.00 94.00 331 GLU A O 1
ATOM 2652 N N . ALA A 1 332 ? -0.797 -2.988 25.181 1.00 96.19 332 ALA A N 1
ATOM 2653 C CA . ALA A 1 332 ? -2.129 -3.047 25.782 1.00 96.19 332 ALA A CA 1
ATOM 2654 C C . ALA A 1 332 ? -3.183 -2.309 24.938 1.00 96.19 332 ALA A C 1
ATOM 2656 O O . ALA A 1 332 ? -4.321 -2.773 24.837 1.00 96.19 332 ALA A O 1
ATOM 2657 N N . ALA A 1 333 ? -2.813 -1.190 24.304 1.00 96.06 333 ALA A N 1
ATOM 2658 C CA . ALA A 1 333 ? -3.695 -0.482 23.377 1.00 96.06 333 ALA A CA 1
ATOM 2659 C C . ALA A 1 333 ? -3.966 -1.303 22.112 1.00 96.06 333 ALA A C 1
ATOM 2661 O O . ALA A 1 333 ? -5.115 -1.381 21.679 1.00 96.06 333 ALA A O 1
ATOM 2662 N N . LEU A 1 334 ? -2.938 -1.951 21.550 1.00 95.75 334 LEU A N 1
ATOM 2663 C CA . LEU A 1 334 ? -3.099 -2.834 20.394 1.00 95.75 334 LEU A CA 1
ATOM 2664 C C . LEU A 1 334 ? -4.020 -4.013 20.715 1.00 95.75 334 LEU A C 1
ATOM 2666 O O . LEU A 1 334 ? -5.007 -4.217 20.010 1.00 95.75 334 LEU A O 1
ATOM 2670 N N . ALA A 1 335 ? -3.751 -4.742 21.799 1.00 96.81 335 ALA A N 1
ATOM 2671 C CA . ALA A 1 335 ? -4.575 -5.873 22.215 1.00 96.81 335 ALA A CA 1
ATOM 2672 C C . ALA A 1 335 ? -6.035 -5.458 22.469 1.00 96.81 335 ALA A C 1
ATOM 2674 O O . ALA A 1 335 ? -6.968 -6.165 22.078 1.00 96.81 335 ALA A O 1
ATOM 2675 N N . HIS A 1 336 ? -6.252 -4.288 23.083 1.00 98.06 336 HIS A N 1
ATOM 2676 C CA . HIS A 1 336 ? -7.594 -3.752 23.287 1.00 98.06 336 HIS A CA 1
ATOM 2677 C C . HIS A 1 336 ? -8.289 -3.425 21.960 1.00 98.06 336 HIS A C 1
ATOM 2679 O O . HIS A 1 336 ? -9.423 -3.852 21.752 1.00 98.06 336 HIS A O 1
ATOM 2685 N N . LEU A 1 337 ? -7.617 -2.713 21.051 1.00 97.81 337 LEU A N 1
ATOM 2686 C CA . LEU A 1 337 ? -8.159 -2.362 19.738 1.00 97.81 337 LEU A CA 1
ATOM 2687 C C . LEU A 1 337 ? -8.550 -3.609 18.937 1.00 97.81 337 LEU A C 1
ATOM 2689 O O . LEU A 1 337 ? -9.675 -3.684 18.443 1.00 97.81 337 LEU A O 1
ATOM 2693 N N . VAL A 1 338 ? -7.661 -4.606 18.857 1.00 98.00 338 VAL A N 1
ATOM 2694 C CA . VAL A 1 338 ? -7.931 -5.864 18.144 1.00 98.00 338 VAL A CA 1
ATOM 2695 C C . VAL A 1 338 ? -9.154 -6.564 18.730 1.00 98.00 338 VAL A C 1
ATOM 2697 O O . VAL A 1 338 ? -10.070 -6.926 17.993 1.00 98.00 338 VAL A O 1
ATOM 2700 N N . LYS A 1 339 ? -9.246 -6.659 20.063 1.00 98.00 339 LYS A N 1
ATOM 2701 C CA . LYS A 1 339 ? -10.409 -7.245 20.739 1.00 98.00 339 LYS A CA 1
ATOM 2702 C C . LYS A 1 339 ? -11.717 -6.516 20.406 1.00 98.00 339 LYS A C 1
ATOM 2704 O O . LYS A 1 339 ? -12.738 -7.175 20.186 1.00 98.00 339 LYS A O 1
ATOM 2709 N N . GLN A 1 340 ? -11.712 -5.181 20.379 1.00 98.38 340 GLN A N 1
ATOM 2710 C CA . GLN A 1 340 ? -12.902 -4.390 20.039 1.00 98.38 340 GLN A CA 1
ATOM 2711 C C . GLN A 1 340 ? -13.320 -4.594 18.579 1.00 98.38 340 GLN A C 1
ATOM 2713 O O . GLN A 1 340 ? -14.502 -4.807 18.302 1.00 98.38 340 GLN A O 1
ATOM 2718 N N . MET A 1 341 ? -12.362 -4.606 17.651 1.00 98.44 341 MET A N 1
ATOM 2719 C CA . MET A 1 341 ? -12.623 -4.856 16.230 1.00 98.44 341 MET A CA 1
ATOM 2720 C C . MET A 1 341 ? -13.179 -6.265 16.000 1.00 98.44 341 MET A C 1
ATOM 2722 O O . MET A 1 341 ? -14.238 -6.420 15.389 1.00 98.44 341 MET A O 1
ATOM 2726 N N . HIS A 1 342 ? -12.556 -7.290 16.589 1.00 98.19 342 HIS A N 1
ATOM 2727 C CA . HIS A 1 342 ? -13.013 -8.681 16.490 1.00 98.19 342 HIS A CA 1
ATOM 2728 C C . HIS A 1 342 ? -14.415 -8.888 17.065 1.00 98.19 342 HIS A C 1
ATOM 2730 O O . HIS A 1 342 ? -15.226 -9.592 16.462 1.00 98.19 342 HIS A O 1
ATOM 2736 N N . SER A 1 343 ? -14.742 -8.231 18.184 1.00 98.12 343 SER A N 1
ATOM 2737 C CA . SER A 1 343 ? -16.092 -8.272 18.775 1.00 98.12 343 SER A CA 1
ATOM 2738 C C . SER A 1 343 ? -17.160 -7.695 17.833 1.00 98.12 343 SER A C 1
ATOM 2740 O O . SER A 1 343 ? -18.327 -8.077 17.909 1.00 98.12 343 SER A O 1
ATOM 2742 N N . ASN A 1 344 ? -16.748 -6.836 16.897 1.00 98.12 344 ASN A N 1
ATOM 2743 C CA . ASN A 1 344 ? -17.575 -6.265 15.836 1.00 98.12 344 ASN A CA 1
ATOM 2744 C C . ASN A 1 344 ? -17.392 -6.966 14.475 1.00 98.12 344 ASN A C 1
ATOM 2746 O O . ASN A 1 344 ? -17.888 -6.474 13.466 1.00 98.12 344 ASN A O 1
ATOM 2750 N N . LYS A 1 345 ? -16.735 -8.137 14.439 1.00 97.94 345 LYS A N 1
ATOM 2751 C CA . LYS A 1 345 ? -16.447 -8.934 13.228 1.00 97.94 345 LYS A CA 1
ATOM 2752 C C . LYS A 1 345 ? -15.566 -8.217 12.196 1.00 97.94 345 LYS A C 1
ATOM 2754 O O . LYS A 1 345 ? -15.636 -8.524 11.009 1.00 97.94 345 LYS A O 1
ATOM 2759 N N . VAL A 1 346 ? -14.725 -7.298 12.658 1.00 98.56 346 VAL A N 1
ATOM 2760 C CA . VAL A 1 346 ? -13.764 -6.555 11.841 1.00 98.56 346 VAL A CA 1
ATOM 2761 C C . VAL A 1 346 ? -12.376 -7.112 12.105 1.00 98.56 346 VAL A C 1
ATOM 2763 O O . VAL A 1 346 ? -11.967 -7.226 13.258 1.00 98.56 346 VAL A O 1
ATOM 2766 N N . LYS A 1 347 ? -11.650 -7.465 11.050 1.00 98.44 347 LYS A N 1
ATOM 2767 C CA . LYS A 1 347 ? -10.271 -7.950 11.142 1.00 98.44 347 LYS A CA 1
ATOM 2768 C C . LYS A 1 347 ? -9.280 -6.787 11.174 1.00 98.44 347 LYS A C 1
ATOM 2770 O O . LYS A 1 347 ? -9.553 -5.713 10.637 1.00 98.44 347 LYS A O 1
ATOM 2775 N N . VAL A 1 348 ? -8.114 -7.003 11.771 1.00 98.06 348 VAL A N 1
ATOM 2776 C CA . VAL A 1 348 ? -7.070 -5.982 11.912 1.00 98.06 348 VAL A CA 1
ATOM 2777 C C . VAL A 1 348 ? -5.832 -6.370 11.116 1.00 98.06 348 VAL A C 1
ATOM 2779 O O . VAL A 1 348 ? -5.210 -7.402 11.366 1.00 98.06 348 VAL A O 1
ATOM 2782 N N . LEU A 1 349 ? -5.468 -5.502 10.175 1.00 96.31 349 LEU A N 1
ATOM 2783 C CA . LEU A 1 349 ? -4.163 -5.471 9.532 1.00 96.31 349 LEU A CA 1
ATOM 2784 C C . LEU A 1 349 ? -3.268 -4.421 10.183 1.00 96.31 349 LEU A C 1
ATOM 2786 O O . LEU A 1 349 ? -3.747 -3.355 10.580 1.00 96.31 349 LEU A O 1
ATOM 2790 N N . THR A 1 350 ? -1.965 -4.688 10.219 1.00 92.81 350 THR A N 1
ATOM 2791 C CA . THR A 1 350 ? -0.971 -3.662 10.541 1.00 92.81 350 THR A CA 1
ATOM 2792 C C . THR A 1 350 ? 0.109 -3.549 9.477 1.00 92.81 350 THR A C 1
ATOM 2794 O O . THR A 1 350 ? 0.507 -4.547 8.877 1.00 92.81 350 THR A O 1
ATOM 2797 N N . TRP A 1 351 ? 0.633 -2.342 9.283 1.00 88.44 351 TRP A N 1
ATOM 2798 C CA . TRP A 1 351 ? 1.765 -2.064 8.395 1.00 88.44 351 TRP A CA 1
ATOM 2799 C C . TRP A 1 351 ? 2.847 -1.269 9.124 1.00 88.44 351 TRP A C 1
ATOM 2801 O O . TRP A 1 351 ? 2.550 -0.561 10.086 1.00 88.44 351 TRP A O 1
ATOM 2811 N N . SER A 1 352 ? 4.094 -1.375 8.655 1.00 76.94 352 SER A N 1
ATOM 2812 C CA . SER A 1 352 ? 5.231 -0.685 9.269 1.00 76.94 352 SER A CA 1
ATOM 2813 C C . SER A 1 352 ? 5.800 0.432 8.404 1.00 76.94 352 SER A C 1
ATOM 2815 O O . SER A 1 352 ? 6.162 0.225 7.247 1.00 76.94 352 SER A O 1
ATOM 2817 N N . ALA A 1 353 ? 5.929 1.629 8.981 1.00 59.69 353 ALA A N 1
ATOM 2818 C CA . ALA A 1 353 ? 6.507 2.797 8.308 1.00 59.69 353 ALA A CA 1
ATOM 2819 C C . ALA A 1 353 ? 8.037 2.907 8.473 1.00 59.69 353 ALA A C 1
ATOM 2821 O O . ALA A 1 353 ? 8.700 3.668 7.756 1.00 59.69 353 ALA A O 1
ATOM 2822 N N . SER A 1 354 ? 8.607 2.214 9.460 1.00 56.09 354 SER A N 1
ATOM 2823 C CA . SER A 1 354 ? 9.999 2.350 9.917 1.00 56.09 354 SER A CA 1
ATOM 2824 C C . SER A 1 354 ? 10.682 0.978 9.973 1.00 56.09 354 SER A C 1
ATOM 2826 O O . SER A 1 354 ? 9.980 -0.029 10.004 1.00 56.09 354 SER A O 1
ATOM 2828 N N . PRO A 1 355 ? 12.027 0.907 9.979 1.00 54.25 355 PRO A N 1
ATOM 2829 C CA . PRO A 1 355 ? 12.730 -0.337 10.274 1.00 54.25 355 PRO A CA 1
ATOM 2830 C C . PRO A 1 355 ? 12.209 -0.899 11.599 1.00 54.25 355 PRO A C 1
ATOM 2832 O O . PRO A 1 355 ? 12.261 -0.226 12.630 1.00 54.25 355 PRO A O 1
ATOM 2835 N N . PHE A 1 356 ? 11.624 -2.087 11.536 1.00 57.72 356 PHE A N 1
ATOM 2836 C CA . PHE A 1 356 ? 10.998 -2.752 12.665 1.00 57.72 356 PHE A CA 1
ATOM 2837 C C . PHE A 1 356 ? 11.899 -3.908 13.080 1.00 57.72 356 PHE A C 1
ATOM 2839 O O . PHE A 1 356 ? 12.235 -4.760 12.257 1.00 57.72 356 PHE A O 1
ATOM 2846 N N . ASP A 1 357 ? 12.294 -3.940 14.352 1.00 58.75 357 ASP A N 1
ATOM 2847 C CA . ASP A 1 357 ? 13.016 -5.079 14.913 1.00 58.75 357 ASP A CA 1
ATOM 2848 C C . ASP A 1 357 ? 12.024 -6.234 15.111 1.00 58.75 357 ASP A C 1
ATOM 2850 O O . ASP A 1 357 ? 11.447 -6.435 16.186 1.00 58.75 357 ASP A O 1
ATOM 2854 N N . PHE A 1 358 ? 11.780 -6.971 14.023 1.00 65.06 358 PHE A N 1
ATOM 2855 C CA . PHE A 1 358 ? 10.830 -8.082 13.992 1.00 65.06 358 PHE A CA 1
ATOM 2856 C C . PHE A 1 358 ? 11.168 -9.147 15.033 1.00 65.06 358 PHE A C 1
ATOM 2858 O O . PHE A 1 358 ? 10.256 -9.750 15.596 1.00 65.06 358 PHE A O 1
ATOM 2865 N N . SER A 1 359 ? 12.451 -9.320 15.357 1.00 59.03 359 SER A N 1
ATOM 2866 C CA . SER A 1 359 ? 12.894 -10.299 16.347 1.00 59.03 359 SER A CA 1
ATOM 2867 C C . SER A 1 359 ? 12.392 -9.982 17.759 1.00 59.03 359 SER A C 1
ATOM 2869 O O . SER A 1 359 ? 12.082 -10.897 18.520 1.00 59.03 359 SER A O 1
ATOM 2871 N N . LYS A 1 360 ? 12.246 -8.695 18.101 1.00 68.25 360 LYS A N 1
ATOM 2872 C CA . LYS A 1 360 ? 11.771 -8.273 19.424 1.00 68.25 360 LYS A CA 1
ATOM 2873 C C . LYS A 1 360 ? 10.267 -8.140 19.510 1.00 68.25 360 LYS A C 1
ATOM 2875 O O . LYS A 1 360 ? 9.710 -8.383 20.569 1.00 68.25 360 LYS A O 1
ATOM 2880 N N . HIS A 1 361 ? 9.610 -7.742 18.431 1.00 79.00 361 HIS A N 1
ATOM 2881 C CA . HIS A 1 361 ? 8.252 -7.217 18.522 1.00 79.00 361 HIS A CA 1
ATOM 2882 C C . HIS A 1 361 ? 7.186 -8.092 17.866 1.00 79.00 361 HIS A C 1
ATOM 2884 O O . HIS A 1 361 ? 6.004 -7.896 18.129 1.00 79.00 361 HIS A O 1
ATOM 2890 N N . PHE A 1 362 ? 7.562 -9.070 17.037 1.00 83.00 362 PHE A N 1
ATOM 2891 C CA . PHE A 1 362 ? 6.570 -9.841 16.288 1.00 83.00 362 PHE A CA 1
ATOM 2892 C C . PHE A 1 362 ? 5.609 -10.641 17.182 1.00 83.00 362 PHE A C 1
ATOM 2894 O O . PHE A 1 362 ? 4.429 -10.761 16.854 1.00 83.00 362 PHE A O 1
ATOM 2901 N N . HIS A 1 363 ? 6.082 -11.135 18.333 1.00 85.62 363 HIS A N 1
ATOM 2902 C CA . HIS A 1 363 ? 5.243 -11.842 19.307 1.00 85.62 363 HIS A CA 1
ATOM 2903 C C . HIS A 1 363 ? 4.031 -11.007 19.752 1.00 85.62 363 HIS A C 1
ATOM 2905 O O . HIS A 1 363 ? 2.946 -11.555 19.899 1.00 85.62 363 HIS A O 1
ATOM 2911 N N . VAL A 1 364 ? 4.171 -9.677 19.846 1.00 90.31 364 VAL A N 1
ATOM 2912 C CA . VAL A 1 364 ? 3.084 -8.761 20.229 1.00 90.31 364 VAL A CA 1
ATOM 2913 C C . VAL A 1 364 ? 1.889 -8.888 19.283 1.00 90.31 364 VAL A C 1
ATOM 2915 O O . VAL A 1 364 ? 0.743 -8.867 19.734 1.00 90.31 364 VAL A O 1
ATOM 2918 N N . TYR A 1 365 ? 2.132 -9.052 17.978 1.00 90.56 365 TYR A N 1
ATOM 2919 C CA . TYR A 1 365 ? 1.068 -9.237 16.989 1.00 90.56 365 TYR A CA 1
ATOM 2920 C C . TYR A 1 365 ? 0.340 -10.563 17.179 1.00 90.56 365 TYR A C 1
ATOM 2922 O O . TYR A 1 365 ? -0.890 -10.597 17.126 1.00 90.56 365 TYR A O 1
ATOM 2930 N N . VAL A 1 366 ? 1.095 -11.633 17.437 1.00 89.69 366 VAL A N 1
ATOM 2931 C CA . VAL A 1 366 ? 0.551 -12.975 17.671 1.00 89.69 366 VAL A CA 1
ATOM 2932 C C . VAL A 1 366 ? -0.276 -12.992 18.958 1.00 89.69 366 VAL A C 1
ATOM 2934 O O . VAL A 1 366 ? -1.435 -13.401 18.937 1.00 89.69 366 VAL A O 1
ATOM 2937 N N . ASP A 1 367 ? 0.273 -12.465 20.052 1.00 91.75 367 ASP A N 1
ATOM 2938 C CA . ASP A 1 367 ? -0.370 -12.436 21.370 1.00 91.75 367 ASP A CA 1
ATOM 2939 C C . ASP A 1 367 ? -1.621 -11.544 21.382 1.00 91.75 367 ASP A C 1
ATOM 2941 O O . ASP A 1 367 ? -2.622 -11.853 22.035 1.00 91.75 367 ASP A O 1
ATOM 2945 N N . SER A 1 368 ? -1.599 -10.461 20.599 1.00 93.94 368 SER A N 1
ATOM 2946 C CA . SER A 1 368 ? -2.749 -9.571 20.403 1.00 93.94 368 SER A CA 1
ATOM 2947 C C . SER A 1 368 ? -3.776 -10.115 19.404 1.00 93.94 368 SER A C 1
ATOM 2949 O O . SER A 1 368 ? -4.831 -9.508 19.258 1.00 93.94 368 SER A O 1
ATOM 2951 N N . ASN A 1 369 ? -3.512 -11.251 18.744 1.00 94.44 369 ASN A N 1
ATOM 2952 C CA . ASN A 1 369 ? -4.330 -11.845 17.678 1.00 94.44 369 ASN A CA 1
ATOM 2953 C C . ASN A 1 369 ? -4.546 -10.927 16.458 1.00 94.44 369 ASN A C 1
ATOM 2955 O O . ASN A 1 369 ? -5.627 -10.916 15.874 1.00 94.44 369 ASN A O 1
ATOM 2959 N N . VAL A 1 370 ? -3.536 -10.159 16.047 1.00 95.50 370 VAL A N 1
ATOM 2960 C CA . VAL A 1 370 ? -3.597 -9.405 14.782 1.00 95.50 370 VAL A CA 1
ATOM 2961 C C . VAL A 1 370 ? -3.777 -10.382 13.614 1.00 95.50 370 VAL A C 1
ATOM 2963 O O . VAL A 1 370 ? -3.092 -11.405 13.545 1.00 95.50 370 VAL A O 1
ATOM 2966 N N . ASP A 1 371 ? -4.696 -10.083 12.691 1.00 97.25 371 ASP A N 1
ATOM 2967 C CA . ASP A 1 371 ? -5.059 -11.004 11.609 1.00 97.25 371 ASP A CA 1
ATOM 2968 C C . ASP A 1 371 ? -3.986 -11.079 10.521 1.00 97.25 371 ASP A C 1
ATOM 2970 O O . ASP A 1 371 ? -3.704 -12.164 10.004 1.00 97.25 371 ASP A O 1
ATOM 2974 N N . ILE A 1 372 ? -3.420 -9.929 10.139 1.00 96.12 372 ILE A N 1
ATOM 2975 C CA . ILE A 1 372 ? -2.412 -9.831 9.078 1.00 96.12 372 ILE A CA 1
ATOM 2976 C C . ILE A 1 372 ? -1.391 -8.746 9.426 1.00 96.12 372 ILE A C 1
ATOM 2978 O O . ILE A 1 372 ? -1.744 -7.644 9.841 1.00 96.12 372 ILE A O 1
ATOM 2982 N N . VAL A 1 373 ? -0.121 -9.039 9.188 1.00 93.25 373 VAL A N 1
ATOM 2983 C CA . VAL A 1 373 ? 0.987 -8.091 9.328 1.00 93.25 373 VAL A CA 1
ATOM 2984 C C . VAL A 1 373 ? 1.689 -7.923 7.987 1.00 93.25 373 VAL A C 1
ATOM 2986 O O . VAL A 1 373 ? 2.088 -8.900 7.354 1.00 93.25 373 VAL A O 1
ATOM 2989 N N . CYS A 1 374 ? 1.807 -6.675 7.542 1.00 91.88 374 CYS A N 1
ATOM 2990 C CA . CYS A 1 374 ? 2.403 -6.297 6.269 1.00 91.88 374 CYS A CA 1
ATOM 2991 C C . CYS A 1 374 ? 3.857 -5.852 6.480 1.00 91.88 374 CYS A C 1
ATOM 2993 O O . CYS A 1 374 ? 4.114 -4.876 7.192 1.00 91.88 374 CYS A O 1
ATOM 2995 N N . VAL A 1 375 ? 4.813 -6.591 5.909 1.00 87.62 375 VAL A N 1
ATOM 2996 C CA . VAL A 1 375 ? 6.240 -6.489 6.252 1.00 87.62 375 VAL A CA 1
ATOM 2997 C C . VAL A 1 375 ? 7.133 -6.533 5.013 1.00 87.62 375 VAL A C 1
ATOM 2999 O O . VAL A 1 375 ? 6.866 -7.277 4.077 1.00 87.62 375 VAL A O 1
ATOM 3002 N N . ASN A 1 376 ? 8.241 -5.786 5.023 1.00 80.94 376 ASN A N 1
ATOM 3003 C CA . ASN A 1 376 ? 9.268 -5.898 3.973 1.00 80.94 376 ASN A CA 1
ATOM 3004 C C . ASN A 1 376 ? 10.174 -7.132 4.192 1.00 80.94 376 ASN A C 1
ATOM 3006 O O . ASN A 1 376 ? 10.643 -7.756 3.243 1.00 80.94 376 ASN A O 1
ATOM 3010 N N . SER A 1 377 ? 10.400 -7.508 5.456 1.00 82.06 377 SER A N 1
ATOM 3011 C CA . SER A 1 377 ? 11.308 -8.582 5.896 1.00 82.06 377 SER A CA 1
ATOM 3012 C C . SER A 1 377 ? 10.574 -9.916 6.085 1.00 82.06 377 SER A C 1
ATOM 3014 O O . SER A 1 377 ? 10.524 -10.477 7.180 1.00 82.06 377 SER A O 1
ATOM 3016 N N . VAL A 1 378 ? 9.938 -10.410 5.015 1.00 88.94 378 VAL A N 1
ATOM 3017 C CA . VAL A 1 378 ? 9.118 -11.641 5.047 1.00 88.94 378 VAL A CA 1
ATOM 3018 C C . VAL A 1 378 ? 9.909 -12.833 5.588 1.00 88.94 378 VAL A C 1
ATOM 3020 O O . VAL A 1 378 ? 9.403 -13.580 6.421 1.00 88.94 378 VAL A O 1
ATOM 3023 N N . LYS A 1 379 ? 11.154 -13.016 5.136 1.00 87.31 379 LYS A N 1
ATOM 3024 C CA . LYS A 1 379 ? 11.985 -14.174 5.490 1.00 87.31 379 LYS A CA 1
ATOM 3025 C C . LYS A 1 379 ? 12.237 -14.257 6.994 1.00 87.31 379 LYS A C 1
ATOM 3027 O O . LYS A 1 379 ? 12.055 -15.314 7.596 1.00 87.31 379 LYS A O 1
ATOM 3032 N N . GLU A 1 380 ? 12.647 -13.143 7.591 1.00 83.38 380 GLU A N 1
ATOM 3033 C CA . GLU A 1 380 ? 12.954 -13.017 9.014 1.00 83.38 380 GLU A CA 1
ATOM 3034 C C . GLU A 1 380 ? 11.700 -13.269 9.855 1.00 83.38 380 GLU A C 1
ATOM 3036 O O . GLU A 1 380 ? 11.727 -14.033 10.822 1.00 83.38 380 GLU A O 1
ATOM 3041 N N . VAL A 1 381 ? 10.577 -12.688 9.433 1.00 85.06 381 VAL A N 1
ATOM 3042 C CA . VAL A 1 381 ? 9.284 -12.841 10.098 1.00 85.06 381 VAL A CA 1
ATOM 3043 C C . VAL A 1 381 ? 8.777 -14.281 10.041 1.00 85.06 381 VAL A C 1
ATOM 3045 O O . VAL A 1 381 ? 8.349 -14.821 11.060 1.00 85.06 381 VAL A O 1
ATOM 3048 N N . ILE A 1 382 ? 8.852 -14.940 8.883 1.00 88.12 382 ILE A N 1
ATOM 3049 C CA . ILE A 1 382 ? 8.437 -16.340 8.737 1.00 88.12 382 ILE A CA 1
ATOM 3050 C C . ILE A 1 382 ? 9.330 -17.266 9.569 1.00 88.12 382 ILE A C 1
ATOM 3052 O O . ILE A 1 382 ? 8.822 -18.202 10.193 1.00 88.12 382 ILE A O 1
ATOM 3056 N N . ALA A 1 383 ? 10.642 -17.011 9.624 1.00 85.19 383 ALA A N 1
ATOM 3057 C CA . ALA A 1 383 ? 11.557 -17.766 10.477 1.00 85.19 383 ALA A CA 1
ATOM 3058 C C . ALA A 1 383 ? 11.182 -17.635 11.963 1.00 85.19 383 ALA A C 1
ATOM 3060 O O . ALA A 1 383 ? 11.039 -18.652 12.646 1.00 85.19 383 ALA A O 1
ATOM 3061 N N . PHE A 1 384 ? 10.931 -16.409 12.436 1.00 82.31 384 PHE A N 1
ATOM 3062 C CA . PHE A 1 384 ? 10.473 -16.158 13.804 1.00 82.31 384 PHE A CA 1
ATOM 3063 C C . PHE A 1 384 ? 9.124 -16.830 14.088 1.00 82.31 384 PHE A C 1
ATOM 3065 O O . PHE A 1 384 ? 8.976 -17.536 15.083 1.00 82.31 384 PHE A O 1
ATOM 3072 N N . HIS A 1 385 ? 8.145 -16.676 13.191 1.00 81.56 385 HIS A N 1
ATOM 3073 C CA . HIS A 1 385 ? 6.815 -17.265 13.349 1.00 81.56 385 HIS A CA 1
ATOM 3074 C C . HIS A 1 385 ? 6.886 -18.798 13.451 1.00 81.56 385 HIS A C 1
ATOM 3076 O O . HIS A 1 385 ? 6.136 -19.403 14.211 1.00 81.56 385 HIS A O 1
ATOM 3082 N N . ARG A 1 386 ? 7.786 -19.470 12.723 1.00 82.56 386 ARG A N 1
ATOM 3083 C CA . ARG A 1 386 ? 7.976 -20.926 12.870 1.00 82.56 386 ARG A CA 1
ATOM 3084 C C . ARG A 1 386 ? 8.539 -21.294 14.242 1.00 82.56 386 ARG A C 1
ATOM 3086 O O . ARG A 1 386 ? 8.075 -22.265 14.834 1.00 82.56 386 ARG A O 1
ATOM 3093 N N . GLN A 1 387 ? 9.502 -20.524 14.746 1.00 80.19 387 GLN A N 1
ATOM 3094 C CA . GLN A 1 387 ? 10.099 -20.755 16.061 1.00 80.19 387 GLN A CA 1
ATOM 3095 C C . GLN A 1 387 ? 9.081 -20.543 17.190 1.00 80.19 387 GLN A C 1
ATOM 3097 O O . GLN A 1 387 ? 8.953 -21.415 18.041 1.00 80.19 387 GLN A O 1
ATOM 3102 N N . TYR A 1 388 ? 8.325 -19.441 17.151 1.00 78.44 388 TYR A N 1
ATOM 3103 C CA . TYR A 1 388 ? 7.355 -19.065 18.187 1.00 78.44 388 TYR A CA 1
ATOM 3104 C C . TYR A 1 388 ? 6.230 -20.092 18.376 1.00 78.44 388 TYR A C 1
ATOM 3106 O O . TYR A 1 388 ? 5.774 -20.310 19.487 1.00 78.44 388 TYR A O 1
ATOM 3114 N N . HIS A 1 389 ? 5.786 -20.749 17.299 1.00 72.75 389 HIS A N 1
ATOM 3115 C CA . HIS A 1 389 ? 4.757 -21.801 17.372 1.00 72.75 389 HIS A CA 1
ATOM 3116 C C . HIS A 1 389 ? 5.323 -23.199 17.672 1.00 72.75 389 HIS A C 1
ATOM 3118 O O . HIS A 1 389 ? 4.554 -24.143 17.840 1.00 72.75 389 HIS A O 1
ATOM 3124 N N . SER A 1 390 ? 6.651 -23.351 17.696 1.00 71.50 390 SER A N 1
ATOM 3125 C CA . SER A 1 390 ? 7.320 -24.617 18.039 1.00 71.50 390 SER A CA 1
ATOM 3126 C C . SER A 1 390 ? 7.762 -24.689 19.508 1.00 71.50 390 SER A C 1
ATOM 3128 O O . SER A 1 390 ? 8.116 -25.770 19.979 1.00 71.50 390 SER A O 1
ATOM 3130 N N . SER A 1 391 ? 7.784 -23.545 20.198 1.00 56.75 391 SER A N 1
ATOM 3131 C CA . SER A 1 391 ? 8.011 -23.380 21.641 1.00 56.75 391 SER A CA 1
ATOM 3132 C C . SER A 1 391 ? 6.697 -23.343 22.401 1.00 56.75 391 SER A C 1
ATOM 3134 O O . SER A 1 391 ? 6.646 -23.938 23.499 1.00 56.75 391 SER A O 1
#

Mean predicted aligned error: 6.99 Å

Foldseek 3Di:
DFQAFEAAELQLADQFPLFDGQDHGVFPLSNVVLLVLPGQAYEWEWEQAPVRFTWTDQADPDARHQLRFKFFCVVVATHGDDRPHHRNHDPDDQQRIFTAGGDDDDQDPDRVRSNVVVVPDDPVRVVVRRVVNSHDRHGDADVPGPDGGTGDTPLVNCVVCPPSHAYEYEYHHAPLCSLVSVVVSVVVDPRHNYAYEYQAAAFPADDDDPDPPPPPPPDDPPPDDDPDDDDPVVVVVVVVVVVVVVVVVVVVVVLVVCLGGQSPHPHHNQLVPQVNPVPRAYEYEGDDPAAHEALVSVVRRCVNRVHQEYEYELCCQVVQRYHPPDPDGHLRRLLVSQVSCVVVNHAYEYEYPDDDPCLPCVVSCVVSVHRYYHDSPSNVNVVNSVVVVVD

Solvent-accessible surface area (backbone atoms only — not comparable to full-atom values): 21391 Å² total; per-residue (Å²): 133,75,77,55,36,43,22,8,31,24,10,35,17,40,72,49,50,97,45,66,33,91,27,33,39,34,26,72,67,10,41,51,51,22,51,76,44,62,30,57,20,33,31,38,32,32,33,44,28,68,78,71,47,50,32,33,43,72,49,38,82,94,63,24,14,32,24,58,46,35,26,38,32,79,84,78,50,68,37,74,45,56,79,82,40,27,47,46,67,36,88,65,60,49,87,32,26,28,31,30,45,44,42,74,59,94,92,37,93,42,60,66,51,34,52,55,56,56,72,72,51,53,71,70,57,50,54,50,50,41,49,54,55,47,69,48,67,56,61,25,60,51,90,96,51,96,54,66,40,46,41,33,38,54,65,60,52,44,73,74,37,54,76,73,42,30,38,40,44,29,54,51,82,76,63,55,60,40,53,58,53,53,50,58,54,53,70,76,53,82,76,66,53,55,34,40,30,29,54,32,44,68,65,67,82,77,86,78,79,90,70,87,74,84,70,78,77,75,73,73,78,79,90,68,99,63,96,75,76,75,51,76,66,56,51,49,52,52,51,50,53,53,52,52,52,49,50,55,51,54,50,52,52,50,53,49,45,33,61,49,41,60,54,72,40,94,43,52,45,50,70,84,47,48,86,36,96,81,68,58,43,33,30,46,38,52,55,73,92,73,49,40,52,28,69,68,57,51,51,54,40,32,61,76,46,67,32,43,29,40,31,38,54,51,57,33,35,78,70,56,32,47,37,45,100,46,91,55,50,22,70,60,31,51,33,49,51,39,52,55,35,48,77,71,70,25,42,41,35,35,35,66,94,60,97,69,66,54,91,81,50,49,62,58,42,54,78,33,52,34,45,31,41,37,32,57,59,40,51,63,49,46,55,49,54,55,51,66,77,73,109

pLDDT: mean 88.9, std 13.93, range [32.0, 98.88]

Organism: Theileria orientalis (NCBI:txid68886)

Nearest PDB structures (foldseek):
  7ymq-assembly2_B  TM=6.412E-01  e=1.383E-10  Thermocrispum sp. RD004668
  2zru-assembly1_D  TM=5.379E-01  e=2.026E-02  Saccharolobus shibatae
  2zrw-assembly1_A  TM=5.183E-01  e=4.206E-02  Saccharolobus shibatae
  2z1s-assembly1_A  TM=6.048E-01  e=9.367E-01  Paenibacillus polymyxa
  2jie-assembly1_A  TM=5.820E-01  e=2.066E+00  Paenibacillus polymyxa

Sequence (391 aa):
MVKTQVYGHRGMGCSTALRFSLYPENSLTAFSKALENGADGVEFDVFLTDLGEVVVCHGFPPLGCAYLNLLDYSSGQLEQFPRDLSIENLKVSHDKVVQRAPWTHKGATTSDEMSHVISQLSEAERNQLEEEYVTSKVGYVPEGSSDYERLPTLEEVFEKFGGKLKFNVELKGTKVQLGVEVLKIIKKFNNLDVFISSFRWIPPQLTVINFNSNHDKLNGPPVDNFNYRPTKELEADINLKLQMRKREEDEKMKELAIEKDPNQSPVDLLKCLVKNELNVPLALLFNQNESLPSIDRMLEIVKKYDAAYINIPDSFWIKKKPILNLELTSEAALAHLVKQMHSNKVKVLTWSASPFDFSKHFHVYVDSNVDIVCVNSVKEVIAFHRQYHSS

Secondary structure (DSSP, 8-state):
-PPPEEEEETTT-B-STTS--SSBTT-HHHHHHHHHTT-SEEEEEEEE-TTS-EEE---BTTTTBGGGTEEE-TTSS-EEPPTT-BGGG--S-GGGEEEBPPP--TT--SHHHHHHHHHHS-HHHHHHHHHHHHH---B---TT-SSPPB--BHHHHHHHHTTTSEEEEEE-SS-TTHHHHHHHHHTTSSS--EEEEES---PPP-------------PPPP---------HHHHHHHHHHHHHHHHHHHHHHHHHHHHH-SS--SS-SSGGGTT-TT---EEEE---SS-BPPHHHHHHHHHHHT-SEEEEETHHHHTTPPBTT----HHHHHHHHHHHHHHTT-EEEEE-SS---HHHHHHHHHHTT-SEEEES-HHHHHHHHHHHTT-

InterPro domains:
  IPR017946 PLC-like phosphodiesterase, TIM beta/alpha-barrel domain superfamily [G3DSA:3.20.20.190] (2-260)
  IPR017946 PLC-like phosphodiesterase, TIM beta/alpha-barrel domain superfamily [G3DSA:3.20.20.190] (261-387)
  IPR017946 PLC-like phosphodiesterase, TIM beta/alpha-barrel domain superfamily [SSF51695] (5-382)
  IPR030395 Glycerophosphodiester phosphodiesterase domain [PF03009] (9-191)

Radius of gyration: 24.28 Å; Cα contacts (8 Å, |Δi|>4): 747; chains: 1; bounding box: 51×76×69 Å